Protein AF-A0A3P2AJX1-F1 (afdb_monomer)

pLDDT: mean 77.42, std 12.13, range [38.5, 96.69]

Sequence (508 aa):
MLFALFLLIQGRRTYGDGYAGLDKKEFPLKDLMSMGAYWGYNILKEKHLDLAPGQVEKTRQLYGQMTGPREVENKVRLFYIHKLTILALLIGAASLIGLLTAIQSLTTGSPDQPRQITEIARPNFLEGDKEITYQVVAENKNPQNANDTQTDMQISIVVPRREPTQEELKEALKIARENIETLALGKNRAWDQVITSLDLYKYDKRSGLSLKWETEEASLFYSDGTMRSHERPKDGKKEKIKISIYYQDQKMDELEKEVTILPMQYTDAELRSKAIEEAGADINQQEQYVGQAKVSLPGEDAEKDVQMQWFEYIENTGQDSESKALQYFALFFGLAIVAYMGYDQELKRQIKERQTRIEMEFPIFVDKFVLLLNCGNSVGAALNQSIQSALAGNPEKANHPLYQELKIMYQEIQQGISDVDAFENFGRRIRIPNIMKFSSLIGQAIRKGDREITNSLTGLVREAWEKKKQLAKEKGAKASTKMMIPLVIMLIAIIIMVMAPAIFQMGF

Mean predicted aligned error: 19.15 Å

Radius of gyration: 44.86 Å; Cα contacts (8 Å, |Δi|>4): 521; chains: 1; bounding box: 91×68×117 Å

Secondary structure (DSSP, 8-state):
-HHHHHHHHHHHHHHTTTTTTS-TTT-TTGGGHHHHHHIIIIISTTHHHHT-HHHHHHHHHHHTTTS-TTTHHHHHHHHHHHHHHHHHHHHHHHHHHHHHHHHHHHHTT---S----S--PPPPGGG--EEEEEEEEEE-SS-SSTT--EEEEEEEEEEPPPPPPHHHHHHHHHHHHHHHHHTTTTT-S-TTSB-S-----SB-TTT--EEEEEE-TT-SB-TTS-B-GGG--TT-EEEEEEEEEEETTEEEEEEEEEEEEPPP---HHHHHHHHHHHHHHHHH-GGGTTT-SSPPPP-EETTTTEE---------TT-TTHHHHHHHHHHHHHHHHHHHHHHHHHHHHHHHHHHHHHHHHHHHHHHHHHHHHHTT--HHHHHHHHHHHHHHT-GGGGGSHHHHHHHHHHHHHHTT--HHHHHHHHHHHH--HHHHHHHHHHHHHHHH--TTHHHHHHHHHHHHHHHHHHHHHHHHHHHHHHHHHHHHHHHHHHHHHHHHHHHHHS--

Foldseek 3Di:
DVLLVVLQVVLCVPCQVVQPPDDCVLQVCSNQLSSLCCCCCVVVVVCLCVVCVVVLVVQLVLVLLVDPPVCSVVVSVSLNSSLSSLLSVLVVVLVVVLVVLVVVVVVVDDDDDDDPDPDDDAAAQQVAWDWDKDKDKDADPDDPDPPRGIDIDIDIDTRGHDDHDPVLLVVLVVVVVVCCQPQQLPPAPGQQGRAFFGALDQADRRSRKGKFKDWDPPDQADRRRHGVLVPADQQWDKTKMKIFIDDVPDTDDIDIGIGIYHHDDDDLVNLQVVVVVVQVVVQPPCVVPVPPPDGDRDQADPVSGDGDDDDDDDDPPDCDSVVVSVVSSVVSVVVSVVVSVVSVVVSVVVLVVLLLLCLLCVLVLLVQLLVVVVVVDDNLRSLVCSLCVVCVVPVCCCVRNNSVLSVVLNVCVVVPNDNLVSQCVSCVSNVDPLSNQVSVLVSCCVVPVDPCSSVVSVVSSVVSVVSNVVSVVVVVVVVVVVVVVVVVVVVVVVVCVVCVVVVVVVPD

Structure (mmCIF, N/CA/C/O backbone):
data_AF-A0A3P2AJX1-F1
#
_entry.id   AF-A0A3P2AJX1-F1
#
loop_
_atom_site.group_PDB
_atom_site.id
_atom_site.type_symbol
_atom_site.label_atom_id
_atom_site.label_alt_id
_atom_site.label_comp_id
_atom_site.label_asym_id
_atom_site.label_entity_id
_atom_site.label_seq_id
_atom_site.pdbx_PDB_ins_code
_atom_site.Cartn_x
_atom_site.Cartn_y
_atom_site.Cartn_z
_atom_site.occupancy
_atom_site.B_iso_or_equiv
_atom_site.auth_seq_id
_atom_site.auth_comp_id
_atom_site.auth_asym_id
_atom_site.auth_atom_id
_atom_site.pdbx_PDB_model_num
ATOM 1 N N . MET A 1 1 ? -5.738 13.278 -17.016 1.00 71.00 1 MET A N 1
ATOM 2 C CA . MET A 1 1 ? -5.425 14.444 -16.174 1.00 71.00 1 MET A CA 1
ATOM 3 C C . MET A 1 1 ? -6.638 15.359 -16.106 1.00 71.00 1 MET A C 1
ATOM 5 O O . MET A 1 1 ? -7.086 15.675 -15.012 1.00 71.00 1 MET A O 1
ATOM 9 N N . LEU A 1 2 ? -7.232 15.689 -17.262 1.00 79.50 2 LEU A N 1
ATOM 10 C CA . LEU A 1 2 ? -8.445 16.509 -17.385 1.00 79.50 2 LEU A CA 1
ATOM 11 C C . LEU A 1 2 ? -9.609 16.047 -16.496 1.00 79.50 2 LEU A C 1
ATOM 13 O O . LEU A 1 2 ? -10.226 16.877 -15.844 1.00 79.50 2 LEU A O 1
ATOM 17 N N . PHE A 1 3 ? -9.861 14.737 -16.396 1.00 81.50 3 PHE A N 1
ATOM 18 C CA . PHE A 1 3 ? -10.909 14.202 -15.518 1.00 81.50 3 PHE A CA 1
ATOM 19 C C . PHE A 1 3 ? -10.674 14.543 -14.038 1.00 81.50 3 PHE A C 1
ATOM 21 O O . PHE A 1 3 ? -11.558 15.074 -13.375 1.00 81.50 3 PHE A O 1
ATOM 28 N N . ALA A 1 4 ? -9.463 14.307 -13.528 1.00 83.12 4 ALA A N 1
ATOM 29 C CA . ALA A 1 4 ? -9.116 14.633 -12.149 1.00 83.12 4 ALA A CA 1
ATOM 30 C C . ALA A 1 4 ? -9.163 16.153 -11.896 1.00 83.12 4 ALA A C 1
ATOM 32 O O . ALA A 1 4 ? -9.738 16.606 -10.909 1.00 83.12 4 ALA A O 1
ATOM 33 N N . LEU A 1 5 ? -8.629 16.955 -12.821 1.00 84.75 5 LEU A N 1
ATOM 34 C CA . LEU A 1 5 ? -8.665 18.414 -12.712 1.00 84.75 5 LEU A CA 1
ATOM 35 C C . LEU A 1 5 ? -10.109 18.946 -12.700 1.00 84.75 5 LEU A C 1
ATOM 37 O O . LEU A 1 5 ? -10.446 19.801 -11.885 1.00 84.75 5 LEU A O 1
ATOM 41 N N . PHE A 1 6 ? -10.975 18.395 -13.554 1.00 88.00 6 PHE A N 1
ATOM 42 C CA . PHE A 1 6 ? -12.399 18.715 -13.598 1.00 88.00 6 PHE A CA 1
ATOM 43 C C . PHE A 1 6 ? -13.092 18.395 -12.271 1.00 88.00 6 PHE A C 1
ATOM 45 O O . PHE A 1 6 ? -13.772 19.259 -11.717 1.00 88.00 6 PHE A O 1
ATOM 52 N N . LEU A 1 7 ? -12.874 17.192 -11.726 1.00 86.94 7 LEU A N 1
ATOM 53 C CA . LEU A 1 7 ? -13.411 16.809 -10.419 1.00 86.94 7 LEU A CA 1
ATOM 54 C C . LEU A 1 7 ? -12.919 17.740 -9.307 1.00 86.94 7 LEU A C 1
ATOM 56 O O . LEU A 1 7 ? -13.687 18.073 -8.411 1.00 86.94 7 LEU A O 1
ATOM 60 N N . LEU A 1 8 ? -11.655 18.170 -9.354 1.00 86.69 8 LEU A N 1
ATOM 61 C CA . LEU A 1 8 ? -11.084 19.058 -8.346 1.00 86.69 8 LEU A CA 1
ATOM 62 C C . LEU A 1 8 ? -11.726 20.443 -8.421 1.00 86.69 8 LEU A C 1
ATOM 64 O O . LEU A 1 8 ? -12.170 20.957 -7.400 1.00 86.69 8 LEU A O 1
ATOM 68 N N . ILE A 1 9 ? -11.833 21.027 -9.617 1.00 87.12 9 ILE A N 1
ATOM 69 C CA . ILE A 1 9 ? -12.426 22.357 -9.819 1.00 87.12 9 ILE A CA 1
ATOM 70 C C . ILE A 1 9 ? -13.911 22.353 -9.430 1.00 87.12 9 ILE A C 1
ATOM 72 O O . ILE A 1 9 ? -14.349 23.191 -8.639 1.00 87.12 9 ILE A O 1
ATOM 76 N N . GLN A 1 10 ? -14.687 21.396 -9.946 1.00 87.62 10 GLN A N 1
ATOM 77 C CA . GLN A 1 10 ? -16.124 21.308 -9.663 1.00 87.62 10 GLN A CA 1
ATOM 78 C C . GLN A 1 10 ? -16.409 20.902 -8.215 1.00 87.62 10 GLN A C 1
ATOM 80 O O . GLN A 1 10 ? -17.326 21.433 -7.581 1.00 87.62 10 GLN A O 1
ATOM 85 N N . GLY A 1 11 ? -15.587 20.009 -7.664 1.00 82.12 11 GLY A N 1
ATOM 86 C CA . GLY A 1 11 ? -15.649 19.601 -6.269 1.00 82.12 11 GLY A CA 1
ATOM 87 C C . GLY A 1 11 ? -15.397 20.761 -5.322 1.00 82.12 11 GLY A C 1
ATOM 88 O O . GLY A 1 11 ? -16.217 20.997 -4.437 1.00 82.12 11 GLY A O 1
ATOM 89 N N . ARG A 1 12 ? -14.341 21.555 -5.543 1.00 85.94 12 ARG A N 1
ATOM 90 C CA . ARG A 1 12 ? -14.062 22.744 -4.720 1.00 85.94 12 ARG A CA 1
ATOM 91 C C . ARG A 1 12 ? -15.199 23.760 -4.770 1.00 85.94 12 ARG A C 1
ATOM 93 O O . ARG A 1 12 ? -15.535 24.329 -3.740 1.00 85.94 12 ARG A O 1
ATOM 100 N N . ARG A 1 13 ? -15.811 23.955 -5.943 1.00 84.81 13 ARG A N 1
ATOM 101 C CA . ARG A 1 13 ? -16.937 24.884 -6.123 1.00 84.81 13 ARG A CA 1
ATOM 102 C C . ARG A 1 13 ? -18.199 24.447 -5.373 1.00 84.81 13 ARG A C 1
ATOM 104 O O . ARG A 1 13 ? -18.940 25.301 -4.906 1.00 84.81 13 ARG A O 1
ATOM 111 N N . THR A 1 14 ? -18.450 23.143 -5.283 1.00 82.75 14 THR A N 1
ATOM 112 C CA . THR A 1 14 ? -19.709 22.600 -4.738 1.00 82.75 14 THR A CA 1
ATOM 113 C C . THR A 1 14 ? -19.595 22.208 -3.262 1.00 82.75 14 THR A C 1
ATOM 115 O O . THR A 1 14 ? -20.536 22.397 -2.500 1.00 82.75 14 THR A O 1
ATOM 118 N N . TYR A 1 15 ? -18.444 21.670 -2.849 1.00 82.88 15 TYR A N 1
ATOM 119 C CA . TYR A 1 15 ? -18.232 21.045 -1.538 1.00 82.88 15 TYR A CA 1
ATOM 120 C C . TYR A 1 15 ? -16.984 21.563 -0.799 1.00 82.88 15 TYR A C 1
ATOM 122 O O . TYR A 1 15 ? -16.519 20.914 0.138 1.00 82.88 15 TYR A O 1
ATOM 130 N N . GLY A 1 16 ? -16.409 22.696 -1.220 1.00 72.38 16 GLY A N 1
ATOM 131 C CA . GLY A 1 16 ? -15.141 23.218 -0.692 1.00 72.38 16 GLY A CA 1
ATOM 132 C C . GLY A 1 16 ? -15.116 23.409 0.828 1.00 72.38 16 GLY A C 1
ATOM 133 O O . GLY A 1 16 ? -14.155 22.994 1.473 1.00 72.38 16 GLY A O 1
ATOM 134 N N . ASP A 1 17 ? -16.195 23.940 1.404 1.00 75.56 17 ASP A N 1
ATOM 135 C CA . ASP A 1 17 ? -16.258 24.261 2.839 1.00 75.56 17 ASP A CA 1
ATOM 136 C C . ASP A 1 17 ? -16.756 23.093 3.707 1.00 75.56 17 ASP A C 1
ATOM 138 O O . ASP A 1 17 ? -16.523 23.058 4.915 1.00 75.56 17 ASP A O 1
ATOM 142 N N . GLY A 1 18 ? -17.399 22.089 3.098 1.00 74.69 18 GLY A N 1
ATOM 143 C CA . GLY A 1 18 ? -18.072 20.999 3.817 1.00 74.69 18 GLY A CA 1
ATOM 144 C C . GLY A 1 18 ? -17.137 20.049 4.575 1.00 74.69 18 GLY A C 1
ATOM 145 O O . GLY A 1 18 ? -17.582 19.337 5.472 1.00 74.69 18 GLY A O 1
ATOM 146 N N . TYR A 1 19 ? -15.842 20.043 4.243 1.00 80.19 19 TYR A N 1
ATOM 147 C CA . TYR A 1 19 ? -14.852 19.109 4.799 1.00 80.19 19 TYR A CA 1
ATOM 148 C C . TYR A 1 19 ? -13.773 19.781 5.663 1.00 80.19 19 TYR A C 1
ATOM 150 O O . TYR A 1 19 ? -12.932 19.092 6.245 1.00 80.19 19 TYR A O 1
ATOM 158 N N . ALA A 1 20 ? -13.804 21.111 5.807 1.00 74.00 20 ALA A N 1
ATOM 159 C CA . ALA A 1 20 ? -12.778 21.868 6.531 1.00 74.00 20 ALA A CA 1
ATOM 160 C C . ALA A 1 20 ? -12.691 21.487 8.026 1.00 74.00 20 ALA A C 1
ATOM 162 O O . ALA A 1 20 ? -11.591 21.414 8.588 1.00 74.00 20 ALA A O 1
ATOM 163 N N . GLY A 1 21 ? -13.838 21.173 8.643 1.00 76.12 21 GLY A N 1
ATOM 164 C CA . GLY A 1 21 ? -13.966 20.793 10.055 1.00 76.12 21 GLY A CA 1
ATOM 165 C C . GLY A 1 21 ? -13.530 19.363 10.403 1.00 76.12 21 GLY A C 1
ATOM 166 O O . GLY A 1 21 ? -13.563 18.996 11.574 1.00 76.12 21 GLY A O 1
ATOM 167 N N . LEU A 1 22 ? -13.119 18.549 9.424 1.00 80.25 22 LEU A N 1
ATOM 168 C CA . LEU A 1 22 ? -12.669 17.179 9.684 1.00 80.25 22 LEU A CA 1
ATOM 169 C C . LEU A 1 22 ? -11.298 17.142 10.378 1.00 80.25 22 LEU A C 1
ATOM 171 O O . LEU A 1 22 ? -10.402 17.949 10.085 1.00 80.25 22 LEU A O 1
ATOM 175 N N . ASP A 1 23 ? -11.115 16.157 11.264 1.00 78.12 23 ASP A N 1
ATOM 176 C CA . ASP A 1 23 ? -9.822 15.881 11.891 1.00 78.12 23 ASP A CA 1
ATOM 177 C C . ASP A 1 23 ? -8.839 15.351 10.838 1.00 78.12 23 ASP A C 1
ATOM 179 O O . ASP A 1 23 ? -9.064 14.324 10.193 1.00 78.12 23 ASP A O 1
ATOM 183 N N . LYS A 1 24 ? -7.712 16.051 10.686 1.00 77.50 24 LYS A N 1
ATOM 184 C CA . LYS A 1 24 ? -6.641 15.701 9.746 1.00 77.50 24 LYS A CA 1
ATOM 185 C C . LYS A 1 24 ? -5.978 14.362 10.089 1.00 77.50 24 LYS A C 1
ATOM 187 O O . LYS A 1 24 ? -5.406 13.733 9.203 1.00 77.50 24 LYS A O 1
ATOM 192 N N . LYS A 1 25 ? -6.047 13.913 11.349 1.00 72.31 25 LYS A N 1
ATOM 193 C CA . LYS A 1 25 ? -5.551 12.589 11.758 1.00 72.31 25 LYS A CA 1
ATOM 194 C C . LYS A 1 25 ? -6.453 11.455 11.275 1.00 72.31 25 LYS A C 1
ATOM 196 O O . LYS A 1 25 ? -5.939 10.387 10.964 1.00 72.31 25 LYS A O 1
ATOM 201 N N . GLU A 1 26 ? -7.765 11.681 11.211 1.00 71.56 26 GLU A N 1
ATOM 202 C CA . GLU A 1 26 ? -8.734 10.689 10.723 1.00 71.56 26 GLU A CA 1
ATOM 203 C C . GLU A 1 26 ? -8.827 10.719 9.186 1.00 71.56 26 GLU A C 1
ATOM 205 O O . GLU A 1 26 ? -8.870 9.669 8.543 1.00 71.56 26 GLU A O 1
ATOM 210 N N . PHE A 1 27 ? -8.759 11.915 8.586 1.00 79.31 27 PHE A N 1
ATOM 211 C CA . PHE A 1 27 ? -8.830 12.130 7.138 1.00 79.31 27 PHE A CA 1
ATOM 212 C C . PHE A 1 27 ? -7.654 12.995 6.640 1.00 79.31 27 PHE A C 1
ATOM 214 O O . PHE A 1 27 ? -7.771 14.221 6.550 1.00 79.31 27 PHE A O 1
ATOM 221 N N . PRO A 1 28 ? -6.513 12.388 6.256 1.00 77.94 28 PRO A N 1
ATOM 222 C CA . PRO A 1 28 ? -5.304 13.134 5.879 1.00 77.94 28 PRO A CA 1
ATOM 223 C C . PRO A 1 28 ? -5.464 13.975 4.603 1.00 77.94 28 PRO A C 1
ATOM 225 O O . PRO A 1 28 ? -4.779 14.981 4.439 1.00 77.94 28 PRO A O 1
ATOM 228 N N . LEU A 1 29 ? -6.394 13.590 3.723 1.00 81.88 29 LEU A N 1
ATOM 229 C CA . LEU A 1 29 ? -6.699 14.254 2.448 1.00 81.88 29 LEU A CA 1
ATOM 230 C C . LEU A 1 29 ? -7.966 15.121 2.516 1.00 81.88 29 LEU A C 1
ATOM 232 O O . LEU A 1 29 ? -8.607 15.333 1.488 1.00 81.88 29 LEU A O 1
ATOM 236 N N . LYS A 1 30 ? -8.358 15.608 3.703 1.00 81.19 30 LYS A N 1
ATOM 237 C CA . LYS A 1 30 ? -9.613 16.361 3.886 1.00 81.19 30 LYS A CA 1
ATOM 238 C C . LYS A 1 30 ? -9.790 17.533 2.910 1.00 81.19 30 LYS A C 1
ATOM 240 O O . LYS A 1 30 ? -10.890 17.741 2.411 1.00 81.19 30 LYS A O 1
ATOM 245 N N . ASP A 1 31 ? -8.703 18.219 2.559 1.00 82.94 31 ASP A N 1
ATOM 246 C CA . ASP A 1 31 ? -8.727 19.386 1.666 1.00 82.94 31 ASP A CA 1
ATOM 247 C C . ASP A 1 31 ? -9.055 19.009 0.205 1.00 82.94 31 ASP A C 1
ATOM 249 O O . ASP A 1 31 ? -9.517 19.842 -0.575 1.00 82.94 31 ASP A O 1
ATOM 253 N N . LEU A 1 32 ? -8.846 17.741 -0.167 1.00 85.69 32 LEU A N 1
ATOM 254 C CA . LEU A 1 32 ? -9.111 17.196 -1.501 1.00 85.69 32 LEU A CA 1
ATOM 255 C C . LEU A 1 32 ? -10.402 16.370 -1.553 1.00 85.69 32 LEU A C 1
ATOM 257 O O . LEU A 1 32 ? -10.863 16.050 -2.645 1.00 85.69 32 LEU A O 1
ATOM 261 N N . MET A 1 33 ? -11.023 16.050 -0.409 1.00 84.75 33 MET A N 1
ATOM 262 C CA . MET A 1 33 ? -12.229 15.206 -0.355 1.00 84.75 33 MET A CA 1
ATOM 263 C C . MET A 1 33 ? -13.417 15.787 -1.126 1.00 84.75 33 MET A C 1
ATOM 265 O O . MET A 1 33 ? -14.278 15.033 -1.571 1.00 84.75 33 MET A O 1
ATOM 269 N N . SER A 1 34 ? -13.431 17.099 -1.370 1.00 85.00 34 SER A N 1
ATOM 270 C CA . SER A 1 34 ? -14.408 17.770 -2.235 1.00 85.00 34 SER A CA 1
ATOM 271 C C . SER A 1 34 ? -14.445 17.198 -3.664 1.00 85.00 34 SER A C 1
ATOM 273 O O . SER A 1 34 ? -15.515 17.093 -4.263 1.00 85.00 34 SER A O 1
ATOM 275 N N . MET A 1 35 ? -13.302 16.738 -4.181 1.00 86.81 35 MET A N 1
ATOM 276 C CA . MET A 1 35 ? -13.180 16.049 -5.470 1.00 86.81 35 MET A CA 1
ATOM 277 C C . MET A 1 35 ? -13.854 14.670 -5.444 1.00 86.81 35 MET A C 1
ATOM 279 O O . MET A 1 35 ? -14.646 14.339 -6.328 1.00 86.81 35 MET A O 1
ATOM 283 N N . GLY A 1 36 ? -13.563 13.870 -4.411 1.00 82.62 36 GLY A N 1
ATOM 284 C CA . GLY A 1 36 ? -14.180 12.558 -4.213 1.00 82.62 36 GLY A CA 1
ATOM 285 C C . GLY A 1 36 ? -15.687 12.660 -3.974 1.00 82.62 36 GLY A C 1
ATOM 286 O O . GLY A 1 36 ? -16.444 11.830 -4.468 1.00 82.62 36 GLY A O 1
ATOM 287 N N . ALA A 1 37 ? -16.129 13.712 -3.282 1.00 84.19 37 ALA A N 1
ATOM 288 C CA . ALA A 1 37 ? -17.533 13.994 -3.014 1.00 84.19 37 ALA A CA 1
ATOM 289 C C . ALA A 1 37 ? -18.300 14.293 -4.301 1.00 84.19 37 ALA A C 1
ATOM 291 O O . ALA A 1 37 ? -19.341 13.693 -4.547 1.00 84.19 37 ALA A O 1
ATOM 292 N N . TYR A 1 38 ? -17.751 15.148 -5.166 1.00 85.19 38 TYR A N 1
ATOM 293 C CA . TYR A 1 38 ? -18.354 15.429 -6.467 1.00 85.19 38 TYR A CA 1
ATOM 294 C C . TYR A 1 38 ? -18.433 14.174 -7.340 1.00 85.19 38 TYR A C 1
ATOM 296 O O . TYR A 1 38 ? -19.450 13.913 -7.985 1.00 85.19 38 TYR A O 1
ATOM 304 N N . TRP A 1 39 ? -17.388 13.344 -7.318 1.00 86.25 39 TRP A N 1
ATOM 305 C CA . TRP A 1 39 ? -17.415 12.080 -8.041 1.00 86.25 39 TRP A CA 1
ATOM 306 C C . TRP A 1 39 ? -18.477 11.119 -7.488 1.00 86.25 39 TRP A C 1
ATOM 308 O O . TRP A 1 39 ? -19.254 10.551 -8.256 1.00 86.25 39 TRP A O 1
ATOM 318 N N . GLY A 1 40 ? -18.559 10.976 -6.165 1.00 81.38 40 GLY A N 1
ATOM 319 C CA . GLY A 1 40 ? -19.490 10.078 -5.484 1.00 81.38 40 GLY A CA 1
ATOM 320 C C . GLY A 1 40 ? -20.957 10.502 -5.583 1.00 81.38 40 GLY A C 1
ATOM 321 O O . GLY A 1 40 ? -21.810 9.669 -5.896 1.00 81.38 40 GLY A O 1
ATOM 322 N N . TYR A 1 41 ? -21.253 11.779 -5.340 1.00 83.19 41 TYR A N 1
ATOM 323 C CA . TYR A 1 41 ? -22.619 12.301 -5.262 1.00 83.19 41 TYR A CA 1
ATOM 324 C C . TYR A 1 41 ? -23.179 12.730 -6.620 1.00 83.19 41 TYR A C 1
ATOM 326 O O . TYR A 1 41 ? -24.324 12.410 -6.928 1.00 83.19 41 TYR A O 1
ATOM 334 N N . ASN A 1 42 ? -22.398 13.406 -7.466 1.00 82.19 42 ASN A N 1
ATOM 335 C CA . ASN A 1 42 ? -22.934 13.989 -8.703 1.00 82.19 42 ASN A CA 1
ATOM 336 C C . ASN A 1 42 ? -22.821 13.033 -9.890 1.00 82.19 42 ASN A C 1
ATOM 338 O O . ASN A 1 42 ? -23.758 12.913 -10.677 1.00 82.19 42 ASN A O 1
ATOM 342 N N . ILE A 1 43 ? -21.681 12.353 -10.026 1.00 79.69 43 ILE A N 1
ATOM 343 C CA . ILE A 1 43 ? -21.423 11.462 -11.166 1.00 79.69 43 ILE A CA 1
ATOM 344 C C . ILE A 1 43 ? -21.936 10.055 -10.866 1.00 79.69 43 ILE A C 1
ATOM 346 O 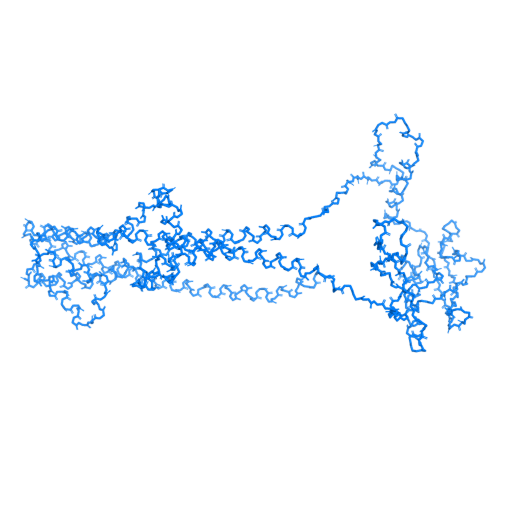O . ILE A 1 43 ? -22.724 9.504 -11.631 1.00 79.69 43 ILE A O 1
ATOM 350 N N . LEU A 1 44 ? -21.518 9.478 -9.737 1.00 76.50 44 LEU A N 1
ATOM 351 C CA . LEU A 1 44 ? -21.904 8.123 -9.343 1.00 76.50 44 LEU A CA 1
ATOM 352 C C . LEU A 1 44 ? -23.293 8.062 -8.696 1.00 76.50 44 LEU A C 1
ATOM 354 O O . LEU A 1 44 ? -23.850 6.970 -8.616 1.00 76.50 44 LEU A O 1
ATOM 358 N N . LYS A 1 45 ? -23.864 9.197 -8.264 1.00 75.94 45 LYS A N 1
ATOM 359 C CA . LYS A 1 45 ? -25.177 9.273 -7.593 1.00 75.94 45 LYS A CA 1
ATOM 360 C C . LYS A 1 45 ? -25.315 8.247 -6.463 1.00 75.94 45 LYS A C 1
ATOM 362 O O . LYS A 1 45 ? -26.275 7.491 -6.433 1.00 75.94 45 LYS A O 1
ATOM 367 N N . GLU A 1 46 ? -24.300 8.161 -5.603 1.00 73.12 46 GLU A N 1
ATOM 368 C CA . GLU A 1 46 ? -24.202 7.203 -4.486 1.00 73.12 46 GLU A CA 1
ATOM 369 C C . GLU A 1 46 ? -24.144 5.709 -4.858 1.00 73.12 46 GLU A C 1
ATOM 371 O O . GLU A 1 46 ? -23.845 4.897 -3.987 1.00 73.12 46 GLU A O 1
ATOM 376 N N . LYS A 1 47 ? -24.245 5.323 -6.140 1.00 68.56 47 LYS A N 1
ATOM 377 C CA . LYS A 1 47 ? -24.178 3.910 -6.577 1.00 68.56 47 LYS A CA 1
ATOM 378 C C . LYS A 1 47 ? -22.905 3.172 -6.149 1.00 68.56 47 LYS A C 1
ATOM 380 O O . LYS A 1 47 ? -22.874 1.947 -6.128 1.00 68.56 47 LYS A O 1
ATOM 385 N N . HIS A 1 48 ? -21.841 3.899 -5.806 1.00 63.72 48 HIS A N 1
ATOM 386 C CA . HIS A 1 48 ? -20.606 3.336 -5.257 1.00 63.72 48 HIS A CA 1
ATOM 387 C C . HIS A 1 48 ? -20.800 2.641 -3.896 1.00 63.72 48 HIS A C 1
ATOM 389 O O . HIS A 1 48 ? -20.010 1.764 -3.555 1.00 63.72 48 HIS A O 1
ATOM 395 N N . LEU A 1 49 ? -21.847 2.997 -3.147 1.00 64.38 49 LEU A N 1
ATOM 396 C CA . LEU A 1 49 ? -22.267 2.310 -1.923 1.00 64.38 49 LEU A CA 1
ATOM 397 C C . LEU A 1 49 ? -23.065 1.031 -2.251 1.00 64.38 49 LEU A C 1
ATOM 399 O O . LEU A 1 49 ? -22.907 0.017 -1.573 1.00 64.38 49 LEU A O 1
ATOM 403 N N . ASP A 1 50 ? -23.830 1.033 -3.344 1.00 63.84 50 ASP A N 1
ATOM 404 C CA . ASP A 1 50 ? -24.637 -0.117 -3.788 1.00 63.84 50 ASP A CA 1
ATOM 405 C C . ASP A 1 50 ? -23.819 -1.202 -4.510 1.00 63.84 50 ASP A C 1
ATOM 407 O O . ASP A 1 50 ? -24.218 -2.363 -4.559 1.00 63.84 50 ASP A O 1
ATOM 411 N N . LEU A 1 51 ? -22.654 -0.847 -5.060 1.00 58.31 51 LEU A N 1
ATOM 412 C CA . LEU A 1 51 ? -21.759 -1.752 -5.795 1.00 58.31 51 LEU A CA 1
ATOM 413 C C . LEU A 1 51 ? -21.102 -2.833 -4.912 1.00 58.31 51 LEU A C 1
ATOM 415 O O . LEU A 1 51 ? -20.638 -3.847 -5.432 1.00 58.31 51 LEU A O 1
ATOM 419 N N . ALA A 1 52 ? -21.046 -2.645 -3.587 1.00 65.75 52 ALA A N 1
ATOM 420 C CA . ALA A 1 52 ? -20.431 -3.600 -2.658 1.00 65.75 52 ALA A CA 1
ATOM 421 C C . ALA A 1 52 ? -21.107 -3.598 -1.267 1.00 65.75 52 ALA A C 1
ATOM 423 O O . ALA A 1 52 ? -20.459 -3.274 -0.262 1.00 65.75 52 ALA A O 1
ATOM 424 N N . PRO A 1 53 ? -22.382 -4.020 -1.156 1.00 71.50 53 PRO A N 1
ATOM 425 C CA . PRO A 1 53 ? -23.176 -3.877 0.069 1.00 71.50 53 PRO A CA 1
ATOM 426 C C . PRO A 1 53 ? -22.563 -4.624 1.262 1.00 71.50 53 PRO A C 1
ATOM 428 O O . PRO A 1 53 ? -22.537 -4.118 2.382 1.00 71.50 53 PRO A O 1
ATOM 431 N N . GLY A 1 54 ? -21.962 -5.796 1.023 1.00 72.75 54 GLY A N 1
ATOM 432 C CA . GLY A 1 54 ? -21.284 -6.566 2.070 1.00 72.75 54 GLY A CA 1
ATOM 433 C C . GLY A 1 54 ? -20.025 -5.892 2.633 1.00 72.75 54 GLY A C 1
ATOM 434 O O . GLY A 1 54 ? -19.657 -6.151 3.778 1.00 72.75 54 GLY A O 1
ATOM 435 N N . GLN A 1 55 ? -19.351 -5.028 1.864 1.00 73.44 55 GLN A N 1
ATOM 436 C CA . GLN A 1 55 ? -18.219 -4.246 2.374 1.00 73.44 55 GLN A CA 1
ATOM 437 C C . GLN A 1 55 ? -18.683 -2.998 3.120 1.00 73.44 55 GLN A C 1
ATOM 439 O O . GLN A 1 55 ? -18.133 -2.697 4.178 1.00 73.44 55 GLN A O 1
ATOM 444 N N . VAL A 1 56 ? -19.724 -2.328 2.622 1.00 77.75 56 VAL A N 1
ATOM 445 C CA . VAL A 1 56 ? -20.332 -1.177 3.302 1.00 77.75 56 VAL A CA 1
ATOM 446 C C . VAL A 1 56 ? -20.843 -1.587 4.677 1.00 77.75 56 VAL A C 1
ATOM 448 O O . VAL A 1 56 ? -20.548 -0.912 5.659 1.00 77.75 56 VAL A O 1
ATOM 451 N N . GLU A 1 57 ? -21.509 -2.739 4.782 1.00 79.69 57 GLU A N 1
ATOM 452 C CA . GLU A 1 57 ? -22.021 -3.230 6.062 1.00 79.69 57 GLU A CA 1
ATOM 453 C C . GLU A 1 57 ? -20.892 -3.588 7.040 1.00 79.69 57 GLU A C 1
ATOM 455 O O . GLU A 1 57 ? -20.963 -3.256 8.222 1.00 79.69 57 GLU A O 1
ATOM 460 N N . LYS A 1 58 ? -19.783 -4.170 6.563 1.00 79.94 58 LYS A N 1
ATOM 461 C CA . LYS A 1 58 ? -18.588 -4.384 7.403 1.00 79.94 58 LYS A CA 1
ATOM 462 C C . LYS A 1 58 ? -18.013 -3.060 7.910 1.00 79.94 58 LYS A C 1
ATOM 464 O O . LYS A 1 58 ? -17.671 -2.954 9.085 1.00 79.94 58 LYS A O 1
ATOM 469 N N . THR A 1 59 ? -17.924 -2.048 7.054 1.00 79.75 59 THR A N 1
ATOM 470 C CA . THR A 1 59 ? -17.449 -0.706 7.423 1.00 79.75 59 THR A CA 1
ATOM 471 C C . THR A 1 59 ? -18.406 -0.024 8.404 1.00 79.75 59 THR A C 1
ATOM 473 O O . THR A 1 59 ? -17.957 0.567 9.385 1.00 79.75 59 THR A O 1
ATOM 476 N N . ARG A 1 60 ? -19.721 -0.188 8.222 1.00 82.00 60 ARG A N 1
ATOM 477 C CA . ARG A 1 60 ? -20.762 0.272 9.151 1.00 82.00 60 ARG A CA 1
ATOM 478 C C . ARG A 1 60 ? -20.619 -0.392 10.518 1.00 82.00 60 ARG A C 1
ATOM 480 O O . ARG A 1 60 ? -20.630 0.294 11.536 1.00 82.00 60 ARG A O 1
ATOM 487 N N . GLN A 1 61 ? -20.392 -1.704 10.557 1.00 80.69 61 GLN A N 1
ATOM 488 C CA . GLN A 1 61 ? -20.127 -2.438 11.797 1.00 80.69 61 GLN A CA 1
ATOM 489 C C . GLN A 1 61 ? -18.836 -1.988 12.492 1.00 80.69 61 GLN A C 1
ATOM 491 O O . GLN A 1 61 ? -18.777 -1.992 13.721 1.00 80.69 61 GLN A O 1
ATOM 496 N N . LEU A 1 62 ? -17.807 -1.617 11.726 1.00 80.06 62 LEU A N 1
ATOM 497 C CA . LEU A 1 62 ? -16.538 -1.102 12.241 1.00 80.06 62 LEU A CA 1
ATOM 498 C C . LEU A 1 62 ? -16.702 0.310 12.831 1.00 80.06 62 LEU A C 1
ATOM 500 O O . LEU A 1 62 ? -16.312 0.537 13.975 1.00 80.06 62 LEU A O 1
ATOM 504 N N . TYR A 1 63 ? -17.343 1.238 12.116 1.00 80.06 63 TYR A N 1
ATOM 505 C CA . TYR A 1 63 ? -17.625 2.583 12.636 1.00 80.06 63 TYR A CA 1
ATOM 506 C C . TYR A 1 63 ? -18.637 2.585 13.785 1.00 80.06 63 TYR A C 1
ATOM 508 O O . TYR A 1 63 ? -18.489 3.371 14.720 1.00 80.06 63 TYR A O 1
ATOM 516 N N . GLY A 1 64 ? -19.593 1.653 13.795 1.00 75.00 64 GLY A N 1
ATOM 517 C CA . GLY A 1 64 ? -20.517 1.453 14.914 1.00 75.00 64 GLY A CA 1
ATOM 518 C C . GLY A 1 64 ? -19.842 1.072 16.237 1.00 75.00 64 GLY A C 1
ATOM 519 O O . GLY A 1 64 ? -20.474 1.162 17.283 1.00 75.00 64 GLY A O 1
ATOM 520 N N . GLN A 1 65 ? -18.563 0.676 16.222 1.00 72.56 65 GLN A N 1
ATOM 521 C CA . GLN A 1 65 ? -17.760 0.446 17.436 1.00 72.56 65 GLN A CA 1
ATOM 522 C C . GLN A 1 65 ? -17.045 1.706 17.941 1.00 72.56 65 GLN A C 1
ATOM 524 O O . GLN A 1 65 ? -16.461 1.701 19.026 1.00 72.56 65 GLN A O 1
ATOM 529 N N . MET A 1 66 ? -17.013 2.772 17.140 1.00 69.81 66 MET A N 1
ATOM 530 C CA . MET A 1 66 ? -16.278 4.001 17.444 1.00 69.81 66 MET A CA 1
ATOM 531 C C . MET A 1 66 ? -17.183 5.211 17.636 1.00 69.81 66 MET A C 1
ATOM 533 O O . MET A 1 66 ? -16.730 6.207 18.194 1.00 69.81 66 MET A O 1
ATOM 537 N N . THR A 1 67 ? -18.409 5.177 17.119 1.00 68.44 67 THR A N 1
ATOM 538 C CA . THR A 1 67 ? -19.251 6.369 16.991 1.00 68.44 67 THR A CA 1
ATOM 539 C C . THR A 1 67 ? -20.725 6.011 17.198 1.00 68.44 67 THR A C 1
ATOM 541 O O . THR A 1 67 ? -21.138 4.881 16.936 1.00 68.44 67 THR A O 1
ATOM 544 N N . GLY A 1 68 ? -21.521 6.953 17.715 1.00 67.94 68 GLY A N 1
ATOM 545 C CA . GLY A 1 68 ? -22.936 6.730 18.020 1.00 67.94 68 GLY A CA 1
ATOM 546 C C . GLY A 1 68 ? -23.783 6.420 16.775 1.00 67.94 68 GLY A C 1
ATOM 547 O O . GLY A 1 68 ? -23.423 6.835 15.673 1.00 67.94 68 GLY A O 1
ATOM 548 N N . PRO A 1 69 ? -24.943 5.747 16.923 1.00 65.06 69 PRO A N 1
ATOM 549 C CA . PRO A 1 69 ? -25.734 5.222 15.802 1.00 65.06 69 PRO A CA 1
ATOM 550 C C . PRO A 1 69 ? -26.187 6.288 14.793 1.00 65.06 69 PRO A C 1
ATOM 552 O O . PRO A 1 69 ? -26.337 5.981 13.615 1.00 65.06 69 PRO A O 1
ATOM 555 N N . ARG A 1 70 ? -26.354 7.547 15.225 1.00 66.94 70 ARG A N 1
ATOM 556 C CA . ARG A 1 70 ? -26.703 8.677 14.343 1.00 66.94 70 ARG A CA 1
ATOM 557 C C . ARG A 1 70 ? -25.540 9.172 13.473 1.00 66.94 70 ARG A C 1
ATOM 559 O O . ARG A 1 70 ? -25.782 9.791 12.446 1.00 66.94 70 ARG A O 1
ATOM 566 N N . GLU A 1 71 ? -24.295 8.903 13.858 1.00 75.50 71 GLU A N 1
ATOM 567 C CA . GLU A 1 71 ? -23.093 9.413 13.181 1.00 75.50 71 GLU A CA 1
ATOM 568 C C . GLU A 1 71 ? -22.391 8.359 12.312 1.00 75.50 71 GLU A C 1
ATOM 570 O O . GLU A 1 71 ? -21.590 8.714 11.445 1.00 75.50 71 GLU A O 1
ATOM 575 N N . VAL A 1 72 ? -22.705 7.071 12.504 1.00 79.75 72 VAL A N 1
ATOM 576 C CA . VAL A 1 72 ? -22.099 5.961 11.747 1.00 79.75 72 VAL A CA 1
ATOM 577 C C . VAL A 1 72 ? -22.283 6.149 10.244 1.00 79.75 72 VAL A C 1
ATOM 579 O O . VAL A 1 72 ? -21.316 6.031 9.498 1.00 79.75 72 VAL A O 1
ATOM 582 N N . GLU A 1 73 ? -23.495 6.481 9.796 1.00 80.19 73 GLU A N 1
ATOM 583 C CA . GLU A 1 73 ? -23.791 6.604 8.365 1.00 80.19 73 GLU A CA 1
ATOM 584 C C . GLU A 1 73 ? -22.994 7.745 7.716 1.00 80.19 73 GLU A C 1
ATOM 586 O O . GLU A 1 73 ? -22.431 7.587 6.633 1.00 80.19 73 GLU A O 1
ATOM 591 N N . ASN A 1 74 ? -22.846 8.866 8.427 1.00 81.81 74 ASN A N 1
ATOM 592 C CA . ASN A 1 74 ? -22.028 9.987 7.971 1.00 81.81 74 ASN A CA 1
ATOM 593 C C . ASN A 1 74 ? -20.546 9.600 7.880 1.00 81.81 74 ASN A C 1
ATOM 595 O O . ASN A 1 74 ? -19.891 9.925 6.890 1.00 81.81 74 ASN A O 1
ATOM 599 N N . LYS A 1 75 ? -20.015 8.857 8.860 1.00 82.38 75 LYS A N 1
ATOM 600 C CA . LYS A 1 75 ? -18.625 8.376 8.813 1.00 82.38 75 LYS A CA 1
ATOM 601 C C . LYS A 1 75 ? -18.384 7.363 7.696 1.00 82.38 75 LYS A C 1
ATOM 603 O O . LYS A 1 75 ? -17.358 7.443 7.026 1.00 82.38 75 LYS A O 1
ATOM 608 N N . VAL A 1 76 ? -19.334 6.462 7.446 1.00 82.69 76 VAL A N 1
ATOM 609 C CA . VAL A 1 76 ? -19.269 5.519 6.319 1.00 82.69 76 VAL A CA 1
ATOM 610 C C . VAL A 1 76 ? -19.230 6.282 4.993 1.00 82.69 76 VAL A C 1
ATOM 612 O O . VAL A 1 76 ? -18.366 6.013 4.161 1.00 82.69 76 VAL A O 1
ATOM 615 N N . ARG A 1 77 ? -20.086 7.294 4.807 1.00 83.31 77 ARG A N 1
ATOM 616 C CA . ARG A 1 77 ? -20.063 8.143 3.603 1.00 83.31 77 ARG A CA 1
ATOM 617 C C . ARG A 1 77 ? -18.724 8.860 3.432 1.00 83.31 77 ARG A C 1
ATOM 619 O O . ARG A 1 77 ? -18.131 8.799 2.358 1.00 83.31 77 ARG A O 1
ATOM 626 N N . LEU A 1 78 ? -18.205 9.479 4.494 1.00 85.00 78 LEU A N 1
ATOM 627 C CA . LEU A 1 78 ? -16.895 10.142 4.477 1.00 85.00 78 LEU A CA 1
ATOM 628 C C . LEU A 1 78 ? -15.756 9.180 4.115 1.00 85.00 78 LEU A C 1
ATOM 630 O O . LEU A 1 78 ? -14.870 9.542 3.342 1.00 85.00 78 LEU A O 1
ATOM 634 N N . PHE A 1 79 ? -15.803 7.945 4.613 1.00 84.88 79 PHE A N 1
ATOM 635 C CA . PHE A 1 79 ? -14.826 6.906 4.300 1.00 84.88 79 PHE A CA 1
ATOM 636 C C . PHE A 1 79 ? -14.801 6.559 2.803 1.00 84.88 79 PHE A C 1
ATOM 638 O O . PHE A 1 79 ? -13.734 6.525 2.187 1.00 84.88 79 PHE A O 1
ATOM 645 N N . TYR A 1 80 ? -15.969 6.353 2.188 1.00 83.94 80 TYR A N 1
ATOM 646 C CA . TYR A 1 80 ? -16.052 6.046 0.757 1.00 83.94 80 TYR A CA 1
ATOM 647 C C . TYR A 1 80 ? -15.710 7.247 -0.129 1.00 83.94 80 TYR A C 1
ATOM 649 O O . TYR A 1 80 ? -15.038 7.081 -1.147 1.00 83.94 80 TYR A O 1
ATOM 657 N N . ILE A 1 81 ? -16.061 8.464 0.289 1.00 84.69 81 ILE A N 1
ATOM 658 C CA . ILE A 1 81 ? -15.610 9.694 -0.376 1.00 84.69 81 ILE A CA 1
ATOM 659 C C . ILE A 1 81 ? -14.089 9.783 -0.359 1.00 84.69 81 ILE A C 1
ATOM 661 O O . ILE A 1 81 ? -13.479 10.063 -1.391 1.00 84.69 81 ILE A O 1
ATOM 665 N N . HIS A 1 82 ? -13.456 9.496 0.779 1.00 85.31 82 HIS A N 1
ATOM 666 C CA . HIS A 1 82 ? -12.002 9.495 0.889 1.00 85.31 82 HIS A CA 1
ATOM 667 C C . HIS A 1 82 ? -11.363 8.479 -0.070 1.00 85.31 82 HIS A C 1
ATOM 669 O O . HIS A 1 82 ? -10.436 8.821 -0.806 1.00 85.31 82 HIS A O 1
ATOM 675 N N . LYS A 1 83 ? -11.918 7.262 -0.153 1.00 84.75 83 LYS A N 1
ATOM 676 C CA . LYS A 1 83 ? -11.501 6.244 -1.132 1.00 84.75 83 LYS A CA 1
ATOM 677 C C . LYS A 1 83 ? -11.631 6.717 -2.581 1.00 84.75 83 LYS A C 1
ATOM 679 O O . LYS A 1 83 ? -10.698 6.534 -3.362 1.00 84.75 83 LYS A O 1
ATOM 684 N N . LEU A 1 84 ? -12.745 7.357 -2.936 1.00 84.56 84 LEU A N 1
ATOM 685 C CA . LEU A 1 84 ? -12.935 7.938 -4.269 1.00 84.56 84 LEU A CA 1
ATOM 686 C C . LEU A 1 84 ? -11.927 9.054 -4.548 1.00 84.56 84 LEU A C 1
ATOM 688 O O . LEU A 1 84 ? -11.433 9.173 -5.663 1.00 84.56 84 LEU A O 1
ATOM 692 N N . THR A 1 85 ? -11.574 9.835 -3.529 1.00 86.06 85 THR A N 1
ATOM 693 C CA . THR A 1 85 ? -10.565 10.895 -3.643 1.00 86.06 85 THR A CA 1
ATOM 694 C C . THR A 1 85 ? -9.191 10.312 -3.980 1.00 86.06 85 THR A C 1
ATOM 696 O O . THR A 1 85 ? -8.530 10.783 -4.904 1.00 86.06 85 THR A O 1
ATOM 699 N N . ILE A 1 86 ? -8.783 9.249 -3.276 1.00 85.31 86 ILE A N 1
ATOM 700 C CA . ILE A 1 86 ? -7.533 8.521 -3.538 1.00 85.31 86 ILE A CA 1
ATOM 701 C C . ILE A 1 86 ? -7.527 7.983 -4.973 1.00 85.31 86 ILE A C 1
ATOM 703 O O . ILE A 1 86 ? -6.585 8.234 -5.723 1.00 85.31 86 ILE A O 1
ATOM 707 N N . LEU A 1 87 ? -8.603 7.308 -5.385 1.00 84.06 87 LEU A N 1
ATOM 708 C CA . LEU A 1 87 ? -8.738 6.754 -6.732 1.00 84.06 87 LEU A CA 1
ATOM 709 C C . LEU A 1 87 ? -8.655 7.847 -7.813 1.00 84.06 87 LEU A C 1
ATOM 711 O O . LEU A 1 87 ? -7.970 7.674 -8.819 1.00 84.06 87 LEU A O 1
ATOM 715 N N . ALA A 1 88 ? -9.297 8.995 -7.593 1.00 84.44 88 ALA A N 1
ATOM 716 C CA . ALA A 1 88 ? -9.289 10.100 -8.542 1.00 84.44 88 ALA A CA 1
ATOM 717 C C . ALA A 1 88 ? -7.895 10.739 -8.676 1.00 84.44 88 ALA A C 1
ATOM 719 O O . ALA A 1 88 ? -7.478 11.075 -9.787 1.00 84.44 88 ALA A O 1
ATOM 720 N N . LEU A 1 89 ? -7.150 10.857 -7.570 1.00 85.44 89 LEU A N 1
ATOM 721 C CA . LEU A 1 89 ? -5.752 11.302 -7.576 1.00 85.44 89 LEU A CA 1
ATOM 722 C C . LEU A 1 89 ? -4.852 10.333 -8.346 1.00 85.44 89 LEU A C 1
ATOM 724 O O . LEU A 1 89 ? -4.028 10.774 -9.142 1.00 85.44 89 LEU A O 1
ATOM 728 N N . LEU A 1 90 ? -5.036 9.026 -8.159 1.00 82.62 90 LEU A N 1
ATOM 729 C CA . LEU A 1 90 ? -4.252 7.997 -8.845 1.00 82.62 90 LEU A CA 1
ATOM 730 C C . LEU A 1 90 ? -4.512 7.983 -10.352 1.00 82.62 90 LEU A C 1
ATOM 732 O O . LEU A 1 90 ? -3.565 7.960 -11.134 1.00 82.62 90 LEU A O 1
ATOM 736 N N . ILE A 1 91 ? -5.778 8.087 -10.767 1.00 82.50 91 ILE A N 1
ATOM 737 C CA . ILE A 1 91 ? -6.141 8.254 -12.183 1.00 82.50 91 ILE A CA 1
ATOM 738 C C . ILE A 1 91 ? -5.520 9.547 -12.734 1.00 82.50 91 ILE A C 1
ATOM 740 O O . ILE A 1 91 ? -4.988 9.566 -13.847 1.00 82.50 91 ILE A O 1
ATOM 744 N N . GLY A 1 92 ? -5.543 10.630 -11.952 1.00 83.00 92 GLY A N 1
ATOM 745 C CA . GLY A 1 92 ? -4.885 11.894 -12.280 1.00 83.00 92 GLY A CA 1
ATOM 746 C C . GLY A 1 92 ? -3.378 11.745 -12.512 1.00 83.00 92 GLY A C 1
ATOM 747 O O . GLY A 1 92 ? -2.882 12.212 -13.534 1.00 83.00 92 GLY A O 1
ATOM 748 N N . ALA A 1 93 ? -2.676 11.053 -11.615 1.00 80.81 93 ALA A N 1
ATOM 749 C CA . ALA A 1 93 ? -1.235 10.821 -11.689 1.00 80.81 93 ALA A CA 1
ATOM 750 C C . ALA A 1 93 ? -0.847 9.906 -12.860 1.00 80.81 93 ALA A C 1
ATOM 752 O O . ALA A 1 93 ? 0.022 10.266 -13.651 1.00 80.81 93 ALA A O 1
ATOM 753 N N . ALA A 1 94 ? -1.538 8.773 -13.030 1.00 76.50 94 ALA A N 1
ATOM 754 C CA . ALA A 1 94 ? -1.286 7.833 -14.126 1.00 76.50 94 ALA A CA 1
ATOM 755 C C . ALA A 1 94 ? -1.426 8.514 -15.494 1.00 76.50 94 ALA A C 1
ATOM 757 O O . ALA A 1 94 ? -0.597 8.354 -16.385 1.00 76.50 94 ALA A O 1
ATOM 758 N N . SER A 1 95 ? -2.459 9.342 -15.642 1.00 79.62 95 SER A N 1
ATOM 759 C CA . SER A 1 95 ? -2.697 10.077 -16.882 1.00 79.62 95 SER A CA 1
ATOM 760 C C . SER A 1 95 ? -1.759 11.271 -17.093 1.00 79.62 95 SER A C 1
ATOM 762 O O . SER A 1 95 ? -1.533 11.641 -18.240 1.00 79.62 95 SER A O 1
ATOM 764 N N . LEU A 1 96 ? -1.207 11.873 -16.033 1.00 80.88 96 LEU A N 1
ATOM 765 C CA . LEU A 1 96 ? -0.143 12.876 -16.154 1.00 80.88 96 LEU A CA 1
ATOM 766 C C . LEU A 1 96 ? 1.154 12.233 -16.648 1.00 80.88 96 LEU A C 1
ATOM 768 O O . LEU A 1 96 ? 1.821 12.793 -17.506 1.00 80.88 96 LEU A O 1
ATOM 772 N N . ILE A 1 97 ? 1.488 11.047 -16.145 1.00 77.12 97 ILE A N 1
ATOM 773 C CA . ILE A 1 97 ? 2.682 10.312 -16.572 1.00 77.12 97 ILE A CA 1
ATOM 774 C C . ILE A 1 97 ? 2.526 9.832 -18.010 1.00 77.12 97 ILE A C 1
ATOM 776 O O . ILE A 1 97 ? 3.437 10.044 -18.797 1.00 77.12 97 ILE A O 1
ATOM 780 N N . GLY A 1 98 ? 1.353 9.308 -18.384 1.00 73.19 98 GLY A N 1
ATOM 781 C CA . GLY A 1 98 ? 1.046 8.986 -19.780 1.00 73.19 98 GLY A CA 1
ATOM 782 C C . GLY A 1 98 ? 1.191 10.197 -20.712 1.00 73.19 98 GLY A C 1
ATOM 783 O O . GLY A 1 98 ? 1.775 10.088 -21.787 1.00 73.19 98 GLY A O 1
ATOM 784 N N . LEU A 1 99 ? 0.731 11.376 -20.273 1.00 77.00 99 LEU A N 1
ATOM 785 C CA . LEU A 1 99 ? 0.934 12.630 -21.003 1.00 77.00 99 LEU A CA 1
ATOM 786 C C . LEU A 1 99 ? 2.421 13.002 -21.086 1.00 77.00 99 LEU A C 1
ATOM 788 O O . LEU A 1 99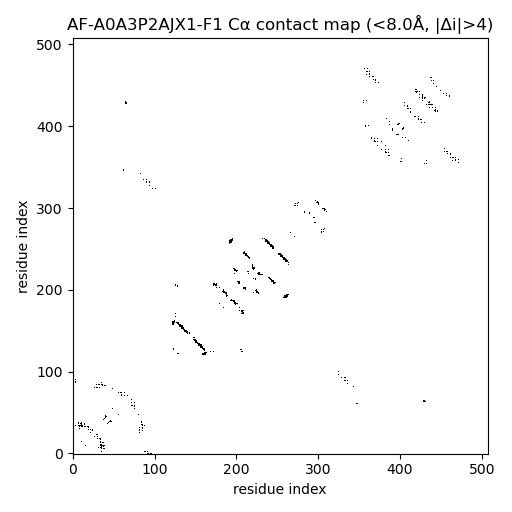 ? 2.878 13.375 -22.154 1.00 77.00 99 LEU A O 1
ATOM 792 N N . LEU A 1 100 ? 3.184 12.887 -19.997 1.00 75.00 100 LEU A N 1
ATOM 793 C CA . LEU A 1 100 ? 4.618 13.190 -19.982 1.00 75.00 100 LEU A CA 1
ATOM 794 C C . LEU A 1 100 ? 5.412 12.254 -20.894 1.00 75.00 100 LEU A C 1
ATOM 796 O O . LEU A 1 100 ? 6.281 12.729 -21.613 1.00 75.00 100 LEU A O 1
ATOM 800 N N . THR A 1 101 ? 5.090 10.959 -20.924 1.00 71.25 101 THR A N 1
ATOM 801 C CA . THR A 1 101 ? 5.712 10.007 -21.853 1.00 71.25 101 THR A CA 1
ATOM 802 C C . THR A 1 101 ? 5.324 10.294 -23.300 1.00 71.25 101 THR A C 1
ATOM 804 O O . THR A 1 101 ? 6.171 10.209 -24.183 1.00 71.25 101 THR A O 1
ATOM 807 N N . ALA A 1 102 ? 4.074 10.698 -23.553 1.00 68.25 102 ALA A N 1
ATOM 808 C CA . ALA A 1 102 ? 3.632 11.099 -24.886 1.00 68.25 102 ALA A CA 1
ATOM 809 C C . ALA A 1 102 ? 4.314 12.403 -25.332 1.00 68.25 102 ALA A C 1
ATOM 811 O O . ALA A 1 102 ? 4.814 12.486 -26.448 1.00 68.25 102 ALA A O 1
ATOM 812 N N . ILE A 1 103 ? 4.424 13.398 -24.448 1.00 71.62 103 ILE A N 1
ATOM 813 C CA . ILE A 1 103 ? 5.178 14.631 -24.701 1.00 71.62 103 ILE A CA 1
ATOM 814 C C . ILE A 1 103 ? 6.645 14.298 -24.942 1.00 71.62 103 ILE A C 1
ATOM 816 O O . ILE A 1 103 ? 7.192 14.789 -25.913 1.00 71.62 103 ILE A O 1
ATOM 820 N N . GLN A 1 104 ? 7.266 13.431 -24.140 1.00 61.78 104 GLN A N 1
ATOM 821 C CA . GLN A 1 104 ? 8.633 12.982 -24.390 1.00 61.78 104 GLN A CA 1
ATOM 822 C C . GLN A 1 104 ? 8.758 12.317 -25.759 1.00 61.78 104 GLN A C 1
ATOM 824 O O . GLN A 1 104 ? 9.672 12.660 -26.497 1.00 61.78 104 GLN A O 1
ATOM 829 N N . SER A 1 105 ? 7.824 11.456 -26.166 1.00 60.31 105 SER A N 1
ATOM 830 C CA . SER A 1 105 ? 7.838 10.887 -27.521 1.00 60.31 105 SER A CA 1
ATOM 831 C C . SER A 1 105 ? 7.682 11.949 -28.621 1.00 60.31 105 SER A C 1
ATOM 833 O O . SER A 1 105 ? 8.327 11.842 -29.657 1.00 60.31 105 SER A O 1
ATOM 835 N N . LEU A 1 106 ? 6.918 13.019 -28.369 1.00 61.00 106 LEU A N 1
ATOM 836 C CA . LEU A 1 106 ? 6.765 14.160 -29.278 1.00 61.00 106 LEU A CA 1
ATOM 837 C C . LEU A 1 106 ? 8.001 15.084 -29.282 1.00 61.00 106 LEU A C 1
ATOM 839 O O . LEU A 1 106 ? 8.341 15.649 -30.315 1.00 61.00 106 LEU A O 1
ATOM 843 N N . THR A 1 107 ? 8.705 15.233 -28.154 1.00 55.94 107 THR A N 1
ATOM 844 C CA . THR A 1 107 ? 9.906 16.081 -28.032 1.00 55.94 107 THR A CA 1
ATOM 845 C C . THR A 1 107 ? 11.188 15.357 -28.429 1.00 55.94 107 THR A C 1
ATOM 847 O O . THR A 1 107 ? 12.146 16.009 -28.821 1.00 55.94 107 THR A O 1
ATOM 850 N N . THR A 1 108 ? 11.216 14.021 -28.374 1.00 49.31 108 THR A N 1
ATOM 851 C CA . THR A 1 108 ? 12.324 13.202 -28.915 1.00 49.31 108 THR A CA 1
ATOM 852 C C . THR A 1 108 ? 12.195 13.004 -30.434 1.00 49.31 108 THR A C 1
ATOM 854 O O . THR A 1 108 ? 12.922 12.221 -31.032 1.00 49.31 108 THR A O 1
ATOM 857 N N . GLY A 1 109 ? 11.282 13.738 -31.070 1.00 50.81 109 GLY A N 1
ATOM 858 C CA . GLY A 1 109 ? 11.024 13.719 -32.502 1.00 50.81 109 GLY A CA 1
ATOM 859 C C . GLY A 1 109 ? 10.499 15.068 -32.972 1.00 50.81 109 GLY A C 1
ATOM 860 O O . GLY A 1 109 ? 9.415 15.163 -33.533 1.00 50.81 109 GLY A O 1
ATOM 861 N N . SER A 1 110 ? 11.256 16.131 -32.728 1.00 38.50 110 SER A N 1
ATOM 862 C CA . SER A 1 110 ? 11.202 17.318 -33.576 1.00 38.50 110 SER A CA 1
ATOM 863 C C . SER A 1 110 ? 12.622 17.553 -34.073 1.00 38.50 110 SER A C 1
ATOM 865 O O . SER A 1 110 ? 13.456 17.976 -33.271 1.00 38.50 110 SER A O 1
ATOM 867 N N . PRO A 1 111 ? 12.947 17.243 -35.344 1.00 44.72 111 PRO A N 1
ATOM 868 C CA . PRO A 1 111 ? 14.119 17.861 -35.933 1.00 44.72 111 PRO A CA 1
ATOM 869 C C . PRO A 1 111 ? 13.917 19.372 -35.804 1.00 44.72 111 PRO A C 1
ATOM 871 O O . PRO A 1 111 ? 12.796 19.862 -35.979 1.00 44.72 111 PRO A O 1
ATOM 874 N N . ASP A 1 112 ? 14.975 20.088 -35.421 1.00 44.16 112 ASP A N 1
ATOM 875 C CA . ASP A 1 112 ? 14.996 21.550 -35.446 1.00 44.16 112 ASP A CA 1
ATOM 876 C C . ASP A 1 112 ? 14.281 22.045 -36.712 1.00 44.16 112 ASP A C 1
ATOM 878 O O . ASP A 1 112 ? 14.470 21.460 -37.783 1.00 44.16 112 ASP A O 1
ATOM 882 N N . GLN A 1 113 ? 13.445 23.091 -36.592 1.00 42.62 113 GLN A N 1
ATOM 883 C CA . GLN A 1 113 ? 12.782 23.715 -37.747 1.00 42.62 113 GLN A CA 1
ATOM 884 C C . GLN A 1 113 ? 13.769 23.786 -38.918 1.00 42.62 113 GLN A C 1
ATOM 886 O O . GLN A 1 113 ? 14.902 24.215 -38.673 1.00 42.62 113 GLN A O 1
ATOM 891 N N . PRO A 1 114 ? 13.388 23.360 -40.140 1.00 51.53 114 PRO A N 1
ATOM 892 C CA . PRO A 1 114 ? 14.328 23.193 -41.239 1.00 51.53 114 PRO A CA 1
ATOM 893 C C . PRO A 1 114 ? 15.074 24.505 -41.460 1.00 51.53 114 PRO A C 1
ATOM 895 O O . PRO A 1 114 ? 14.531 25.483 -41.974 1.00 51.53 114 PRO A O 1
ATOM 898 N N . ARG A 1 115 ? 16.323 24.552 -40.993 1.00 52.19 115 ARG A N 1
ATOM 899 C CA . ARG A 1 115 ? 17.191 25.699 -41.211 1.00 52.19 115 ARG A CA 1
ATOM 900 C C . ARG A 1 115 ? 17.608 25.641 -42.664 1.00 52.19 115 ARG A C 1
ATOM 902 O O . ARG A 1 115 ? 18.150 24.632 -43.109 1.00 52.19 115 ARG A O 1
ATOM 909 N N . GLN A 1 116 ? 17.366 26.727 -43.391 1.00 57.88 116 GLN A N 1
ATOM 910 C CA . GLN A 1 116 ? 17.943 26.891 -44.713 1.00 57.88 116 GLN A CA 1
ATOM 911 C C . GLN A 1 116 ? 19.464 26.924 -44.549 1.00 57.88 116 GLN A C 1
ATOM 913 O O . GLN A 1 116 ? 20.027 27.887 -44.032 1.00 57.88 116 GLN A O 1
ATOM 918 N N . ILE A 1 117 ? 20.113 25.833 -44.935 1.00 62.81 117 ILE A N 1
ATOM 919 C CA . ILE A 1 117 ? 21.564 25.717 -44.961 1.00 62.81 117 ILE A CA 1
ATOM 920 C C . ILE A 1 117 ? 22.029 25.914 -46.400 1.00 62.81 117 ILE A C 1
ATOM 922 O O . ILE A 1 117 ? 21.468 25.343 -47.332 1.00 62.81 117 ILE A O 1
ATOM 926 N N . THR A 1 118 ? 23.036 26.756 -46.588 1.00 60.16 118 THR A N 1
ATOM 927 C CA . THR A 1 118 ? 23.698 26.957 -47.886 1.00 60.16 118 THR A CA 1
ATOM 928 C C . THR A 1 118 ? 25.049 26.252 -47.949 1.00 60.16 118 THR A C 1
ATOM 930 O O . THR A 1 118 ? 25.583 26.052 -49.034 1.00 60.16 118 THR A O 1
ATOM 933 N N . GLU A 1 119 ? 25.592 25.855 -46.796 1.00 65.19 119 GLU A N 1
ATOM 934 C CA . GLU A 1 119 ? 26.913 25.249 -46.654 1.00 65.19 119 GLU A CA 1
ATOM 935 C C . GLU A 1 119 ? 26.860 24.103 -45.635 1.00 65.19 119 GLU A C 1
ATOM 937 O O . GLU A 1 119 ? 26.139 24.174 -44.637 1.00 65.19 119 GLU A O 1
ATOM 942 N N . ILE A 1 120 ? 27.628 23.042 -45.891 1.00 71.06 120 ILE A N 1
ATOM 943 C CA . ILE A 1 120 ? 27.734 21.861 -45.027 1.00 71.06 120 ILE A CA 1
ATOM 944 C C . ILE A 1 120 ? 29.202 21.701 -44.630 1.00 71.06 120 ILE A C 1
ATOM 946 O O . ILE A 1 120 ? 30.092 21.726 -45.482 1.00 71.06 120 ILE A O 1
ATOM 950 N N . ALA A 1 121 ? 29.468 21.526 -43.334 1.00 67.75 121 ALA A N 1
ATOM 951 C CA . ALA A 1 121 ? 30.817 21.260 -42.849 1.00 67.75 121 ALA A CA 1
ATOM 952 C C . ALA A 1 121 ? 31.271 19.858 -43.286 1.00 67.75 121 ALA A C 1
ATOM 954 O O . ALA A 1 121 ? 30.595 18.865 -43.013 1.00 67.75 121 ALA A O 1
ATOM 955 N N . ARG A 1 122 ? 32.429 19.770 -43.950 1.00 72.50 122 ARG A N 1
ATOM 956 C CA . ARG A 1 122 ? 33.023 18.478 -44.321 1.00 72.50 122 ARG A CA 1
ATOM 957 C C . ARG A 1 122 ? 33.545 17.757 -43.071 1.00 72.50 122 ARG A C 1
ATOM 959 O O . ARG A 1 122 ? 34.164 18.417 -42.232 1.00 72.50 122 ARG A O 1
ATOM 966 N N . PRO A 1 123 ? 33.347 16.432 -42.952 1.00 70.88 123 PRO A N 1
ATOM 967 C CA . PRO A 1 123 ? 33.911 15.661 -41.851 1.00 70.88 123 PRO A CA 1
ATOM 968 C C . PRO A 1 123 ? 35.447 15.690 -41.882 1.00 70.88 123 PRO A C 1
ATOM 970 O O . PRO A 1 123 ? 36.070 15.860 -42.939 1.00 70.88 123 PRO A O 1
ATOM 973 N N . ASN A 1 124 ? 36.057 15.542 -40.704 1.00 71.88 124 ASN A N 1
ATOM 974 C CA . ASN A 1 124 ? 37.511 15.447 -40.562 1.00 71.88 124 ASN A CA 1
ATOM 975 C C . ASN A 1 124 ? 38.042 14.179 -41.253 1.00 71.88 124 ASN A C 1
ATOM 977 O O . ASN A 1 124 ? 37.299 13.221 -41.458 1.00 71.88 124 ASN A O 1
ATOM 981 N N . PHE A 1 125 ? 39.334 14.148 -41.593 1.00 70.69 125 PHE A N 1
ATOM 982 C CA . PHE A 1 125 ? 39.916 13.055 -42.385 1.00 70.69 125 PHE A CA 1
ATOM 983 C C . PHE A 1 125 ? 39.720 11.661 -41.751 1.00 70.69 125 PHE A C 1
ATOM 985 O O . PHE A 1 125 ? 39.400 10.707 -42.460 1.00 70.69 125 PHE A O 1
ATOM 992 N N . LEU A 1 126 ? 39.832 11.563 -40.420 1.00 68.38 126 LEU A N 1
ATOM 993 C CA . LEU A 1 126 ? 39.673 10.320 -39.649 1.00 68.38 126 LEU A CA 1
ATOM 994 C C . LEU A 1 126 ? 38.208 9.925 -39.378 1.00 68.38 126 LEU A C 1
ATOM 996 O O . LEU A 1 126 ? 37.947 8.805 -38.948 1.00 68.38 126 LEU A O 1
ATOM 1000 N N . GLU A 1 127 ? 37.245 10.823 -39.608 1.00 67.62 127 GLU A N 1
ATOM 1001 C CA . GLU A 1 127 ? 35.816 10.543 -39.382 1.00 67.62 127 GLU A CA 1
ATOM 1002 C C . GLU A 1 127 ? 35.157 9.808 -40.557 1.00 67.62 127 GLU A C 1
ATOM 1004 O O . GLU A 1 127 ? 34.038 9.316 -40.415 1.00 67.62 127 GLU A O 1
ATOM 1009 N N . GLY A 1 128 ? 35.848 9.717 -41.697 1.00 63.34 128 GLY A N 1
ATOM 1010 C CA . GLY A 1 128 ? 35.331 9.096 -42.912 1.00 63.34 128 GLY A CA 1
ATOM 1011 C C . GLY A 1 128 ? 34.241 9.919 -43.602 1.00 63.34 128 GLY A C 1
ATOM 1012 O O . GLY A 1 128 ? 33.842 10.995 -43.148 1.00 63.34 128 GLY A O 1
ATOM 1013 N N . ASP A 1 129 ? 33.779 9.418 -44.744 1.00 72.94 129 ASP A N 1
ATOM 1014 C CA . ASP A 1 129 ? 32.683 10.043 -45.480 1.00 72.94 129 ASP A CA 1
ATOM 1015 C C . ASP A 1 129 ? 31.371 9.802 -44.721 1.00 72.94 129 ASP A C 1
ATOM 1017 O O . ASP A 1 129 ? 31.117 8.696 -44.238 1.00 72.94 129 ASP A O 1
ATOM 1021 N N . LYS A 1 130 ? 30.538 10.839 -44.592 1.00 63.94 130 LYS A N 1
ATOM 1022 C CA . LYS A 1 130 ? 29.255 10.745 -43.881 1.00 63.94 130 LYS A CA 1
ATOM 1023 C C . LYS A 1 130 ? 28.104 10.833 -44.864 1.00 63.94 130 LYS A C 1
ATOM 1025 O O . LYS A 1 130 ? 28.027 11.773 -45.653 1.00 63.94 130 LYS A O 1
ATOM 1030 N N . GLU A 1 131 ? 27.195 9.873 -44.776 1.00 69.50 131 GLU A N 1
ATOM 1031 C CA . GLU A 1 131 ? 25.925 9.907 -45.486 1.00 69.50 131 GLU A CA 1
ATOM 1032 C C . GLU A 1 131 ? 24.898 10.650 -44.631 1.00 69.50 131 GLU A C 1
ATOM 1034 O O . GLU A 1 131 ? 24.638 10.277 -43.486 1.00 69.50 131 GLU A O 1
ATOM 1039 N N . ILE A 1 132 ? 24.361 11.747 -45.163 1.00 70.56 132 ILE A N 1
ATOM 1040 C CA . ILE A 1 132 ? 23.399 12.588 -44.452 1.00 70.56 132 ILE A CA 1
ATOM 1041 C C . ILE A 1 132 ? 22.175 12.787 -45.343 1.00 70.56 132 ILE A C 1
ATOM 1043 O O . ILE A 1 132 ? 22.289 13.209 -46.495 1.00 70.56 132 ILE A O 1
ATOM 1047 N N . THR A 1 133 ? 20.996 12.483 -44.804 1.00 68.06 133 THR A N 1
ATOM 1048 C CA . THR A 1 133 ? 19.717 12.644 -45.503 1.00 68.06 133 THR A CA 1
ATOM 1049 C C . THR A 1 133 ? 19.155 14.039 -45.268 1.00 68.06 133 THR A C 1
ATOM 1051 O O . THR A 1 133 ? 18.947 14.448 -44.125 1.00 68.06 133 THR A O 1
ATOM 1054 N N . TYR A 1 134 ? 18.873 14.756 -46.353 1.00 69.19 134 TYR A N 1
ATOM 1055 C CA . TYR A 1 134 ? 18.282 16.089 -46.332 1.00 69.19 134 TYR A CA 1
ATOM 1056 C C . TYR A 1 134 ? 16.930 16.106 -47.036 1.00 69.19 134 TYR A C 1
ATOM 1058 O O . TYR A 1 134 ? 16.709 15.399 -48.017 1.00 69.19 134 TYR A O 1
ATOM 1066 N N . GLN A 1 135 ? 16.028 16.956 -46.550 1.00 66.50 135 GLN A N 1
ATOM 1067 C CA . GLN A 1 135 ? 14.786 17.275 -47.241 1.00 66.50 135 GLN A CA 1
ATOM 1068 C C . GLN A 1 135 ? 15.029 18.471 -48.163 1.00 66.50 135 GLN A C 1
ATOM 1070 O O . GLN A 1 135 ? 15.402 19.550 -47.703 1.00 66.50 135 GLN A O 1
ATOM 1075 N N . VAL A 1 136 ? 14.830 18.268 -49.462 1.00 68.56 136 VAL A N 1
ATOM 1076 C CA . VAL A 1 136 ? 14.975 19.300 -50.487 1.00 68.56 136 VAL A CA 1
ATOM 1077 C C . VAL A 1 136 ? 13.590 19.727 -50.941 1.00 68.56 136 VAL A C 1
ATOM 1079 O O . VAL A 1 136 ? 12.769 18.896 -51.323 1.00 68.56 136 VAL A O 1
ATOM 1082 N N . VAL A 1 137 ? 13.356 21.034 -50.897 1.00 69.19 137 VAL A N 1
ATOM 1083 C CA . VAL A 1 137 ? 12.133 21.676 -51.367 1.00 69.19 137 VAL A CA 1
ATOM 1084 C C . VAL A 1 137 ? 12.477 22.467 -52.624 1.00 69.19 137 VAL A C 1
ATOM 1086 O O . VAL A 1 137 ? 13.270 23.409 -52.565 1.00 69.19 137 VAL A O 1
ATOM 1089 N N . ALA A 1 138 ? 11.912 22.075 -53.763 1.00 64.69 138 ALA A N 1
ATOM 1090 C CA . ALA A 1 138 ? 12.090 22.764 -55.035 1.00 64.69 138 ALA A CA 1
ATOM 1091 C C . ALA A 1 138 ? 10.795 23.488 -55.415 1.00 64.69 138 ALA A C 1
ATOM 1093 O O . ALA A 1 138 ? 9.776 22.851 -55.667 1.00 64.69 138 ALA A O 1
ATOM 1094 N N . GLU A 1 139 ? 10.839 24.819 -55.462 1.00 65.56 139 GLU A N 1
ATOM 1095 C CA . GLU A 1 139 ? 9.700 25.659 -55.842 1.00 65.56 139 GLU A CA 1
ATOM 1096 C C . GLU A 1 139 ? 9.831 26.117 -57.301 1.00 65.56 139 GLU A C 1
ATOM 1098 O O . GLU A 1 139 ? 10.891 26.580 -57.746 1.00 65.56 139 GLU A O 1
ATOM 1103 N N . ASN A 1 140 ? 8.753 25.977 -58.069 1.00 61.47 140 ASN A N 1
ATOM 1104 C CA . ASN A 1 140 ? 8.749 26.270 -59.493 1.00 61.47 140 ASN A CA 1
ATOM 1105 C C . ASN A 1 140 ? 8.500 27.768 -59.717 1.00 61.47 140 ASN A C 1
ATOM 1107 O O . ASN A 1 140 ? 7.394 28.264 -59.524 1.00 61.47 140 ASN A O 1
ATOM 1111 N N . LYS A 1 141 ? 9.528 28.517 -60.137 1.00 58.81 141 LYS A N 1
ATOM 1112 C CA . LYS A 1 141 ? 9.456 29.990 -60.244 1.00 58.81 141 LYS A CA 1
ATOM 1113 C C . LYS A 1 141 ? 8.498 30.512 -61.328 1.00 58.81 141 LYS A C 1
ATOM 1115 O O . LYS A 1 141 ? 8.181 31.696 -61.311 1.00 58.81 141 LYS A O 1
ATOM 1120 N N . ASN A 1 142 ? 8.070 29.671 -62.274 1.00 59.84 142 ASN A N 1
ATOM 1121 C CA . ASN A 1 142 ? 7.099 30.023 -63.319 1.00 59.84 142 ASN A CA 1
ATOM 1122 C C . ASN A 1 142 ? 6.257 28.785 -63.704 1.00 59.84 142 ASN A C 1
ATOM 1124 O O . ASN A 1 142 ? 6.542 28.124 -64.707 1.00 59.84 142 ASN A O 1
ATOM 1128 N N . PRO A 1 143 ? 5.249 28.415 -62.897 1.00 55.69 143 PRO A N 1
ATOM 1129 C CA . PRO A 1 143 ? 4.494 27.187 -63.106 1.00 55.69 143 PRO A CA 1
ATOM 1130 C C . PRO A 1 143 ? 3.513 27.341 -64.280 1.00 55.69 143 PRO A C 1
ATOM 1132 O O . PRO A 1 143 ? 2.715 28.274 -64.322 1.00 55.69 143 PRO A O 1
ATOM 1135 N N . GLN A 1 144 ? 3.543 26.410 -65.241 1.00 57.59 144 GLN A N 1
ATOM 1136 C CA . GLN A 1 144 ? 2.552 26.367 -66.333 1.00 57.59 144 GLN A CA 1
ATOM 1137 C C . GLN A 1 144 ? 1.175 25.863 -65.862 1.00 57.59 144 GLN A C 1
ATOM 1139 O O . GLN A 1 144 ? 0.171 26.106 -66.526 1.00 57.59 144 GLN A O 1
ATOM 1144 N N . ASN A 1 145 ? 1.122 25.190 -64.707 1.00 55.34 145 ASN A N 1
ATOM 1145 C CA . ASN A 1 145 ? -0.086 24.672 -64.071 1.00 55.34 145 ASN A CA 1
ATOM 1146 C C . ASN A 1 145 ? -0.175 25.194 -62.632 1.00 55.34 145 ASN A C 1
ATOM 1148 O O . ASN A 1 145 ? 0.767 25.041 -61.862 1.00 55.34 145 ASN A O 1
ATOM 1152 N N . ALA A 1 146 ? -1.320 25.761 -62.246 1.00 57.53 146 ALA A N 1
ATOM 1153 C CA . ALA A 1 146 ? -1.494 26.433 -60.951 1.00 57.53 146 ALA A CA 1
ATOM 1154 C C . ALA A 1 146 ? -1.343 25.519 -59.714 1.00 57.53 146 ALA A C 1
ATOM 1156 O O . ALA A 1 146 ? -1.188 26.027 -58.609 1.00 57.53 146 ALA A O 1
ATOM 1157 N N . ASN A 1 147 ? -1.372 24.194 -59.895 1.00 55.44 147 ASN A N 1
ATOM 1158 C CA . ASN A 1 147 ? -1.262 23.206 -58.816 1.00 55.44 147 ASN A CA 1
ATOM 1159 C C . ASN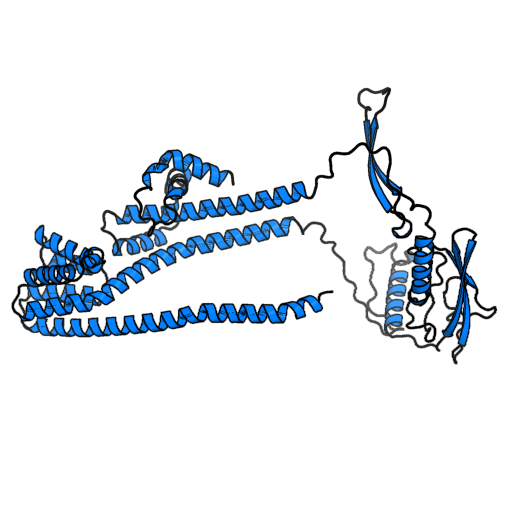 A 1 147 ? 0.133 22.565 -58.692 1.00 55.44 147 ASN A C 1
ATOM 1161 O O . ASN A 1 147 ? 0.308 21.702 -57.839 1.00 55.44 147 ASN A O 1
ATOM 1165 N N . ASP A 1 148 ? 1.105 22.948 -59.527 1.00 52.47 148 ASP A N 1
ATOM 1166 C CA . ASP A 1 148 ? 2.450 22.352 -59.548 1.00 52.47 148 ASP A CA 1
ATOM 1167 C C . ASP A 1 148 ? 3.512 23.385 -59.144 1.00 52.47 148 ASP A C 1
ATOM 1169 O O . ASP A 1 148 ? 4.357 23.823 -59.931 1.00 52.47 148 ASP A O 1
ATOM 1173 N N . THR A 1 149 ? 3.371 23.880 -57.914 1.00 55.53 149 THR A N 1
ATOM 1174 C CA . THR A 1 149 ? 4.172 24.988 -57.381 1.00 55.53 149 THR A CA 1
ATOM 1175 C C . THR A 1 149 ? 5.405 24.517 -56.617 1.00 55.53 149 THR A C 1
ATOM 1177 O O . THR A 1 149 ? 6.385 25.255 -56.567 1.00 55.53 149 THR A O 1
ATOM 1180 N N . GLN A 1 150 ? 5.398 23.304 -56.050 1.00 57.19 150 GLN A N 1
ATOM 1181 C CA . GLN A 1 150 ? 6.478 22.819 -55.187 1.00 57.19 150 GLN A CA 1
ATOM 1182 C C . GLN A 1 150 ? 6.587 21.288 -55.195 1.00 57.19 150 GLN A C 1
ATOM 1184 O O . GLN A 1 150 ? 5.579 20.585 -55.165 1.00 57.19 150 GLN A O 1
ATOM 1189 N N . THR A 1 151 ? 7.817 20.771 -55.201 1.00 57.81 151 THR A N 1
ATOM 1190 C CA . THR A 1 151 ? 8.125 19.348 -55.010 1.00 57.81 151 THR A CA 1
ATOM 1191 C C . THR A 1 151 ? 9.063 19.174 -53.821 1.00 57.81 151 THR A C 1
ATOM 1193 O O . THR A 1 151 ? 10.119 19.808 -53.765 1.00 57.81 151 THR A O 1
ATOM 1196 N N . ASP A 1 152 ? 8.702 18.267 -52.915 1.00 63.84 152 ASP A N 1
ATOM 1197 C CA . ASP A 1 152 ? 9.502 17.916 -51.744 1.00 63.84 152 ASP A CA 1
ATOM 1198 C C . ASP A 1 152 ? 10.075 16.507 -51.926 1.00 63.84 152 ASP A C 1
ATOM 1200 O O . ASP A 1 152 ? 9.334 15.559 -52.191 1.00 63.84 152 ASP A O 1
ATOM 1204 N N . MET A 1 153 ? 11.389 16.346 -51.769 1.00 60.12 153 MET A N 1
ATOM 1205 C CA . MET A 1 153 ? 12.052 15.046 -51.893 1.00 60.12 153 MET A CA 1
ATOM 1206 C C . MET A 1 153 ? 13.154 14.895 -50.845 1.00 60.12 153 MET A C 1
ATOM 1208 O O . MET A 1 153 ? 13.900 15.835 -50.574 1.00 60.12 153 MET A O 1
ATOM 1212 N N . GLN A 1 154 ? 13.268 13.709 -50.245 1.00 60.28 154 GLN A N 1
ATOM 1213 C CA . GLN A 1 154 ? 14.397 13.379 -49.376 1.00 60.28 154 GLN A CA 1
ATOM 1214 C C . GLN A 1 154 ? 15.540 12.823 -50.219 1.00 60.28 154 GLN A C 1
ATOM 1216 O O . GLN A 1 154 ? 15.343 11.902 -51.009 1.00 60.28 154 GLN A O 1
ATOM 1221 N N . ILE A 1 155 ? 16.728 13.398 -50.059 1.00 70.38 155 ILE A N 1
ATOM 1222 C CA . ILE A 1 155 ? 17.929 13.009 -50.793 1.00 70.38 155 ILE A CA 1
ATOM 1223 C C . ILE A 1 155 ? 19.037 12.732 -49.783 1.00 70.38 155 ILE A C 1
ATOM 1225 O O . ILE A 1 155 ? 19.329 13.565 -48.924 1.00 70.38 155 ILE A O 1
ATOM 1229 N N . SER A 1 156 ? 19.670 11.570 -49.905 1.00 62.31 156 SER A N 1
ATOM 1230 C CA . SER A 1 156 ? 20.882 11.225 -49.164 1.00 62.31 156 SER A CA 1
ATOM 1231 C C . SER A 1 156 ? 22.099 11.743 -49.922 1.00 62.31 156 SER A C 1
ATOM 1233 O O . SER A 1 156 ? 22.314 11.401 -51.084 1.00 62.31 156 SER A O 1
ATOM 1235 N N . ILE A 1 157 ? 22.873 12.615 -49.277 1.00 73.69 157 ILE A N 1
ATOM 1236 C CA . ILE A 1 157 ? 24.096 13.191 -49.836 1.00 73.69 157 ILE A CA 1
ATOM 1237 C C . ILE A 1 157 ? 25.279 12.616 -49.060 1.00 73.69 157 ILE A C 1
ATOM 1239 O O . ILE A 1 157 ? 25.341 12.716 -47.833 1.00 73.69 157 ILE A O 1
ATOM 1243 N N . VAL A 1 158 ? 26.237 12.035 -49.782 1.00 71.56 158 VAL A N 1
ATOM 1244 C CA . VAL A 1 158 ? 27.515 11.596 -49.213 1.00 71.56 158 VAL A CA 1
ATOM 1245 C C . VAL A 1 158 ? 28.458 12.794 -49.185 1.00 71.56 158 VAL A C 1
ATOM 1247 O O . VAL A 1 158 ? 28.866 13.296 -50.232 1.00 71.56 158 VAL A O 1
ATOM 1250 N N . VAL A 1 159 ? 28.786 13.278 -47.988 1.00 76.56 159 VAL A N 1
ATOM 1251 C CA . VAL A 1 159 ? 29.699 14.409 -47.800 1.00 76.56 159 VAL A CA 1
ATOM 1252 C C . VAL A 1 159 ? 31.127 13.868 -47.673 1.00 76.56 159 VAL A C 1
ATOM 1254 O O . VAL A 1 159 ? 31.430 13.204 -46.675 1.00 76.56 159 VAL A O 1
ATOM 1257 N N . PRO A 1 160 ? 32.022 14.144 -48.642 1.00 66.81 160 PRO A N 1
ATOM 1258 C CA . PRO A 1 160 ? 33.377 13.612 -48.616 1.00 66.81 160 PRO A CA 1
ATOM 1259 C C . PRO A 1 160 ? 34.219 14.303 -47.540 1.00 66.81 160 PRO A C 1
ATOM 1261 O O . PRO A 1 160 ? 34.180 15.534 -47.390 1.00 66.81 160 PRO A O 1
ATOM 1264 N N . ARG A 1 161 ? 35.041 13.526 -46.832 1.00 72.12 161 ARG A N 1
ATOM 1265 C CA . ARG A 1 161 ? 35.998 14.035 -45.832 1.00 72.12 161 ARG A CA 1
ATOM 1266 C C . ARG A 1 161 ? 36.957 15.076 -46.410 1.00 72.12 161 ARG A C 1
ATOM 1268 O O . ARG A 1 161 ? 37.237 15.062 -47.608 1.00 72.12 161 ARG A O 1
ATOM 1275 N N . ARG A 1 162 ? 37.464 15.991 -45.580 1.00 75.88 162 ARG A N 1
ATOM 1276 C CA . ARG A 1 162 ? 38.481 16.990 -45.977 1.00 75.88 162 ARG A CA 1
ATOM 1277 C C . ARG A 1 162 ? 39.865 16.363 -46.210 1.00 75.88 162 ARG A C 1
ATOM 1279 O O . ARG A 1 162 ? 40.122 15.255 -45.747 1.00 75.88 162 ARG A O 1
ATOM 1286 N N . GLU A 1 163 ? 40.755 17.089 -46.889 1.00 75.19 163 GLU A N 1
ATOM 1287 C CA . GLU A 1 163 ? 42.162 16.683 -47.025 1.00 75.19 163 GLU A CA 1
ATOM 1288 C C . GLU A 1 163 ? 42.857 16.630 -45.649 1.00 75.19 163 GLU A C 1
ATOM 1290 O O . GLU A 1 163 ? 42.568 17.472 -44.790 1.00 75.19 163 GLU A O 1
ATOM 1295 N N . PRO A 1 164 ? 43.744 15.646 -45.414 1.00 75.56 164 PRO A N 1
ATOM 1296 C CA . PRO A 1 164 ? 44.408 15.461 -44.134 1.00 75.56 164 PRO A CA 1
ATOM 1297 C C . PRO A 1 164 ? 45.398 16.588 -43.856 1.00 75.56 164 PRO A C 1
ATOM 1299 O O . PRO A 1 164 ? 46.161 17.015 -44.724 1.00 75.56 164 PRO A O 1
ATOM 1302 N N . THR A 1 165 ? 45.455 17.016 -42.602 1.00 79.31 165 THR A N 1
ATOM 1303 C CA . THR A 1 165 ? 46.594 17.792 -42.102 1.00 79.31 165 THR A CA 1
ATOM 1304 C C . THR A 1 165 ? 47.820 16.893 -41.888 1.00 79.31 165 THR A C 1
ATOM 1306 O O . THR A 1 165 ? 47.704 15.676 -41.759 1.00 79.31 165 THR A O 1
ATOM 1309 N N . GLN A 1 166 ? 49.020 17.484 -41.810 1.00 75.94 166 GLN A N 1
ATOM 1310 C CA . GLN A 1 166 ? 50.271 16.733 -41.592 1.00 75.94 166 GLN A CA 1
ATOM 1311 C C . GLN A 1 166 ? 50.259 15.893 -40.300 1.00 75.94 166 GLN A C 1
ATOM 1313 O O . GLN A 1 166 ? 50.872 14.830 -40.254 1.00 75.94 166 GLN A O 1
ATOM 1318 N N . GLU A 1 167 ? 49.553 16.340 -39.258 1.00 75.81 167 GLU A N 1
ATOM 1319 C CA . GLU A 1 167 ? 49.410 15.596 -37.999 1.00 75.81 167 GLU A CA 1
ATOM 1320 C C . GLU A 1 167 ? 48.367 14.469 -38.111 1.00 75.81 167 GLU A C 1
ATOM 1322 O O . GLU A 1 167 ? 48.655 13.338 -37.723 1.00 75.81 167 GLU A O 1
ATOM 1327 N N . GLU A 1 168 ? 47.212 14.723 -38.740 1.00 76.19 168 GLU A N 1
ATOM 1328 C CA . GLU A 1 168 ? 46.199 13.686 -39.016 1.00 76.19 168 GLU A CA 1
ATOM 1329 C C . GLU A 1 168 ? 46.745 12.586 -39.939 1.00 76.19 168 GLU A C 1
ATOM 1331 O O . GLU A 1 168 ? 46.373 11.425 -39.798 1.00 76.19 168 GLU A O 1
ATOM 1336 N N . LEU A 1 169 ? 47.662 12.918 -40.855 1.00 79.06 169 LEU A N 1
ATOM 1337 C CA . LEU A 1 169 ? 48.309 11.945 -41.734 1.00 79.06 169 LEU A CA 1
ATOM 1338 C C . LEU A 1 169 ? 49.285 11.033 -40.973 1.00 79.06 169 LEU A C 1
ATOM 1340 O O . LEU A 1 169 ? 49.339 9.832 -41.236 1.00 79.06 169 LEU A O 1
ATOM 1344 N N . LYS A 1 170 ? 50.025 11.569 -39.993 1.00 80.69 170 LYS A N 1
ATOM 1345 C CA . LYS A 1 170 ? 50.866 10.757 -39.093 1.00 80.69 170 LYS A CA 1
ATOM 1346 C C . LYS A 1 170 ? 50.017 9.822 -38.234 1.00 80.69 170 LYS A C 1
ATOM 1348 O O . LYS A 1 170 ? 50.398 8.673 -38.011 1.00 80.69 170 LYS A O 1
ATOM 1353 N N . GLU A 1 171 ? 48.872 10.302 -37.763 1.00 80.06 171 GLU A N 1
ATOM 1354 C CA . GLU A 1 171 ? 47.933 9.504 -36.978 1.00 80.06 171 GLU A CA 1
ATOM 1355 C C . GLU A 1 171 ? 47.255 8.423 -37.831 1.00 80.06 171 GLU A C 1
ATOM 1357 O O . GLU A 1 171 ? 47.212 7.260 -37.430 1.00 80.06 171 GLU A O 1
ATOM 1362 N N . ALA A 1 172 ? 46.850 8.757 -39.056 1.00 81.44 172 ALA A N 1
ATOM 1363 C CA . ALA A 1 172 ? 46.352 7.801 -40.037 1.00 81.44 172 ALA A CA 1
ATOM 1364 C C . ALA A 1 172 ? 47.388 6.717 -40.364 1.00 81.44 172 ALA A C 1
ATOM 1366 O O . ALA A 1 172 ? 47.036 5.544 -40.432 1.00 81.44 172 ALA A O 1
ATOM 1367 N N . LEU A 1 173 ? 48.673 7.069 -40.490 1.00 82.38 173 LEU A N 1
ATOM 1368 C CA . LEU A 1 173 ? 49.749 6.089 -40.671 1.00 82.38 173 LEU A CA 1
ATOM 1369 C C . LEU A 1 173 ? 49.902 5.156 -39.468 1.00 82.38 173 LEU A C 1
ATOM 1371 O O . LEU A 1 173 ? 50.136 3.962 -39.642 1.00 82.38 173 LEU A O 1
ATOM 1375 N N . LYS A 1 174 ? 49.749 5.675 -38.247 1.00 83.19 174 LYS A N 1
ATOM 1376 C CA . LYS A 1 174 ? 49.768 4.852 -37.033 1.00 83.19 174 LYS A CA 1
ATOM 1377 C C . LYS A 1 174 ? 48.600 3.860 -37.021 1.00 83.19 174 LYS A C 1
ATOM 1379 O O . LYS A 1 174 ? 48.828 2.681 -36.765 1.00 83.19 174 LYS A O 1
ATOM 1384 N N . ILE A 1 175 ? 47.393 4.322 -37.354 1.00 81.88 175 ILE A N 1
ATOM 1385 C CA . ILE A 1 175 ? 46.189 3.484 -37.464 1.00 81.88 175 ILE A CA 1
ATOM 1386 C C . ILE A 1 175 ? 46.361 2.436 -38.570 1.00 81.88 175 ILE A C 1
ATOM 1388 O O . ILE A 1 175 ? 46.066 1.269 -38.347 1.00 81.88 175 ILE A O 1
ATOM 1392 N N . ALA A 1 176 ? 46.893 2.820 -39.733 1.00 83.81 176 ALA A N 1
ATOM 1393 C CA . ALA A 1 176 ? 47.152 1.899 -40.836 1.00 83.81 176 ALA A CA 1
ATOM 1394 C C . ALA A 1 176 ? 48.155 0.809 -40.443 1.00 83.81 176 ALA A C 1
ATOM 1396 O O . ALA A 1 176 ? 47.926 -0.358 -40.732 1.00 83.81 176 ALA A O 1
ATOM 1397 N N . ARG A 1 177 ? 49.238 1.159 -39.735 1.00 83.06 177 ARG A N 1
ATOM 1398 C CA . ARG A 1 177 ? 50.201 0.176 -39.210 1.00 83.06 177 ARG A CA 1
ATOM 1399 C C . ARG A 1 177 ? 49.526 -0.805 -38.258 1.00 83.06 177 ARG A C 1
ATOM 1401 O O . ARG A 1 177 ? 49.691 -2.006 -38.416 1.00 83.06 177 ARG A O 1
ATOM 1408 N N . GLU A 1 178 ? 48.733 -0.311 -37.313 1.00 83.69 178 GLU A N 1
ATOM 1409 C CA . GLU A 1 178 ? 48.003 -1.156 -36.362 1.00 83.69 178 GLU A CA 1
ATOM 1410 C C . GLU A 1 178 ? 46.975 -2.064 -37.059 1.00 83.69 178 GLU A C 1
ATOM 1412 O O . GLU A 1 178 ? 46.880 -3.255 -36.757 1.00 83.69 178 GLU A O 1
ATOM 1417 N N . ASN A 1 179 ? 46.259 -1.538 -38.053 1.00 84.56 179 ASN A N 1
ATOM 1418 C CA . ASN A 1 179 ? 45.313 -2.294 -38.869 1.00 84.56 179 ASN A CA 1
ATOM 1419 C C . ASN A 1 179 ? 46.010 -3.325 -39.765 1.00 84.56 179 ASN A C 1
ATOM 1421 O O . ASN A 1 179 ? 45.466 -4.401 -39.987 1.00 84.56 179 ASN A O 1
ATOM 1425 N N . ILE A 1 180 ? 47.207 -3.041 -40.278 1.00 84.06 180 ILE A N 1
ATOM 1426 C CA . ILE A 1 180 ? 48.012 -4.035 -40.994 1.00 84.06 180 ILE A CA 1
ATOM 1427 C C . ILE A 1 180 ? 48.386 -5.165 -40.033 1.00 84.06 180 ILE A C 1
ATOM 1429 O O . ILE A 1 180 ? 48.212 -6.322 -40.387 1.00 84.06 180 ILE A O 1
ATOM 1433 N N . GLU A 1 181 ? 48.816 -4.872 -38.803 1.00 80.94 181 GLU A N 1
ATOM 1434 C CA . GLU A 1 181 ? 49.150 -5.929 -37.835 1.00 80.94 181 GLU A CA 1
ATOM 1435 C C . GLU A 1 181 ? 47.947 -6.792 -37.431 1.00 80.94 181 GLU A C 1
ATOM 1437 O O . GLU A 1 181 ? 48.133 -7.963 -37.117 1.00 80.94 181 GLU A O 1
ATOM 1442 N N . THR A 1 182 ? 46.736 -6.225 -37.414 1.00 78.38 182 THR A N 1
ATOM 1443 C CA . THR A 1 182 ? 45.550 -6.859 -36.810 1.00 78.38 182 THR A CA 1
ATOM 1444 C C . THR A 1 182 ? 44.501 -7.311 -37.825 1.00 78.38 182 THR A C 1
ATOM 1446 O O . THR A 1 182 ? 44.074 -8.461 -37.781 1.00 78.38 182 THR A O 1
ATOM 1449 N N . LEU A 1 183 ? 44.084 -6.446 -38.752 1.00 80.00 183 LEU A N 1
ATOM 1450 C CA . LEU A 1 183 ? 43.033 -6.739 -39.732 1.00 80.00 183 LEU A CA 1
ATOM 1451 C C . LEU A 1 183 ? 43.546 -7.604 -40.884 1.00 80.00 183 LEU A C 1
ATOM 1453 O O . LEU A 1 183 ? 42.827 -8.494 -41.331 1.00 80.00 183 LEU A O 1
ATOM 1457 N N . ALA A 1 184 ? 44.793 -7.405 -41.330 1.00 82.00 184 ALA A N 1
ATOM 1458 C CA . ALA A 1 184 ? 45.338 -8.184 -42.448 1.00 82.00 184 ALA A CA 1
ATOM 1459 C C . ALA A 1 184 ? 45.537 -9.675 -42.106 1.00 82.00 184 ALA A C 1
ATOM 1461 O O . ALA A 1 184 ? 45.577 -10.517 -43.004 1.00 82.00 184 ALA A O 1
ATOM 1462 N N . LEU A 1 185 ? 45.596 -10.018 -40.811 1.00 78.69 185 LEU A N 1
ATOM 1463 C CA . LEU A 1 185 ? 45.617 -11.402 -40.330 1.00 78.69 185 LEU A CA 1
ATOM 1464 C C . LEU A 1 185 ? 44.307 -12.155 -40.603 1.00 78.69 185 LEU A C 1
ATOM 1466 O O . LEU A 1 185 ? 44.312 -13.388 -40.597 1.00 78.69 185 LEU A O 1
ATOM 1470 N N . GLY A 1 186 ? 43.192 -11.462 -40.848 1.00 80.44 186 GLY A N 1
ATOM 1471 C CA . GLY A 1 186 ? 41.890 -12.090 -41.058 1.00 80.44 186 GLY A CA 1
ATOM 1472 C C . GLY A 1 186 ? 41.481 -12.963 -39.866 1.00 80.44 186 GLY A C 1
ATOM 1473 O O . GLY A 1 186 ? 41.307 -12.477 -38.753 1.00 80.44 186 GLY A O 1
ATOM 1474 N N . LYS A 1 187 ? 41.331 -14.276 -40.091 1.00 75.06 187 LYS A N 1
ATOM 1475 C CA . LYS A 1 187 ? 40.985 -15.258 -39.041 1.00 75.06 187 LYS A CA 1
ATOM 1476 C C . LYS A 1 187 ? 42.209 -15.860 -38.334 1.00 75.06 187 LYS A C 1
ATOM 1478 O O . LYS A 1 187 ? 42.056 -16.720 -37.466 1.00 75.06 187 LYS A O 1
ATOM 1483 N N . ASN A 1 188 ? 43.419 -15.455 -38.714 1.00 77.50 188 ASN A N 1
ATOM 1484 C CA . ASN A 1 188 ? 44.660 -16.014 -38.188 1.00 77.50 188 ASN A CA 1
ATOM 1485 C C . ASN A 1 188 ? 45.069 -15.322 -36.884 1.00 77.50 188 ASN A C 1
ATOM 1487 O O . ASN A 1 188 ? 44.847 -14.130 -36.697 1.00 77.50 188 ASN A O 1
ATOM 1491 N N . ARG A 1 189 ? 45.683 -16.076 -35.966 1.00 75.00 189 ARG A N 1
ATOM 1492 C CA . ARG A 1 189 ? 46.063 -15.550 -34.643 1.00 75.00 189 ARG A CA 1
ATOM 1493 C C . ARG A 1 189 ? 47.271 -14.622 -34.691 1.00 75.00 189 ARG A C 1
ATOM 1495 O O . ARG A 1 189 ? 47.354 -13.705 -33.883 1.00 75.00 189 ARG A O 1
ATOM 1502 N N . ALA A 1 190 ? 48.213 -14.901 -35.585 1.00 80.50 190 ALA A N 1
ATOM 1503 C CA . ALA A 1 190 ? 49.461 -14.166 -35.710 1.00 80.50 190 ALA A CA 1
ATOM 1504 C C . ALA A 1 190 ? 50.114 -14.439 -37.071 1.00 80.50 190 ALA A C 1
ATOM 1506 O O . ALA A 1 190 ? 49.807 -15.433 -37.733 1.00 80.50 190 ALA A O 1
ATOM 1507 N N . TRP A 1 191 ? 51.040 -13.567 -37.468 1.00 79.56 191 TRP A N 1
ATOM 1508 C CA . TRP A 1 191 ? 51.774 -13.669 -38.733 1.00 79.56 191 TRP A CA 1
ATOM 1509 C C . TRP A 1 191 ? 52.659 -14.923 -38.810 1.00 79.56 191 TRP A C 1
ATOM 1511 O O . TRP A 1 191 ? 52.915 -15.442 -39.892 1.00 79.56 191 TRP A O 1
ATOM 1521 N N . ASP A 1 192 ? 53.079 -15.468 -37.671 1.00 79.62 192 ASP A N 1
ATOM 1522 C CA . ASP A 1 192 ? 53.844 -16.713 -37.556 1.00 79.62 192 ASP A CA 1
ATOM 1523 C C . ASP A 1 192 ? 52.962 -17.977 -37.429 1.00 79.62 192 ASP A C 1
ATOM 1525 O O . ASP A 1 192 ? 53.482 -19.090 -37.342 1.00 79.62 192 ASP A O 1
ATOM 1529 N N . GLN A 1 193 ? 51.633 -17.827 -37.428 1.00 77.12 193 GLN A N 1
ATOM 1530 C CA . GLN A 1 193 ? 50.661 -18.917 -37.286 1.00 77.12 193 GLN A CA 1
ATOM 1531 C C . GLN A 1 193 ? 49.492 -18.740 -38.262 1.00 77.12 193 GLN A C 1
ATOM 1533 O O . GLN A 1 193 ? 48.326 -18.648 -37.864 1.00 77.12 193 GLN A O 1
ATOM 1538 N N . VAL A 1 194 ? 49.800 -18.681 -39.559 1.00 78.56 194 VAL A N 1
ATOM 1539 C CA . VAL A 1 194 ? 48.793 -18.493 -40.608 1.00 78.56 194 VAL A CA 1
ATOM 1540 C C . VAL A 1 194 ? 48.292 -19.846 -41.112 1.00 78.56 194 VAL A C 1
ATOM 1542 O O . VAL A 1 194 ? 49.041 -20.651 -41.660 1.00 78.56 194 VAL A O 1
ATOM 1545 N N . ILE A 1 195 ? 47.003 -20.108 -40.904 1.00 70.50 195 ILE A N 1
ATOM 1546 C CA . ILE A 1 195 ? 46.322 -21.375 -41.231 1.00 70.50 195 ILE A CA 1
ATOM 1547 C C . ILE A 1 195 ? 45.323 -21.173 -42.387 1.00 70.50 195 ILE A C 1
ATOM 1549 O O . ILE A 1 195 ? 45.055 -22.095 -43.165 1.00 70.50 195 ILE A O 1
ATOM 1553 N N . THR A 1 196 ? 44.798 -19.955 -42.525 1.00 72.25 196 THR A N 1
ATOM 1554 C CA . THR A 1 196 ? 43.732 -19.552 -43.456 1.00 72.25 196 THR A CA 1
ATOM 1555 C C . THR A 1 196 ? 44.154 -18.326 -44.278 1.00 72.25 196 THR A C 1
ATOM 1557 O O . THR A 1 196 ? 45.218 -17.759 -44.030 1.00 72.25 196 THR A O 1
ATOM 1560 N N . SER A 1 197 ? 43.355 -17.922 -45.274 1.00 81.25 197 SER A N 1
ATOM 1561 C CA . SER A 1 197 ? 43.617 -16.732 -46.104 1.00 81.25 197 SER A CA 1
ATOM 1562 C C . SER A 1 197 ? 43.865 -15.466 -45.273 1.00 81.25 197 SER A C 1
ATOM 1564 O O . SER A 1 197 ? 43.282 -15.296 -44.200 1.00 81.25 197 SER A O 1
ATOM 1566 N N . LEU A 1 198 ? 44.722 -14.586 -45.788 1.00 82.25 198 LEU A N 1
ATOM 1567 C CA . LEU A 1 198 ? 44.935 -13.234 -45.271 1.00 82.25 198 LEU A CA 1
ATOM 1568 C C . LEU A 1 198 ? 43.953 -12.268 -45.945 1.00 82.25 198 LEU A C 1
ATOM 1570 O O . LEU A 1 198 ? 43.399 -12.577 -46.999 1.00 82.25 198 LEU A O 1
ATOM 1574 N N . ASP A 1 199 ? 43.752 -11.098 -45.349 1.00 83.25 199 ASP A N 1
ATOM 1575 C CA . ASP A 1 199 ? 42.956 -10.024 -45.950 1.00 83.25 199 ASP A CA 1
ATOM 1576 C C . ASP A 1 199 ? 43.896 -8.903 -46.412 1.00 83.25 199 ASP A C 1
ATOM 1578 O O . ASP A 1 199 ? 44.214 -7.982 -45.656 1.00 83.25 199 ASP A O 1
ATOM 1582 N N . LEU A 1 200 ? 44.411 -9.005 -47.644 1.00 84.62 200 LEU A N 1
ATOM 1583 C CA . LEU A 1 200 ? 45.324 -8.005 -48.214 1.00 84.62 200 LEU A CA 1
ATOM 1584 C C . LEU A 1 200 ? 44.521 -6.904 -48.914 1.00 84.62 200 LEU A C 1
ATOM 1586 O O . LEU A 1 200 ? 44.569 -6.709 -50.132 1.00 84.62 200 LEU A O 1
ATOM 1590 N N . TYR A 1 201 ? 43.743 -6.175 -48.120 1.00 80.88 201 TYR A N 1
ATOM 1591 C CA . TYR A 1 201 ? 42.884 -5.104 -48.604 1.00 80.88 201 TYR A CA 1
ATOM 1592 C C . TYR A 1 201 ? 43.703 -3.968 -49.235 1.00 80.88 201 TYR A C 1
ATOM 1594 O O . TYR A 1 201 ? 44.734 -3.535 -48.723 1.00 80.88 201 TYR A O 1
ATOM 1602 N N . LYS A 1 202 ? 43.228 -3.447 -50.369 1.00 83.88 202 LYS A N 1
ATOM 1603 C CA . LYS A 1 202 ? 43.912 -2.373 -51.117 1.00 83.88 202 LYS A CA 1
ATOM 1604 C C . LYS A 1 202 ? 43.686 -0.982 -50.526 1.00 83.88 202 LYS A C 1
ATOM 1606 O O . LYS A 1 202 ? 44.399 -0.045 -50.870 1.00 83.88 202 LYS A O 1
ATOM 1611 N N . TYR A 1 203 ? 42.670 -0.830 -49.680 1.00 80.88 203 TYR A N 1
ATOM 1612 C CA . TYR A 1 203 ? 42.260 0.456 -49.131 1.00 80.88 203 TYR A CA 1
ATOM 1613 C C . TYR A 1 203 ? 41.793 0.316 -47.685 1.00 80.88 203 TYR A C 1
ATOM 1615 O O . TYR A 1 203 ? 40.817 -0.387 -47.416 1.00 80.88 203 TYR A O 1
ATOM 1623 N N . ASP A 1 204 ? 42.473 0.990 -46.761 1.00 79.94 204 ASP A N 1
ATOM 1624 C CA . ASP A 1 204 ? 42.061 1.034 -45.363 1.00 79.94 204 ASP A CA 1
ATOM 1625 C C . ASP A 1 204 ? 40.951 2.076 -45.190 1.00 79.94 204 ASP A C 1
ATOM 1627 O O . ASP A 1 204 ? 41.186 3.286 -45.232 1.00 79.94 204 ASP A O 1
ATOM 1631 N N . LYS A 1 205 ? 39.720 1.614 -44.957 1.00 74.88 205 LYS A N 1
ATOM 1632 C CA . LYS A 1 205 ? 38.571 2.507 -44.758 1.00 74.88 205 LYS A CA 1
ATOM 1633 C C . LYS A 1 205 ? 38.719 3.406 -43.525 1.00 74.88 205 LYS A C 1
ATOM 1635 O O . LYS A 1 205 ? 38.175 4.506 -43.539 1.00 74.88 205 LYS A O 1
ATOM 1640 N N . ARG A 1 206 ? 39.436 2.963 -42.482 1.00 71.50 206 ARG A N 1
ATOM 1641 C CA . ARG A 1 206 ? 39.616 3.713 -41.227 1.00 71.50 206 ARG A CA 1
ATOM 1642 C C . ARG A 1 206 ? 40.717 4.761 -41.327 1.00 71.50 206 ARG A C 1
ATOM 1644 O O . ARG A 1 206 ? 40.506 5.885 -40.892 1.00 71.50 206 ARG A O 1
ATOM 1651 N N . SER A 1 207 ? 41.876 4.410 -41.882 1.00 73.69 207 SER A N 1
ATOM 1652 C CA . SER A 1 207 ? 42.977 5.375 -42.041 1.00 73.69 207 SER A CA 1
ATOM 1653 C C . SER A 1 207 ? 42.877 6.205 -43.322 1.00 73.69 207 SER A C 1
ATOM 1655 O O . SER A 1 207 ? 43.498 7.257 -43.425 1.00 73.69 207 SER A O 1
ATOM 1657 N N . GLY A 1 208 ? 42.092 5.765 -44.305 1.00 76.56 208 GLY A N 1
ATOM 1658 C CA . GLY A 1 208 ? 41.936 6.442 -45.587 1.00 76.56 208 GLY A CA 1
ATOM 1659 C C . GLY A 1 208 ? 43.101 6.263 -46.561 1.00 76.56 208 GLY A C 1
ATOM 1660 O O . GLY A 1 208 ? 43.122 6.935 -47.596 1.00 76.56 208 GLY A O 1
ATOM 1661 N N . LEU A 1 209 ? 44.056 5.387 -46.239 1.00 84.25 209 LEU A N 1
ATOM 1662 C CA . LEU A 1 209 ? 45.279 5.150 -47.002 1.00 84.25 209 LEU A CA 1
ATOM 1663 C C . LEU A 1 209 ? 45.138 3.938 -47.928 1.00 84.25 209 LEU A C 1
ATOM 1665 O O . LEU A 1 209 ? 44.428 2.975 -47.633 1.00 84.25 209 LEU A O 1
ATOM 1669 N N . SER A 1 210 ? 45.835 3.989 -49.061 1.00 83.31 210 SER A N 1
ATOM 1670 C CA . SER A 1 210 ? 45.901 2.874 -50.007 1.00 83.31 210 SER A CA 1
ATOM 1671 C C . SER A 1 210 ? 47.096 1.987 -49.688 1.00 83.31 210 SER A C 1
ATOM 1673 O O . SER A 1 210 ? 48.183 2.479 -49.393 1.00 83.31 210 SER A O 1
ATOM 1675 N N . LEU A 1 211 ? 46.901 0.678 -49.765 1.00 84.88 211 LEU A N 1
ATOM 1676 C CA . LEU A 1 211 ? 47.925 -0.320 -49.495 1.00 84.88 211 LEU A CA 1
ATOM 1677 C C . LEU A 1 211 ? 48.228 -1.088 -50.772 1.00 84.88 211 LEU A C 1
ATOM 1679 O O . LEU A 1 211 ? 47.326 -1.586 -51.451 1.00 84.88 211 LEU A O 1
ATOM 1683 N N . LYS A 1 212 ? 49.514 -1.206 -51.086 1.00 86.06 212 LYS A N 1
ATOM 1684 C CA . LYS A 1 212 ? 50.000 -2.066 -52.156 1.00 86.06 212 LYS A CA 1
ATOM 1685 C C . LYS A 1 212 ? 50.804 -3.204 -51.549 1.00 86.06 212 LYS A C 1
ATOM 1687 O O . LYS A 1 212 ? 51.806 -2.965 -50.878 1.00 86.06 212 LYS A O 1
ATOM 1692 N N . TRP A 1 213 ? 50.356 -4.422 -51.819 1.00 84.94 213 TRP A N 1
ATOM 1693 C CA . TRP A 1 213 ? 50.963 -5.650 -51.328 1.00 84.94 213 TRP A CA 1
ATOM 1694 C C . TRP A 1 213 ? 51.785 -6.294 -52.442 1.00 84.94 213 TRP A C 1
ATOM 1696 O O . TRP A 1 213 ? 51.298 -6.468 -53.560 1.00 84.94 213 TRP A O 1
ATOM 1706 N N . GLU A 1 214 ? 53.032 -6.632 -52.141 1.00 83.38 214 GLU A N 1
ATOM 1707 C CA . GLU A 1 214 ? 53.943 -7.336 -53.039 1.00 83.38 214 GLU A CA 1
ATOM 1708 C C . GLU A 1 214 ? 54.365 -8.644 -52.367 1.00 83.38 214 GLU A C 1
ATOM 1710 O O . GLU A 1 214 ? 54.948 -8.650 -51.281 1.00 83.38 214 GLU A O 1
ATOM 1715 N N . THR A 1 215 ? 54.020 -9.757 -53.009 1.00 82.25 215 THR A N 1
ATOM 1716 C CA . THR A 1 215 ? 54.347 -11.116 -52.567 1.00 82.25 215 THR A CA 1
ATOM 1717 C C . THR A 1 215 ? 55.503 -11.676 -53.396 1.00 82.25 215 THR A C 1
ATOM 1719 O O . THR A 1 215 ? 55.717 -11.258 -54.533 1.00 82.25 215 THR A O 1
ATOM 1722 N N . GLU A 1 216 ? 56.238 -12.650 -52.862 1.00 80.38 216 GLU A N 1
ATOM 1723 C CA . GLU A 1 216 ? 57.314 -13.336 -53.593 1.00 80.38 216 GLU A CA 1
ATOM 1724 C C . GLU A 1 216 ? 56.792 -14.119 -54.822 1.00 80.38 216 GLU A C 1
ATOM 1726 O O . GLU A 1 216 ? 55.634 -14.538 -54.859 1.00 80.38 216 GLU A O 1
ATOM 1731 N N . GLU A 1 217 ? 57.653 -14.363 -55.823 1.00 67.69 217 GLU A N 1
ATOM 1732 C CA . GLU A 1 217 ? 57.294 -15.019 -57.102 1.00 67.69 217 GLU A CA 1
ATOM 1733 C C . GLU A 1 217 ? 56.676 -16.420 -56.940 1.00 67.69 217 GLU A C 1
ATOM 1735 O O . GLU A 1 217 ? 55.921 -16.868 -57.800 1.00 67.69 217 GLU A O 1
ATOM 1740 N N . ALA A 1 218 ? 56.948 -17.097 -55.821 1.00 68.31 218 ALA A N 1
ATOM 1741 C CA . ALA A 1 218 ? 56.388 -18.404 -55.491 1.00 68.31 218 ALA A CA 1
ATOM 1742 C C . ALA A 1 218 ? 55.339 -18.345 -54.365 1.00 68.31 218 ALA A C 1
ATOM 1744 O O . ALA A 1 218 ? 55.172 -19.343 -53.671 1.00 68.31 218 ALA A O 1
ATOM 1745 N N . SER A 1 219 ? 54.678 -17.207 -54.119 1.00 76.00 219 SER A N 1
ATOM 1746 C CA . SER A 1 219 ? 53.795 -17.051 -52.954 1.00 76.00 219 SER A CA 1
ATOM 1747 C C . SER A 1 219 ? 52.549 -17.939 -52.992 1.00 76.00 219 SER A C 1
ATOM 1749 O O . SER A 1 219 ? 51.938 -18.138 -54.043 1.00 76.00 219 SER A O 1
ATOM 1751 N N . LEU A 1 220 ? 52.146 -18.448 -51.826 1.00 74.75 220 LEU A N 1
ATOM 1752 C CA . LEU A 1 220 ? 50.894 -19.184 -51.624 1.00 74.75 220 LEU A CA 1
ATOM 1753 C C . LEU A 1 220 ? 49.662 -18.273 -51.535 1.00 74.75 220 LEU A C 1
ATOM 1755 O O . LEU A 1 220 ? 48.542 -18.784 -51.483 1.00 74.75 220 LEU A O 1
ATOM 1759 N N . PHE A 1 221 ? 49.841 -16.953 -51.531 1.00 79.31 221 PHE A N 1
ATOM 1760 C CA . PHE A 1 221 ? 48.755 -15.980 -51.528 1.00 79.31 221 PHE A CA 1
ATOM 1761 C C . PHE A 1 221 ? 48.605 -15.314 -52.899 1.00 79.31 221 PHE A C 1
ATOM 1763 O O . PHE A 1 221 ? 49.582 -15.050 -53.602 1.00 79.31 221 PHE A O 1
ATOM 1770 N N . TYR A 1 222 ? 47.367 -15.033 -53.296 1.00 80.44 222 TYR A N 1
ATOM 1771 C CA . TYR A 1 222 ? 47.092 -14.092 -54.379 1.00 80.44 222 TYR A CA 1
ATOM 1772 C C . TYR A 1 222 ? 47.276 -12.644 -53.891 1.00 80.44 222 TYR A C 1
ATOM 1774 O O . TYR A 1 222 ? 47.435 -12.381 -52.700 1.00 80.44 222 TYR A O 1
ATOM 1782 N N . SER A 1 223 ? 47.231 -11.683 -54.817 1.00 73.19 223 SER A N 1
ATOM 1783 C CA . SER A 1 223 ? 47.433 -10.252 -54.535 1.00 73.19 223 SER A CA 1
ATOM 1784 C C . SER A 1 223 ? 46.363 -9.608 -53.640 1.00 73.19 223 SER A C 1
ATOM 1786 O O . SER A 1 223 ? 46.511 -8.450 -53.260 1.00 73.19 223 SER A O 1
ATOM 1788 N N . ASP A 1 224 ? 45.297 -10.339 -53.315 1.00 71.31 224 ASP A N 1
ATOM 1789 C CA . ASP A 1 224 ? 44.224 -9.967 -52.388 1.00 71.31 224 ASP A CA 1
ATOM 1790 C C . ASP A 1 224 ? 44.291 -10.719 -51.044 1.00 71.31 224 ASP A C 1
ATOM 1792 O O . ASP A 1 224 ? 43.482 -10.463 -50.156 1.00 71.31 224 ASP A O 1
ATOM 1796 N N . GLY A 1 225 ? 45.265 -11.619 -50.864 1.00 72.00 225 GLY A N 1
ATOM 1797 C CA . GLY A 1 225 ? 45.435 -12.406 -49.641 1.00 72.00 225 GLY A CA 1
ATOM 1798 C C . GLY A 1 225 ? 44.736 -13.754 -49.627 1.00 72.00 225 GLY A C 1
ATOM 1799 O O . GLY A 1 225 ? 44.914 -14.524 -48.678 1.00 72.00 225 GLY A O 1
ATOM 1800 N N . THR A 1 226 ? 43.989 -14.101 -50.676 1.00 78.12 226 THR A N 1
ATOM 1801 C CA . THR A 1 226 ? 43.387 -15.432 -50.768 1.00 78.12 226 THR A CA 1
ATOM 1802 C C . THR A 1 226 ? 44.471 -16.503 -50.879 1.00 78.12 226 THR A C 1
ATOM 1804 O O . THR A 1 226 ? 45.409 -16.396 -51.671 1.00 78.12 226 THR A O 1
ATOM 1807 N N . MET A 1 227 ? 44.383 -17.544 -50.048 1.00 75.94 227 MET A N 1
ATOM 1808 C CA . MET A 1 227 ? 45.381 -18.610 -50.031 1.00 75.94 227 MET A CA 1
ATOM 1809 C C . MET A 1 227 ? 45.073 -19.679 -51.085 1.00 75.94 227 MET A C 1
ATOM 1811 O O . MET A 1 227 ? 43.970 -20.234 -51.125 1.00 75.94 227 MET A O 1
ATOM 1815 N N . ARG A 1 228 ? 46.087 -20.061 -51.869 1.00 74.00 228 ARG A N 1
ATOM 1816 C CA . ARG A 1 228 ? 46.089 -21.215 -52.783 1.00 74.00 228 ARG A CA 1
ATOM 1817 C C . ARG A 1 228 ? 46.116 -22.520 -51.997 1.00 74.00 228 ARG A C 1
ATOM 1819 O O . ARG A 1 228 ? 47.128 -23.208 -51.901 1.00 74.00 228 ARG A O 1
ATOM 1826 N N . SER A 1 229 ? 44.976 -22.862 -51.410 1.00 61.03 229 SER A N 1
ATOM 1827 C CA . SER A 1 229 ? 44.850 -23.983 -50.472 1.00 61.03 229 SER A CA 1
ATOM 1828 C C . SER A 1 229 ? 45.239 -25.343 -51.078 1.00 61.03 229 SER A C 1
ATOM 1830 O O . SER A 1 229 ? 45.684 -26.216 -50.342 1.00 61.03 229 SER A O 1
ATOM 1832 N N . HIS A 1 230 ? 45.135 -25.512 -52.403 1.00 60.62 230 HIS A N 1
ATOM 1833 C CA . HIS A 1 230 ? 45.528 -26.738 -53.115 1.00 60.62 230 HIS A CA 1
ATOM 1834 C C . HIS A 1 230 ? 47.051 -26.895 -53.294 1.00 60.62 230 HIS A C 1
ATOM 1836 O O . HIS A 1 230 ? 47.542 -28.006 -53.463 1.00 60.62 230 HIS A O 1
ATOM 1842 N N . GLU A 1 231 ? 47.807 -25.799 -53.223 1.00 63.25 231 GLU A N 1
ATOM 1843 C CA . GLU A 1 231 ? 49.261 -25.774 -53.440 1.00 63.25 231 GLU A CA 1
ATOM 1844 C C . GLU A 1 231 ? 50.047 -25.764 -52.113 1.00 63.25 231 GLU A C 1
ATOM 1846 O O . GLU A 1 231 ? 51.269 -25.613 -52.103 1.00 63.25 231 GLU A O 1
ATOM 1851 N N . ARG A 1 232 ? 49.354 -25.927 -50.973 1.00 65.06 232 ARG A N 1
ATOM 1852 C CA . ARG A 1 232 ? 49.936 -25.804 -49.631 1.00 65.06 232 ARG A CA 1
ATOM 1853 C C . ARG A 1 232 ? 50.921 -26.955 -49.322 1.00 65.06 232 ARG A C 1
ATOM 1855 O O . ARG A 1 232 ? 50.512 -28.117 -49.309 1.00 65.06 232 ARG A O 1
ATOM 1862 N N . PRO A 1 233 ? 52.195 -26.662 -48.996 1.00 62.62 233 PRO A N 1
ATOM 1863 C CA . PRO A 1 233 ? 53.188 -27.669 -48.621 1.00 62.62 233 PRO A CA 1
ATOM 1864 C C . PRO A 1 233 ? 52.852 -28.370 -47.300 1.00 62.62 233 PRO A C 1
ATOM 1866 O O . PRO A 1 233 ? 52.349 -27.750 -46.362 1.00 62.62 233 PRO A O 1
ATOM 1869 N N . LYS A 1 234 ? 53.192 -29.661 -47.199 1.00 58.75 234 LYS A N 1
ATOM 1870 C CA . LYS A 1 234 ? 52.933 -30.492 -46.007 1.00 58.75 234 LYS A CA 1
ATOM 1871 C C . LYS A 1 234 ? 53.784 -30.127 -44.784 1.00 58.75 234 LYS A C 1
ATOM 1873 O O . LYS A 1 234 ? 53.363 -30.420 -43.673 1.00 58.75 234 LYS A O 1
ATOM 1878 N N . ASP A 1 235 ? 54.917 -29.455 -44.982 1.00 58.62 235 ASP A N 1
ATOM 1879 C CA . ASP A 1 235 ? 55.868 -29.096 -43.917 1.00 58.62 235 ASP A CA 1
ATOM 1880 C C . ASP A 1 235 ? 55.772 -27.618 -43.488 1.00 58.62 235 ASP A C 1
ATOM 1882 O O . ASP A 1 235 ? 56.612 -27.117 -42.741 1.00 58.62 235 ASP A O 1
ATOM 1886 N N . GLY A 1 236 ? 54.732 -26.913 -43.951 1.00 67.38 236 GLY A N 1
ATOM 1887 C CA . GLY A 1 236 ? 54.603 -25.467 -43.784 1.00 67.38 236 GLY A CA 1
ATOM 1888 C C . GLY A 1 236 ? 55.585 -24.683 -44.661 1.00 67.38 236 GLY A C 1
ATOM 1889 O O . GLY A 1 236 ? 56.508 -25.233 -45.263 1.00 67.38 236 GLY A O 1
ATOM 1890 N N . LYS A 1 237 ? 55.360 -23.375 -44.793 1.00 80.06 237 LYS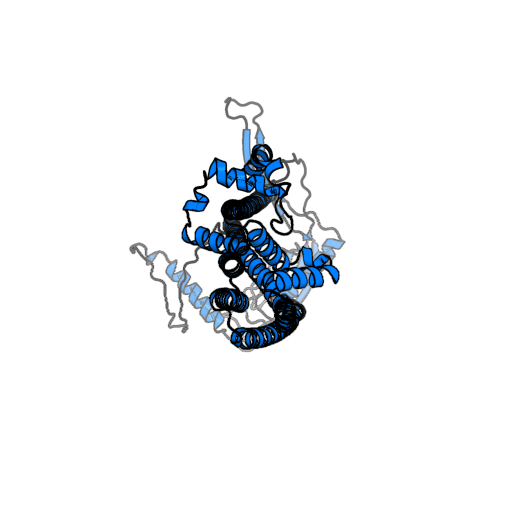 A N 1
ATOM 1891 C CA . LYS A 1 237 ? 56.194 -22.502 -45.630 1.00 80.06 237 LYS A CA 1
ATOM 1892 C C . LYS A 1 237 ? 56.316 -21.120 -45.014 1.00 80.06 237 LYS A C 1
ATOM 1894 O O . LYS A 1 237 ? 55.334 -20.586 -44.511 1.00 80.06 237 LYS A O 1
ATOM 1899 N N . LYS A 1 238 ? 57.516 -20.545 -45.074 1.00 80.69 238 LYS A N 1
ATOM 1900 C CA . LYS A 1 238 ? 57.753 -19.147 -44.715 1.00 80.69 238 LYS A CA 1
ATOM 1901 C C . LYS A 1 238 ? 57.857 -18.298 -45.970 1.00 80.69 238 LYS A C 1
ATOM 1903 O O . LYS A 1 238 ? 58.542 -18.699 -46.907 1.00 80.69 238 LYS A O 1
ATOM 1908 N N . GLU A 1 239 ? 57.192 -17.155 -45.972 1.00 83.62 239 GLU A N 1
ATOM 1909 C CA . GLU A 1 239 ? 57.188 -16.201 -47.083 1.00 83.62 239 GLU A CA 1
ATOM 1910 C C . GLU A 1 239 ? 57.253 -14.779 -46.544 1.00 83.62 239 GLU A C 1
ATOM 1912 O O . GLU A 1 239 ? 56.783 -14.517 -45.435 1.00 83.62 239 GLU A O 1
ATOM 1917 N N . LYS A 1 240 ? 57.804 -13.847 -47.321 1.00 83.44 240 LYS A N 1
ATOM 1918 C CA . LYS A 1 240 ? 57.769 -12.430 -46.971 1.00 83.44 240 LYS A CA 1
ATOM 1919 C C . LYS A 1 240 ? 56.805 -11.656 -47.853 1.00 83.44 240 LYS A C 1
ATOM 1921 O O . LYS A 1 240 ? 56.718 -11.872 -49.059 1.00 83.44 240 LYS A O 1
ATOM 1926 N N . ILE A 1 241 ? 56.101 -10.719 -47.235 1.00 85.81 241 ILE A N 1
ATOM 1927 C CA . ILE A 1 241 ? 55.173 -9.813 -47.902 1.00 85.81 241 ILE A CA 1
ATOM 1928 C C . ILE A 1 241 ? 55.648 -8.388 -47.647 1.00 85.81 241 ILE A C 1
ATOM 1930 O O . ILE A 1 241 ? 55.858 -7.988 -46.499 1.00 85.81 241 ILE A O 1
ATOM 1934 N N . LYS A 1 242 ? 55.823 -7.620 -48.723 1.00 86.25 242 LYS A N 1
ATOM 1935 C CA . LYS A 1 242 ? 56.120 -6.188 -48.652 1.00 86.25 242 LYS A CA 1
ATOM 1936 C C . LYS A 1 242 ? 54.836 -5.386 -48.793 1.00 86.25 242 LYS A C 1
ATOM 1938 O O . LYS A 1 242 ? 54.018 -5.658 -49.669 1.00 86.25 242 LYS A O 1
ATOM 1943 N N . ILE A 1 243 ? 54.675 -4.387 -47.935 1.00 88.00 243 ILE A N 1
ATOM 1944 C CA . ILE A 1 243 ? 53.517 -3.501 -47.890 1.00 88.00 243 ILE A CA 1
ATOM 1945 C C . ILE A 1 243 ? 53.999 -2.077 -48.113 1.00 88.00 243 ILE A C 1
ATOM 1947 O O . ILE A 1 243 ? 54.750 -1.545 -47.303 1.00 88.00 243 ILE A O 1
ATOM 1951 N N . SER A 1 244 ? 53.548 -1.439 -49.186 1.00 86.81 244 SER A N 1
ATOM 1952 C CA . SER A 1 244 ? 53.762 -0.010 -49.413 1.00 86.81 244 SER A CA 1
ATOM 1953 C C . SER A 1 244 ? 52.470 0.760 -49.144 1.00 86.81 244 SER A C 1
ATOM 1955 O O . SER A 1 244 ? 51.434 0.462 -49.742 1.00 86.81 244 SER A O 1
ATOM 1957 N N . ILE A 1 245 ? 52.532 1.748 -48.249 1.00 86.00 245 ILE A N 1
ATOM 1958 C CA . ILE A 1 245 ? 51.399 2.599 -47.863 1.00 86.00 245 ILE A CA 1
ATOM 1959 C C . ILE A 1 245 ? 51.448 3.881 -48.697 1.00 86.00 245 ILE A C 1
ATOM 1961 O O . ILE A 1 245 ? 52.475 4.561 -48.732 1.00 86.00 245 ILE A O 1
ATOM 1965 N N . TYR A 1 246 ? 50.339 4.231 -49.344 1.00 81.38 246 TYR A N 1
ATOM 1966 C CA . TYR A 1 246 ? 50.201 5.397 -50.211 1.00 81.38 246 TYR A CA 1
ATOM 1967 C C . TYR A 1 246 ? 49.067 6.312 -49.753 1.00 81.38 246 TYR A C 1
ATOM 1969 O O . TYR A 1 246 ? 47.992 5.859 -49.350 1.00 81.38 246 TYR A O 1
ATOM 1977 N N . TYR A 1 247 ? 49.291 7.614 -49.897 1.00 82.38 247 TYR A N 1
ATOM 1978 C CA . TYR A 1 247 ? 48.231 8.612 -49.925 1.00 82.38 247 TYR A CA 1
ATOM 1979 C C . TYR A 1 247 ? 48.248 9.266 -51.308 1.00 82.38 247 TYR A C 1
ATOM 1981 O O . TYR A 1 247 ? 49.238 9.897 -51.677 1.00 82.38 247 TYR A O 1
ATOM 1989 N N . GLN A 1 248 ? 47.176 9.071 -52.085 1.00 78.62 248 GLN A N 1
ATOM 1990 C CA . GLN A 1 248 ? 47.148 9.400 -53.517 1.00 78.62 248 GLN A CA 1
ATOM 1991 C C . GLN A 1 248 ? 48.340 8.743 -54.246 1.00 78.62 248 GLN A C 1
ATOM 1993 O O . GLN A 1 248 ? 48.500 7.527 -54.151 1.00 78.62 248 GLN A O 1
ATOM 1998 N N . ASP A 1 249 ? 49.195 9.524 -54.910 1.00 76.00 249 ASP A N 1
ATOM 1999 C CA . ASP A 1 249 ? 50.370 9.031 -55.644 1.00 76.00 249 ASP A CA 1
ATOM 2000 C C . ASP A 1 249 ? 51.674 9.082 -54.821 1.00 76.00 249 ASP A C 1
ATOM 2002 O O . ASP A 1 249 ? 52.740 8.683 -55.299 1.00 76.00 249 ASP A O 1
ATOM 2006 N N . GLN A 1 250 ? 51.624 9.561 -53.572 1.00 79.94 250 GLN A N 1
ATOM 2007 C CA . GLN A 1 250 ? 52.801 9.674 -52.714 1.00 79.94 250 GLN A CA 1
ATOM 2008 C C . GLN A 1 250 ? 52.969 8.429 -51.835 1.00 79.94 250 GLN A C 1
ATOM 2010 O O . GLN A 1 250 ? 52.091 8.081 -51.041 1.00 79.94 250 GLN A O 1
ATOM 2015 N N . LYS A 1 251 ? 54.136 7.777 -51.940 1.00 84.81 251 LYS A N 1
ATOM 2016 C CA . LYS A 1 251 ? 54.535 6.698 -51.026 1.00 84.81 251 LYS A CA 1
ATOM 2017 C C . LYS A 1 251 ? 54.817 7.292 -49.647 1.00 84.81 251 LYS A C 1
ATOM 2019 O O . LYS A 1 251 ? 55.697 8.140 -49.505 1.00 84.81 251 LYS A O 1
ATOM 2024 N N . MET A 1 252 ? 54.065 6.843 -48.653 1.00 82.12 252 MET A N 1
ATOM 2025 C CA . MET A 1 252 ? 54.129 7.334 -47.281 1.00 82.12 252 MET A CA 1
ATOM 2026 C C . MET A 1 252 ? 55.057 6.491 -46.410 1.00 82.12 252 MET A C 1
ATOM 2028 O O . MET A 1 252 ? 55.764 7.038 -45.568 1.00 82.12 252 MET A O 1
ATOM 2032 N N . ASP A 1 253 ? 55.036 5.170 -46.596 1.00 82.81 253 ASP A N 1
ATOM 2033 C CA . ASP A 1 253 ? 55.773 4.225 -45.756 1.00 82.81 253 ASP A CA 1
ATOM 2034 C C . ASP A 1 253 ? 55.914 2.854 -46.440 1.00 82.81 253 ASP A C 1
ATOM 2036 O O . ASP A 1 253 ? 55.191 2.547 -47.394 1.00 82.81 253 ASP A O 1
ATOM 2040 N N . GLU A 1 254 ? 56.840 2.030 -45.953 1.00 86.00 254 GLU A N 1
ATOM 2041 C CA . GLU A 1 254 ? 57.040 0.652 -46.410 1.00 86.00 254 GLU A CA 1
ATOM 2042 C C . GLU A 1 254 ? 57.332 -0.286 -45.238 1.00 86.00 254 GLU A C 1
ATOM 2044 O O . GLU A 1 254 ? 58.144 0.018 -44.366 1.00 86.00 254 GLU A O 1
ATOM 2049 N N . LEU A 1 255 ? 56.681 -1.446 -45.240 1.00 84.38 255 LEU A N 1
ATOM 2050 C CA . LEU A 1 255 ? 56.809 -2.482 -44.223 1.00 84.38 255 LEU A CA 1
ATOM 2051 C C . LEU A 1 255 ? 57.132 -3.820 -44.891 1.00 84.38 255 LEU A C 1
ATOM 2053 O O . LEU A 1 255 ? 56.676 -4.100 -45.998 1.00 84.38 255 LEU A O 1
ATOM 2057 N N . GLU A 1 256 ? 57.884 -4.670 -44.200 1.00 83.88 256 GLU A N 1
ATOM 2058 C CA . GLU A 1 256 ? 58.143 -6.053 -44.607 1.00 83.88 256 GLU A CA 1
ATOM 2059 C C . GLU A 1 256 ? 57.680 -6.979 -43.481 1.00 83.88 256 GLU A C 1
ATOM 2061 O O . GLU A 1 256 ? 58.013 -6.763 -42.311 1.00 83.88 256 GLU A O 1
ATOM 2066 N N . LYS A 1 257 ? 56.880 -7.991 -43.824 1.00 82.94 257 LYS A N 1
ATOM 2067 C CA . LYS A 1 257 ? 56.341 -8.968 -42.877 1.00 82.94 257 LYS A CA 1
ATOM 2068 C C . LYS A 1 257 ? 56.715 -10.377 -43.283 1.00 82.94 257 LYS A C 1
ATOM 2070 O O . LYS A 1 257 ? 56.516 -10.768 -44.426 1.00 82.94 257 LYS A O 1
ATOM 2075 N N . GLU A 1 258 ? 57.243 -11.133 -42.328 1.00 83.50 258 GLU A N 1
ATOM 2076 C CA . GLU A 1 258 ? 57.506 -12.560 -42.482 1.00 83.50 258 GLU A CA 1
ATOM 2077 C C . GLU A 1 258 ? 56.281 -13.347 -42.008 1.00 83.50 258 GLU A C 1
ATOM 2079 O O . GLU A 1 258 ? 55.810 -13.162 -40.885 1.00 83.50 258 GLU A O 1
ATOM 2084 N N . VAL A 1 259 ? 55.764 -14.211 -42.878 1.00 82.81 259 VAL A N 1
ATOM 2085 C CA . VAL A 1 259 ? 54.555 -15.004 -42.668 1.00 82.81 259 VAL A CA 1
ATOM 2086 C C . VAL A 1 259 ? 54.922 -16.481 -42.617 1.00 82.81 259 VAL A C 1
ATOM 2088 O O . VAL A 1 259 ? 55.568 -16.984 -43.533 1.00 82.81 259 VAL A O 1
ATOM 2091 N N . THR A 1 260 ? 54.509 -17.195 -41.567 1.00 82.19 260 THR A N 1
ATOM 2092 C CA . THR A 1 260 ? 54.687 -18.655 -41.464 1.00 82.19 260 THR A CA 1
ATOM 2093 C C . THR A 1 260 ? 53.344 -19.357 -41.643 1.00 82.19 260 THR A C 1
ATOM 2095 O O . THR A 1 260 ? 52.434 -19.215 -40.826 1.00 82.19 260 THR A O 1
ATOM 2098 N N . ILE A 1 261 ? 53.229 -20.121 -42.728 1.00 79.88 261 ILE A N 1
ATOM 2099 C CA . ILE A 1 261 ? 52.032 -20.864 -43.121 1.00 79.88 261 ILE A CA 1
ATOM 2100 C C . ILE A 1 261 ? 52.125 -22.281 -42.555 1.00 79.88 261 ILE A C 1
ATOM 2102 O O . ILE A 1 261 ? 53.075 -23.009 -42.854 1.00 79.88 261 ILE A O 1
ATOM 2106 N N . LEU A 1 262 ? 51.142 -22.672 -41.745 1.00 69.69 262 LEU A N 1
ATOM 2107 C CA . LEU A 1 262 ? 51.086 -23.966 -41.061 1.00 69.69 262 LEU A CA 1
ATOM 2108 C C . LEU A 1 262 ? 50.414 -25.059 -41.926 1.00 69.69 262 LEU A C 1
ATOM 2110 O O . LEU A 1 262 ? 49.579 -24.751 -42.787 1.00 69.69 262 LEU A O 1
ATOM 2114 N N . PRO A 1 263 ? 50.751 -26.348 -41.713 1.00 61.16 263 PRO A N 1
ATOM 2115 C CA . PRO A 1 263 ? 50.170 -27.462 -42.463 1.00 61.16 263 PRO A CA 1
ATOM 2116 C C . PRO A 1 263 ? 48.671 -27.672 -42.178 1.00 61.16 263 PRO A C 1
ATOM 2118 O O . PRO A 1 263 ? 48.127 -27.218 -41.176 1.00 61.16 263 PRO A O 1
ATOM 2121 N N . MET A 1 264 ? 47.990 -28.349 -43.103 1.00 56.12 264 MET A N 1
ATOM 2122 C CA . MET A 1 264 ? 46.527 -28.462 -43.190 1.00 56.12 264 MET A CA 1
ATOM 2123 C C . MET A 1 264 ? 45.892 -29.246 -42.023 1.00 56.12 264 MET A C 1
ATOM 2125 O O . MET A 1 264 ? 46.162 -30.434 -41.859 1.00 56.12 264 MET A O 1
ATOM 2129 N N . GLN A 1 265 ? 44.995 -28.602 -41.268 1.00 55.84 265 GLN A N 1
ATOM 2130 C CA . GLN A 1 265 ? 44.006 -29.243 -40.390 1.00 55.84 265 GLN A CA 1
ATOM 2131 C C . GLN A 1 265 ? 42.676 -28.494 -40.550 1.00 55.84 265 GLN A C 1
ATOM 2133 O O . GLN A 1 265 ? 42.623 -27.302 -40.257 1.00 55.84 265 GLN A O 1
ATOM 2138 N N . TYR A 1 266 ? 41.625 -29.157 -41.043 1.00 56.47 266 TYR A N 1
ATOM 2139 C CA . TYR A 1 266 ? 40.279 -28.577 -40.999 1.00 56.47 266 TYR A CA 1
ATOM 2140 C C . TYR A 1 266 ? 39.769 -28.624 -39.565 1.00 56.47 266 TYR A C 1
ATOM 2142 O O . TYR A 1 266 ? 39.895 -29.646 -38.892 1.00 56.47 266 TYR A O 1
ATOM 2150 N N . THR A 1 267 ? 39.181 -27.526 -39.107 1.00 59.91 267 THR A N 1
ATOM 2151 C CA . THR A 1 267 ? 38.470 -27.509 -37.827 1.00 59.91 267 THR A CA 1
ATOM 2152 C C . THR A 1 267 ? 37.029 -27.991 -38.016 1.00 59.91 267 THR A C 1
ATOM 2154 O O . THR A 1 267 ? 36.415 -27.729 -39.052 1.00 59.91 267 THR A O 1
ATOM 2157 N N . ASP A 1 268 ? 36.431 -28.632 -37.006 1.00 59.88 268 ASP A N 1
ATOM 2158 C CA . ASP A 1 268 ? 35.032 -29.105 -37.068 1.00 59.88 268 ASP A CA 1
ATOM 2159 C C . ASP A 1 268 ? 34.033 -27.978 -37.406 1.00 59.88 268 ASP A C 1
ATOM 2161 O O . ASP A 1 268 ? 32.954 -28.213 -37.946 1.00 59.88 268 ASP A O 1
ATOM 2165 N N . ALA A 1 269 ? 34.379 -26.726 -37.087 1.00 53.56 269 ALA A N 1
ATOM 2166 C CA . ALA A 1 269 ? 33.580 -25.549 -37.415 1.00 53.56 269 ALA A CA 1
ATOM 2167 C C . ALA A 1 269 ? 33.583 -25.212 -38.915 1.00 53.56 269 ALA A C 1
ATOM 2169 O O . ALA A 1 269 ? 32.558 -24.783 -39.443 1.00 53.56 269 ALA A O 1
ATOM 2170 N N . GLU A 1 270 ? 34.704 -25.427 -39.604 1.00 63.12 270 GLU A N 1
ATOM 2171 C CA . GLU A 1 270 ? 34.821 -25.196 -41.048 1.00 63.12 270 GLU A CA 1
ATOM 2172 C C . GLU A 1 270 ? 34.059 -26.258 -41.844 1.00 63.12 270 GLU A C 1
ATOM 2174 O O . GLU A 1 270 ? 33.413 -25.918 -42.833 1.00 63.12 270 GLU A O 1
ATOM 2179 N N . LEU A 1 271 ? 34.036 -27.510 -41.367 1.00 63.41 271 LEU A N 1
ATOM 2180 C CA . LEU A 1 271 ? 33.208 -28.575 -41.948 1.00 63.41 271 LEU A CA 1
ATOM 2181 C C . LEU A 1 271 ? 31.710 -28.243 -41.859 1.00 63.41 271 LEU A C 1
ATOM 2183 O O . LEU A 1 271 ? 31.001 -28.351 -42.859 1.00 63.41 271 LEU A O 1
ATOM 2187 N N . ARG A 1 272 ? 31.238 -27.748 -40.703 1.00 66.12 272 ARG A N 1
ATOM 2188 C CA . ARG A 1 272 ? 29.841 -27.304 -40.527 1.00 66.12 272 ARG A CA 1
ATOM 2189 C C . ARG A 1 272 ? 29.481 -26.109 -41.407 1.00 66.12 272 ARG A C 1
ATOM 2191 O O . ARG A 1 272 ? 28.422 -26.112 -42.023 1.00 66.12 272 ARG A O 1
ATOM 2198 N N . SER A 1 273 ? 30.349 -25.097 -41.482 1.00 65.69 273 SER A N 1
ATOM 2199 C CA . SER A 1 273 ? 30.114 -23.914 -42.326 1.00 65.69 273 SER A CA 1
ATOM 2200 C C . SER A 1 273 ? 29.997 -24.289 -43.801 1.00 65.69 273 SER A C 1
ATOM 2202 O O . SER A 1 273 ? 29.123 -23.777 -44.492 1.00 65.69 273 SER A O 1
ATOM 2204 N N . LYS A 1 274 ? 30.857 -25.201 -44.267 1.00 68.00 274 LYS A N 1
ATOM 2205 C CA . LYS A 1 274 ? 30.846 -25.671 -45.651 1.00 68.00 274 LYS A CA 1
ATOM 2206 C C . LYS A 1 274 ? 29.591 -26.490 -45.971 1.00 68.00 274 LYS A C 1
ATOM 2208 O O . LYS A 1 274 ? 29.006 -26.297 -47.028 1.00 68.00 274 LYS A O 1
ATOM 2213 N N . ALA A 1 275 ? 29.140 -27.334 -45.039 1.00 70.19 275 ALA A N 1
ATOM 2214 C CA . ALA A 1 275 ? 27.884 -28.076 -45.174 1.00 70.19 275 ALA A CA 1
ATOM 2215 C C . ALA A 1 275 ? 26.663 -27.141 -45.302 1.00 70.19 275 ALA A C 1
ATOM 2217 O O . ALA A 1 275 ? 25.792 -27.376 -46.133 1.00 70.19 275 ALA A O 1
ATOM 2218 N N . ILE A 1 276 ? 26.614 -26.053 -44.519 1.00 71.25 276 ILE A N 1
ATOM 2219 C CA . ILE A 1 276 ? 25.525 -25.059 -44.574 1.00 71.25 276 ILE A CA 1
ATOM 2220 C C . ILE A 1 276 ? 25.535 -24.287 -45.903 1.00 71.25 276 ILE A C 1
ATOM 2222 O O . ILE A 1 276 ? 24.478 -24.039 -46.481 1.00 71.25 276 ILE A O 1
ATOM 2226 N N . GLU A 1 277 ? 26.717 -23.898 -46.387 1.00 71.06 277 GLU A N 1
ATOM 2227 C CA . GLU A 1 277 ? 26.875 -23.148 -47.639 1.00 71.06 277 GLU A CA 1
ATOM 2228 C C . GLU A 1 277 ? 26.484 -23.986 -48.864 1.00 71.06 277 GLU A C 1
ATOM 2230 O O . GLU A 1 277 ? 25.716 -23.516 -49.703 1.00 71.06 277 GLU A O 1
ATOM 2235 N N . GLU A 1 278 ? 26.938 -25.242 -48.931 1.00 70.38 278 GLU A N 1
ATOM 2236 C CA . GLU A 1 278 ? 26.562 -26.186 -49.991 1.00 70.38 278 GLU A CA 1
ATOM 2237 C C . GLU A 1 278 ? 25.058 -26.500 -49.946 1.00 70.38 278 GLU A C 1
ATOM 2239 O O . GLU A 1 278 ? 24.386 -26.404 -50.971 1.00 70.38 278 GLU A O 1
ATOM 2244 N N . ALA A 1 279 ? 24.490 -26.730 -48.755 1.00 69.50 279 ALA A N 1
ATOM 2245 C CA . ALA A 1 279 ? 23.049 -26.921 -48.591 1.00 69.50 279 ALA A CA 1
ATOM 2246 C C . ALA A 1 279 ? 22.230 -25.717 -49.093 1.00 69.50 279 ALA A C 1
ATOM 2248 O O . ALA A 1 279 ? 21.202 -25.891 -49.748 1.00 69.50 279 ALA A O 1
ATOM 2249 N N . GLY A 1 280 ? 22.677 -24.487 -48.815 1.00 70.00 280 GLY A N 1
ATOM 2250 C CA . GLY A 1 280 ? 22.041 -23.270 -49.326 1.00 70.00 280 GLY A CA 1
ATOM 2251 C C . GLY A 1 280 ? 22.187 -23.102 -50.842 1.00 70.00 280 GLY A C 1
ATOM 2252 O O . GLY A 1 280 ? 21.247 -22.660 -51.506 1.00 70.00 280 GLY A O 1
ATOM 2253 N N . ALA A 1 281 ? 23.343 -23.465 -51.404 1.00 70.69 281 ALA A N 1
ATOM 2254 C CA . ALA A 1 281 ? 23.598 -23.409 -52.840 1.00 70.69 281 ALA A CA 1
ATOM 2255 C C . ALA A 1 281 ? 22.738 -24.419 -53.618 1.00 70.69 281 ALA A C 1
ATOM 2257 O O . ALA A 1 281 ? 22.158 -24.046 -54.639 1.00 70.69 281 ALA A O 1
ATOM 2258 N N . ASP A 1 282 ? 22.590 -25.643 -53.110 1.00 68.56 282 ASP A N 1
ATOM 2259 C CA . ASP A 1 282 ? 21.746 -26.687 -53.702 1.00 68.56 282 ASP A CA 1
ATOM 2260 C C . ASP A 1 282 ? 20.261 -26.292 -53.698 1.00 68.56 282 ASP A C 1
ATOM 2262 O O . ASP A 1 282 ? 19.566 -26.468 -54.697 1.00 68.56 282 ASP A O 1
ATOM 2266 N N . ILE A 1 283 ? 19.772 -25.673 -52.615 1.00 66.75 283 ILE A N 1
ATOM 2267 C CA . ILE A 1 283 ? 18.400 -25.135 -52.550 1.00 66.75 283 ILE A CA 1
ATOM 2268 C C . ILE A 1 283 ? 18.189 -24.010 -53.579 1.00 66.75 283 ILE A C 1
ATOM 2270 O O . ILE A 1 283 ? 17.116 -23.903 -54.176 1.00 66.75 283 ILE A O 1
ATOM 2274 N N . ASN A 1 284 ? 19.203 -23.167 -53.789 1.00 64.38 284 ASN A N 1
ATOM 2275 C CA . ASN A 1 284 ? 19.131 -22.022 -54.699 1.00 64.38 284 ASN A CA 1
ATOM 2276 C C . ASN A 1 284 ? 19.296 -22.396 -56.183 1.00 64.38 284 ASN A C 1
ATOM 2278 O O . ASN A 1 284 ? 18.999 -21.565 -57.046 1.00 64.38 284 ASN A O 1
ATOM 2282 N N . GLN A 1 285 ? 19.729 -23.620 -56.512 1.00 66.69 285 GLN A N 1
ATOM 2283 C CA . GLN A 1 285 ? 19.706 -24.122 -57.888 1.00 66.69 285 GLN A CA 1
ATOM 2284 C C . GLN A 1 285 ? 18.251 -24.359 -58.319 1.00 66.69 285 GLN A C 1
ATOM 2286 O O . GLN A 1 285 ? 17.629 -25.382 -58.039 1.00 66.69 285 GLN A O 1
ATOM 2291 N N . GLN A 1 286 ? 17.693 -23.362 -59.010 1.00 54.12 286 GLN A N 1
ATOM 2292 C CA . GLN A 1 286 ? 16.265 -23.247 -59.325 1.00 54.12 286 GLN A CA 1
ATOM 2293 C C . GLN A 1 286 ? 15.674 -24.442 -60.095 1.00 54.12 286 GLN A C 1
ATOM 2295 O O . GLN A 1 286 ? 14.463 -24.636 -60.042 1.00 54.12 286 GLN A O 1
ATOM 2300 N N . GLU A 1 287 ? 16.485 -25.259 -60.775 1.00 55.94 287 GLU A N 1
ATOM 2301 C CA . GLU A 1 287 ? 16.024 -26.337 -61.664 1.00 55.94 287 GLU A CA 1
ATOM 2302 C C . GLU A 1 287 ? 15.283 -27.483 -60.947 1.00 55.94 287 GLU A C 1
ATOM 2304 O O . GLU A 1 287 ? 14.410 -28.109 -61.550 1.00 55.94 287 GLU A O 1
ATOM 2309 N N . GLN A 1 288 ? 15.551 -27.738 -59.660 1.00 57.09 288 GLN A N 1
ATOM 2310 C CA . GLN A 1 288 ? 14.920 -28.848 -58.924 1.00 57.09 288 GLN A CA 1
ATOM 2311 C C . GLN A 1 288 ? 13.492 -28.560 -58.424 1.00 57.09 288 GLN A C 1
ATOM 2313 O O . GLN A 1 288 ? 12.736 -29.501 -58.171 1.00 57.09 288 GLN A O 1
ATOM 2318 N N . TYR A 1 289 ? 13.084 -27.289 -58.319 1.00 58.31 289 TYR A N 1
ATOM 2319 C CA . TYR A 1 289 ? 11.828 -26.902 -57.652 1.00 58.31 289 TYR A CA 1
ATOM 2320 C C . TYR A 1 289 ? 10.813 -26.188 -58.559 1.00 58.31 289 TYR A C 1
ATOM 2322 O O . TYR A 1 289 ? 9.728 -25.837 -58.097 1.00 58.31 289 TYR A O 1
ATOM 2330 N N . VAL A 1 290 ? 11.096 -26.046 -59.863 1.00 56.19 290 VAL A N 1
ATOM 2331 C CA . VAL A 1 290 ? 10.248 -25.321 -60.844 1.00 56.19 290 VAL A CA 1
ATOM 2332 C C . VAL A 1 290 ? 8.809 -25.872 -60.949 1.00 56.19 290 VAL A C 1
ATOM 2334 O O . VAL A 1 290 ? 7.913 -25.174 -61.415 1.00 56.19 290 VAL A O 1
ATOM 2337 N N . GLY A 1 291 ? 8.547 -27.101 -60.484 1.00 56.91 291 GLY A N 1
ATOM 2338 C CA . GLY A 1 291 ? 7.223 -27.742 -60.517 1.00 56.91 291 GLY A CA 1
ATOM 2339 C C . GLY A 1 291 ? 6.602 -28.098 -59.160 1.00 56.91 291 GLY A C 1
ATOM 2340 O O . GLY A 1 291 ? 5.563 -28.757 -59.143 1.00 56.91 291 GLY A O 1
ATOM 2341 N N . GLN A 1 292 ? 7.213 -27.726 -58.028 1.00 55.66 292 GLN A N 1
ATOM 2342 C CA . GLN A 1 292 ? 6.768 -28.156 -56.693 1.00 55.66 292 GLN A CA 1
ATOM 2343 C C . GLN A 1 292 ? 6.290 -26.972 -55.841 1.00 55.66 292 GLN A C 1
ATOM 2345 O O . GLN A 1 292 ? 6.935 -25.936 -55.768 1.00 55.66 292 GLN A O 1
ATOM 2350 N N . ALA A 1 293 ? 5.156 -27.132 -55.149 1.00 52.75 293 ALA A N 1
ATOM 2351 C CA . ALA A 1 293 ? 4.563 -26.078 -54.314 1.00 52.75 293 ALA A CA 1
ATOM 2352 C C . ALA A 1 293 ? 5.300 -25.841 -52.978 1.00 52.75 293 ALA A C 1
ATOM 2354 O O . ALA A 1 293 ? 4.926 -24.944 -52.223 1.00 52.75 293 ALA A O 1
ATOM 2355 N N . LYS A 1 294 ? 6.294 -26.675 -52.645 1.00 55.53 294 LYS A N 1
ATOM 2356 C CA . LYS A 1 294 ? 7.086 -26.603 -51.411 1.00 55.53 294 LYS A CA 1
ATOM 2357 C C . LYS A 1 294 ? 8.530 -27.012 -51.702 1.00 55.53 294 LYS A C 1
ATOM 2359 O O . LYS A 1 294 ? 8.747 -27.957 -52.452 1.00 55.53 294 LYS A O 1
ATOM 2364 N N . VAL A 1 295 ? 9.478 -26.322 -51.072 1.00 66.06 295 VAL A N 1
ATOM 2365 C CA . VAL A 1 295 ? 10.910 -26.655 -51.078 1.00 66.06 295 VAL A CA 1
ATOM 2366 C C . VAL A 1 295 ? 11.219 -27.477 -49.825 1.00 66.06 295 VAL A C 1
ATOM 2368 O O . VAL A 1 295 ? 10.742 -27.146 -48.737 1.00 66.06 295 VAL A O 1
ATOM 2371 N N . SER A 1 296 ? 11.980 -28.560 -49.967 1.00 63.81 296 SER A N 1
ATOM 2372 C CA . SER A 1 296 ? 12.433 -29.389 -48.845 1.00 63.81 296 SER A CA 1
ATOM 2373 C C . SER A 1 296 ? 13.831 -28.957 -48.409 1.00 63.81 296 SER A C 1
ATOM 2375 O O . SER A 1 296 ? 14.730 -28.862 -49.236 1.00 63.81 296 SER A O 1
ATOM 2377 N N . LEU A 1 297 ? 14.013 -28.698 -47.112 1.00 73.50 297 LEU A N 1
ATOM 2378 C CA . LEU A 1 297 ? 15.300 -28.297 -46.539 1.00 73.50 297 LEU A CA 1
ATOM 2379 C C . LEU A 1 297 ? 16.072 -29.540 -46.050 1.00 73.50 297 LEU A C 1
ATOM 2381 O O . LEU A 1 297 ? 15.456 -30.411 -45.427 1.00 73.50 297 LEU A O 1
ATOM 2385 N N . PRO A 1 298 ? 17.389 -29.650 -46.305 1.00 69.94 298 PRO A N 1
ATOM 2386 C CA . PRO A 1 298 ? 18.195 -30.796 -45.897 1.00 69.94 298 PRO A CA 1
ATOM 2387 C C . PRO A 1 298 ? 18.458 -30.783 -44.385 1.00 69.94 298 PRO A C 1
ATOM 2389 O O . PRO A 1 298 ? 18.663 -29.724 -43.786 1.00 69.94 298 PRO A O 1
ATOM 2392 N N . GLY A 1 299 ? 18.439 -31.974 -43.774 1.00 59.34 299 GLY A N 1
ATOM 2393 C CA . GLY A 1 299 ? 18.614 -32.168 -42.328 1.00 59.34 299 GLY A CA 1
ATOM 2394 C C . GLY A 1 299 ? 19.916 -32.861 -41.911 1.00 59.34 299 GLY A C 1
ATOM 2395 O O . GLY A 1 299 ? 20.291 -32.765 -40.745 1.00 59.34 299 GLY A O 1
ATOM 2396 N N . GLU A 1 300 ? 20.619 -33.535 -42.826 1.00 70.25 300 GLU A N 1
ATOM 2397 C CA . GLU A 1 300 ? 21.868 -34.256 -42.542 1.00 70.25 300 GLU A CA 1
ATOM 2398 C C . GLU A 1 300 ? 22.763 -34.314 -43.792 1.00 70.25 300 GLU A C 1
ATOM 2400 O O . GLU A 1 300 ? 22.279 -34.621 -44.882 1.00 70.25 300 GLU A O 1
ATOM 2405 N N . ASP A 1 301 ? 24.055 -34.019 -43.628 1.00 68.25 301 ASP A N 1
ATOM 2406 C CA . ASP A 1 301 ? 25.105 -34.226 -44.633 1.00 68.25 301 ASP A CA 1
ATOM 2407 C C . ASP A 1 301 ? 25.973 -35.417 -44.194 1.00 68.25 301 ASP A C 1
ATOM 2409 O O . ASP A 1 301 ? 26.816 -35.297 -43.300 1.00 68.25 301 ASP A O 1
ATOM 2413 N N . ALA A 1 302 ? 25.739 -36.579 -44.812 1.00 59.47 302 ALA A N 1
ATOM 2414 C CA . ALA A 1 302 ? 26.399 -37.842 -44.476 1.00 59.47 302 ALA A CA 1
ATOM 2415 C C . ALA A 1 302 ? 27.888 -37.890 -44.869 1.00 59.47 302 ALA A C 1
ATOM 2417 O O . ALA A 1 302 ? 28.621 -38.750 -44.384 1.00 59.47 302 ALA A O 1
ATOM 2418 N N . GLU A 1 303 ? 28.350 -36.993 -45.746 1.00 58.81 303 GLU A N 1
ATOM 2419 C CA . GLU A 1 303 ? 29.748 -36.939 -46.185 1.00 58.81 303 GLU A CA 1
ATOM 2420 C C . GLU A 1 303 ? 30.612 -36.129 -45.204 1.00 58.81 303 GLU A C 1
ATOM 2422 O O . GLU A 1 303 ? 31.819 -36.357 -45.092 1.00 58.81 303 GLU A O 1
ATOM 2427 N N . LYS A 1 304 ? 29.984 -35.208 -44.457 1.00 63.88 304 LYS A N 1
ATOM 2428 C CA . LYS A 1 304 ? 30.639 -34.326 -43.475 1.00 63.88 304 LYS A CA 1
ATOM 2429 C C . LYS A 1 304 ? 30.233 -34.596 -42.018 1.00 63.88 304 LYS A C 1
ATOM 2431 O O . LYS A 1 304 ? 30.767 -33.931 -41.135 1.00 63.88 304 LYS A O 1
ATOM 2436 N N . ASP A 1 305 ? 29.332 -35.553 -41.775 1.00 65.25 305 ASP A N 1
ATOM 2437 C CA . ASP A 1 305 ? 28.785 -35.929 -40.456 1.00 65.25 305 ASP A CA 1
ATOM 2438 C C . ASP A 1 305 ? 28.150 -34.736 -39.703 1.00 65.25 305 ASP A C 1
ATOM 2440 O O . ASP A 1 305 ? 28.425 -34.476 -38.531 1.00 65.25 305 ASP A O 1
ATOM 2444 N N . VAL A 1 306 ? 27.321 -33.943 -40.402 1.00 65.44 306 VAL A N 1
ATOM 2445 C CA . VAL A 1 306 ? 26.689 -32.722 -39.854 1.00 65.44 306 VAL A CA 1
ATOM 2446 C C . VAL A 1 306 ? 25.164 -32.798 -39.922 1.00 65.44 306 VAL A C 1
ATOM 2448 O O . VAL A 1 306 ? 24.595 -32.975 -40.996 1.00 65.44 306 VAL A O 1
ATOM 2451 N N . GLN A 1 307 ? 24.492 -32.557 -38.791 1.00 67.75 307 GLN A N 1
ATOM 2452 C CA . GLN A 1 307 ? 23.033 -32.388 -38.712 1.00 67.75 307 GLN A CA 1
ATOM 2453 C C . GLN A 1 307 ? 22.627 -30.906 -38.723 1.00 67.75 307 GLN A C 1
ATOM 2455 O O . GLN A 1 307 ? 23.239 -30.080 -38.042 1.00 67.75 307 GLN A O 1
ATOM 2460 N N . MET A 1 308 ? 21.574 -30.570 -39.474 1.00 66.94 308 MET A N 1
ATOM 2461 C CA . MET A 1 308 ? 21.100 -29.201 -39.715 1.00 66.94 308 MET A CA 1
ATOM 2462 C C . MET A 1 308 ? 19.619 -29.039 -39.338 1.00 66.94 308 MET A C 1
ATOM 2464 O O . MET A 1 308 ? 18.784 -29.890 -39.636 1.00 66.94 308 MET A O 1
ATOM 2468 N N . GLN A 1 309 ? 19.284 -27.922 -38.684 1.00 70.44 309 GLN A N 1
ATOM 2469 C CA . GLN A 1 309 ? 17.914 -27.534 -38.328 1.00 70.44 309 GLN A CA 1
ATOM 2470 C C . GLN A 1 309 ? 17.665 -26.084 -38.755 1.00 70.44 309 GLN A C 1
ATOM 2472 O O . GLN A 1 309 ? 18.496 -25.213 -38.502 1.00 70.44 309 GLN A O 1
ATOM 2477 N N . TRP A 1 310 ? 16.519 -25.827 -39.385 1.00 72.06 310 TRP A N 1
ATOM 2478 C CA . TRP A 1 310 ? 16.177 -24.531 -39.976 1.00 72.06 310 TRP A CA 1
ATOM 2479 C C . TRP A 1 310 ? 15.085 -23.834 -39.156 1.00 72.06 310 TRP A C 1
ATOM 2481 O O . TRP A 1 310 ? 14.074 -24.452 -38.823 1.00 72.06 310 TRP A O 1
ATOM 2491 N N . PHE A 1 311 ? 15.278 -22.549 -38.846 1.00 62.12 311 PHE A N 1
ATOM 2492 C CA . PHE A 1 311 ? 14.337 -21.726 -38.077 1.00 62.12 311 PHE A CA 1
ATOM 2493 C C . PHE A 1 311 ? 13.944 -20.481 -38.877 1.00 62.12 311 PHE A C 1
ATOM 2495 O O . PHE A 1 311 ? 14.791 -19.859 -39.515 1.00 62.12 311 PHE A O 1
ATOM 2502 N N . GLU A 1 312 ? 12.668 -20.104 -38.827 1.00 60.31 312 GLU A N 1
ATOM 2503 C CA . GLU A 1 312 ? 12.169 -18.865 -39.428 1.00 60.31 312 GLU A CA 1
ATOM 2504 C C . GLU A 1 312 ? 12.439 -17.677 -38.491 1.00 60.31 312 GLU A C 1
ATOM 2506 O O . GLU A 1 312 ? 12.139 -17.738 -37.295 1.00 60.31 312 GLU A O 1
ATOM 2511 N N . TYR A 1 313 ? 13.015 -16.596 -39.024 1.00 48.50 313 TYR A N 1
ATOM 2512 C CA . TYR A 1 313 ? 13.238 -15.360 -38.275 1.00 48.50 313 TYR A CA 1
ATOM 2513 C C . TYR A 1 313 ? 12.053 -14.411 -38.471 1.00 48.50 313 TYR A C 1
ATOM 2515 O O . TYR A 1 313 ? 11.821 -13.922 -39.574 1.00 48.50 313 TYR A O 1
ATOM 2523 N N . ILE A 1 314 ? 11.307 -14.142 -37.398 1.00 52.69 314 ILE A N 1
ATOM 2524 C CA . ILE A 1 314 ? 10.200 -13.179 -37.401 1.00 52.69 314 ILE A CA 1
ATOM 2525 C C . ILE A 1 314 ? 10.736 -11.842 -36.869 1.00 52.69 314 ILE A C 1
ATOM 2527 O O . ILE A 1 314 ? 11.057 -11.731 -35.684 1.00 52.69 314 ILE A O 1
ATOM 2531 N N . GLU A 1 315 ? 10.838 -10.823 -37.729 1.00 47.00 315 GLU A N 1
ATOM 2532 C CA . GLU A 1 315 ? 11.136 -9.447 -37.306 1.00 47.00 315 GLU A CA 1
ATOM 2533 C C . GLU A 1 315 ? 9.972 -8.890 -36.468 1.00 47.00 315 GLU A C 1
ATOM 2535 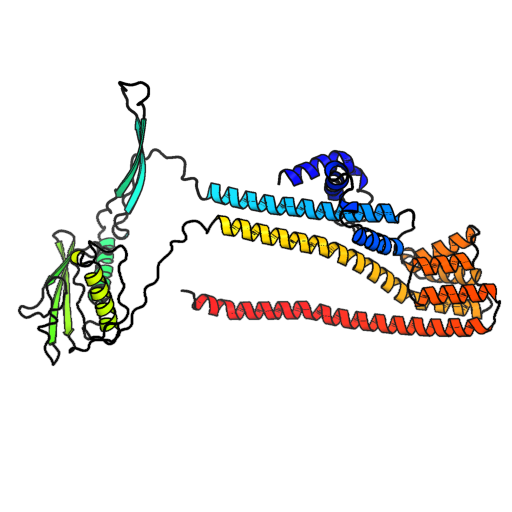O O . GLU A 1 315 ? 8.875 -8.648 -36.969 1.00 47.00 315 GLU A O 1
ATOM 2540 N N . ASN A 1 316 ? 10.208 -8.658 -35.174 1.00 46.91 316 ASN A N 1
ATOM 2541 C CA . ASN A 1 316 ? 9.269 -7.947 -34.303 1.00 46.91 316 ASN A CA 1
ATOM 2542 C C . ASN A 1 316 ? 9.410 -6.430 -34.501 1.00 46.91 316 ASN A C 1
ATOM 2544 O O . ASN A 1 316 ? 9.950 -5.717 -33.654 1.00 46.91 316 ASN A O 1
ATOM 2548 N N . THR A 1 317 ? 8.933 -5.914 -35.630 1.00 43.41 317 THR A N 1
ATOM 2549 C CA . THR A 1 317 ? 8.939 -4.475 -35.914 1.00 43.41 317 THR A CA 1
ATOM 2550 C C . THR A 1 317 ? 7.739 -3.812 -35.224 1.00 43.41 317 THR A C 1
ATOM 2552 O O . THR A 1 317 ? 6.604 -3.947 -35.674 1.00 43.41 317 THR A O 1
ATOM 2555 N N . GLY A 1 318 ? 7.975 -3.086 -34.118 1.00 49.28 318 GLY A N 1
ATOM 2556 C CA . GLY A 1 318 ? 7.015 -2.101 -33.581 1.00 49.28 318 GLY A CA 1
ATOM 2557 C C . GLY A 1 318 ? 6.617 -2.180 -32.098 1.00 49.28 318 GLY A C 1
ATOM 2558 O O . GLY A 1 318 ? 5.677 -1.492 -31.710 1.00 49.28 318 GLY A O 1
ATOM 2559 N N . GLN A 1 319 ? 7.288 -2.961 -31.243 1.00 47.09 319 GLN A N 1
ATOM 2560 C CA . GLN A 1 319 ? 6.799 -3.222 -29.873 1.00 47.09 319 GLN A CA 1
ATOM 2561 C C . GLN A 1 319 ? 7.531 -2.486 -28.728 1.00 47.09 319 GLN A C 1
ATOM 2563 O O . GLN A 1 319 ? 7.240 -2.732 -27.556 1.00 47.09 319 GLN A O 1
ATOM 2568 N N . ASP A 1 320 ? 8.440 -1.549 -29.008 1.00 51.00 320 ASP A N 1
ATOM 2569 C CA . ASP A 1 320 ? 9.274 -0.948 -27.947 1.00 51.00 320 ASP A CA 1
ATOM 2570 C C . ASP A 1 320 ? 8.685 0.307 -27.288 1.00 51.00 320 ASP A C 1
ATOM 2572 O O . ASP A 1 320 ? 9.009 0.613 -26.135 1.00 51.00 320 ASP A O 1
ATOM 2576 N N . SER A 1 321 ? 7.793 1.027 -27.976 1.00 52.47 321 SER A N 1
ATOM 2577 C CA . SER A 1 321 ? 7.225 2.277 -27.449 1.00 52.47 321 SER A CA 1
ATOM 2578 C C . SER A 1 321 ? 5.838 2.089 -26.817 1.00 52.47 321 SER A C 1
ATOM 2580 O O . SER A 1 321 ? 5.546 2.702 -25.789 1.00 52.47 321 SER A O 1
ATOM 2582 N N . GLU A 1 322 ? 5.000 1.190 -27.350 1.00 53.78 322 GLU A N 1
ATOM 2583 C CA . GLU A 1 322 ? 3.685 0.876 -26.760 1.00 53.78 322 GLU A CA 1
ATOM 2584 C C . GLU A 1 322 ? 3.790 0.004 -25.495 1.00 53.78 322 GLU A C 1
ATOM 2586 O O . GLU A 1 322 ? 3.017 0.177 -24.546 1.00 53.78 322 GLU A O 1
ATOM 2591 N N . SER A 1 323 ? 4.790 -0.883 -25.421 1.00 60.44 323 SER A N 1
ATOM 2592 C CA . SER A 1 323 ? 4.982 -1.791 -24.280 1.00 60.44 323 SER A CA 1
ATOM 2593 C C . SER A 1 323 ? 5.291 -1.053 -22.973 1.00 60.44 323 SER A C 1
ATOM 2595 O O . SER A 1 323 ? 4.777 -1.428 -21.917 1.00 60.44 323 SER A O 1
ATOM 2597 N N . LYS A 1 324 ? 6.055 0.046 -23.023 1.00 67.06 324 LYS A N 1
ATOM 2598 C CA . LYS A 1 324 ? 6.408 0.837 -21.831 1.00 67.06 324 LYS A CA 1
ATOM 2599 C C . LYS A 1 324 ? 5.212 1.597 -21.262 1.00 67.06 324 LYS A C 1
ATOM 2601 O O . LYS A 1 324 ? 5.013 1.603 -20.048 1.00 67.06 324 LYS A O 1
ATOM 2606 N N . ALA A 1 325 ? 4.371 2.186 -22.114 1.00 65.88 325 ALA A N 1
ATOM 2607 C CA . ALA A 1 325 ? 3.160 2.878 -21.671 1.00 65.88 325 ALA A CA 1
ATOM 2608 C C . ALA A 1 325 ? 2.183 1.917 -20.969 1.00 65.88 325 ALA A C 1
ATOM 2610 O O . ALA A 1 325 ? 1.638 2.248 -19.911 1.00 65.88 325 ALA A O 1
ATOM 2611 N N . LEU A 1 326 ? 2.026 0.701 -21.504 1.00 67.25 326 LEU A N 1
ATOM 2612 C CA . LEU A 1 326 ? 1.198 -0.344 -20.902 1.00 67.25 326 LEU A CA 1
ATOM 2613 C C . LEU A 1 326 ? 1.763 -0.828 -19.555 1.00 67.25 326 LEU A C 1
ATOM 2615 O O . LEU A 1 326 ? 1.008 -0.996 -18.597 1.00 67.25 326 LEU A O 1
ATOM 2619 N N . GLN A 1 327 ? 3.086 -0.991 -19.448 1.00 70.12 327 GLN A N 1
ATOM 2620 C CA . GLN A 1 327 ? 3.758 -1.363 -18.196 1.00 70.12 327 GLN A CA 1
ATOM 2621 C C . GLN A 1 327 ? 3.587 -0.297 -17.107 1.00 70.12 327 GLN A C 1
ATOM 2623 O O . GLN A 1 327 ? 3.236 -0.629 -15.972 1.00 70.12 327 GLN A O 1
ATOM 2628 N N . TYR A 1 328 ? 3.771 0.988 -17.435 1.00 71.38 328 TYR A N 1
ATOM 2629 C CA . TYR A 1 328 ? 3.540 2.069 -16.475 1.00 71.38 328 TYR A CA 1
ATOM 2630 C C . TYR A 1 328 ? 2.071 2.145 -16.063 1.00 71.38 328 TYR A C 1
ATOM 2632 O O . TYR A 1 328 ? 1.775 2.248 -14.873 1.00 71.38 328 TYR A O 1
ATOM 2640 N N . PHE A 1 329 ? 1.138 2.023 -17.010 1.00 71.00 329 PHE A N 1
ATOM 2641 C CA . PHE A 1 329 ? -0.287 1.984 -16.695 1.00 71.00 329 PHE A CA 1
ATOM 2642 C C . PHE A 1 329 ? -0.631 0.829 -15.741 1.00 71.00 329 PHE A C 1
ATOM 2644 O O . PHE A 1 329 ? -1.299 1.052 -14.730 1.00 71.00 329 PHE A O 1
ATOM 2651 N N . ALA A 1 330 ? -0.119 -0.378 -16.001 1.00 74.06 330 ALA A N 1
ATOM 2652 C CA . ALA A 1 330 ? -0.311 -1.540 -15.136 1.00 74.06 330 ALA A CA 1
ATOM 2653 C C . ALA A 1 330 ? 0.273 -1.327 -13.726 1.00 74.06 330 ALA A C 1
ATOM 2655 O O . ALA A 1 330 ? -0.379 -1.656 -12.734 1.00 74.06 330 ALA A O 1
ATOM 2656 N N . LEU A 1 331 ? 1.459 -0.717 -13.616 1.00 78.94 331 LEU A N 1
ATOM 2657 C CA . LEU A 1 331 ? 2.091 -0.403 -12.332 1.00 78.94 331 LEU A CA 1
ATOM 2658 C C . LEU A 1 331 ? 1.271 0.610 -11.520 1.00 78.94 331 LEU A C 1
ATOM 2660 O O . LEU A 1 331 ? 1.026 0.397 -10.331 1.00 78.94 331 LEU A O 1
ATOM 2664 N N . PHE A 1 332 ? 0.794 1.685 -12.152 1.00 73.31 332 PHE A N 1
ATOM 2665 C CA . PHE A 1 332 ? -0.046 2.684 -11.484 1.00 73.31 332 PHE A CA 1
ATOM 2666 C C . PHE A 1 332 ? -1.418 2.134 -11.099 1.00 73.31 332 PHE A C 1
ATOM 2668 O O . PHE A 1 332 ? -1.932 2.463 -10.028 1.00 73.31 332 PHE A O 1
ATOM 2675 N N . PHE A 1 333 ? -1.994 1.263 -11.926 1.00 76.06 333 PHE A N 1
ATOM 2676 C CA . PHE A 1 333 ? -3.231 0.563 -11.600 1.00 76.06 333 PHE A CA 1
ATOM 2677 C C . PHE A 1 333 ? -3.044 -0.386 -10.405 1.00 76.06 333 PHE A C 1
ATOM 2679 O O . PHE A 1 333 ? -3.855 -0.385 -9.478 1.00 76.06 333 PHE A O 1
ATOM 2686 N N . GLY A 1 334 ? -1.928 -1.121 -10.359 1.00 74.88 334 GLY A N 1
ATOM 2687 C CA . GLY A 1 334 ? -1.549 -1.943 -9.209 1.00 74.88 334 GLY A CA 1
ATOM 2688 C C . GLY A 1 334 ? -1.383 -1.118 -7.929 1.00 74.88 334 GLY A C 1
ATOM 2689 O O . GLY A 1 334 ? -1.971 -1.448 -6.897 1.00 74.88 334 GLY A O 1
ATOM 2690 N N . LEU A 1 335 ? -0.659 0.005 -7.998 1.00 79.81 335 LEU A N 1
ATOM 2691 C CA . LEU A 1 335 ? -0.489 0.924 -6.868 1.00 79.81 335 LEU A CA 1
ATOM 2692 C C . LEU A 1 335 ? -1.835 1.487 -6.387 1.00 79.81 335 LEU A C 1
ATOM 2694 O O . LEU A 1 335 ? -2.051 1.639 -5.184 1.00 79.81 335 LEU A O 1
ATOM 2698 N N . ALA A 1 336 ? -2.758 1.748 -7.314 1.00 73.06 336 ALA A N 1
ATOM 2699 C CA . ALA A 1 336 ? -4.084 2.244 -6.991 1.00 73.06 336 ALA A CA 1
ATOM 2700 C C . ALA A 1 336 ? -4.921 1.238 -6.196 1.00 73.06 336 ALA A C 1
ATOM 2702 O O . ALA A 1 336 ? -5.553 1.606 -5.201 1.00 73.06 336 ALA A O 1
ATOM 2703 N N . ILE A 1 337 ? -4.876 -0.037 -6.587 1.00 76.56 337 ILE A N 1
ATOM 2704 C CA . ILE A 1 337 ? -5.532 -1.125 -5.855 1.00 76.56 337 ILE A CA 1
ATOM 2705 C C . ILE A 1 337 ? -4.930 -1.257 -4.452 1.00 76.56 337 ILE A C 1
ATOM 2707 O O . ILE A 1 337 ? -5.671 -1.326 -3.469 1.00 76.56 337 ILE A O 1
ATOM 2711 N N . VAL A 1 338 ? -3.599 -1.230 -4.338 1.00 79.75 338 VAL A N 1
ATOM 2712 C CA . VAL A 1 338 ? -2.907 -1.323 -3.043 1.00 79.75 338 VAL A CA 1
ATOM 2713 C C . VAL A 1 338 ? -3.284 -0.157 -2.129 1.00 79.75 338 VAL A C 1
ATOM 2715 O O . VAL A 1 338 ? -3.600 -0.383 -0.962 1.00 79.75 338 VAL A O 1
ATOM 2718 N N . ALA A 1 339 ? -3.324 1.076 -2.640 1.00 77.44 339 ALA A N 1
ATOM 2719 C CA . ALA A 1 339 ? -3.734 2.246 -1.864 1.00 77.44 339 ALA A CA 1
ATOM 2720 C C . ALA A 1 339 ? -5.202 2.155 -1.408 1.00 77.44 339 ALA A C 1
ATOM 2722 O O . ALA A 1 339 ? -5.513 2.444 -0.249 1.00 77.44 339 ALA A O 1
ATOM 2723 N N . TYR A 1 340 ? -6.099 1.696 -2.287 1.00 76.88 340 TYR A N 1
ATOM 2724 C CA . TYR A 1 340 ? -7.512 1.492 -1.965 1.00 76.88 340 TYR A CA 1
ATOM 2725 C C . TYR A 1 340 ? -7.707 0.440 -0.860 1.00 76.88 340 TYR A C 1
ATOM 2727 O O . TYR A 1 340 ? -8.463 0.670 0.088 1.00 76.88 340 TYR A O 1
ATOM 2735 N N . MET A 1 341 ? -6.994 -0.690 -0.943 1.00 76.62 341 MET A N 1
ATOM 2736 C CA . MET A 1 341 ? -7.025 -1.752 0.072 1.00 76.62 341 MET A CA 1
ATOM 2737 C C . MET A 1 341 ? -6.326 -1.344 1.377 1.00 76.62 341 MET A C 1
ATOM 2739 O O . MET A 1 341 ? -6.763 -1.730 2.464 1.00 76.62 341 MET A O 1
ATOM 2743 N N . GLY A 1 342 ? -5.258 -0.548 1.295 1.00 79.62 342 GLY A N 1
ATOM 2744 C CA . GLY A 1 342 ? -4.520 -0.045 2.454 1.00 79.62 342 GLY A CA 1
ATOM 2745 C C . GLY A 1 342 ? -5.389 0.805 3.382 1.00 79.62 342 GLY A C 1
ATOM 2746 O O . GLY A 1 342 ? -5.274 0.702 4.603 1.00 79.62 342 GLY A O 1
ATOM 2747 N N . TYR A 1 343 ? -6.335 1.571 2.833 1.00 78.75 343 TYR A N 1
ATOM 2748 C CA . TYR A 1 343 ? -7.241 2.388 3.643 1.00 78.75 343 TYR A CA 1
ATOM 2749 C C . TYR A 1 343 ? -8.220 1.548 4.493 1.00 78.75 343 TYR A C 1
ATOM 2751 O O . TYR A 1 343 ? -8.524 1.908 5.631 1.00 78.75 343 TYR A O 1
ATOM 2759 N N . ASP A 1 344 ? -8.640 0.368 4.014 1.00 79.62 344 ASP A N 1
ATOM 2760 C CA . ASP A 1 344 ? -9.427 -0.576 4.828 1.00 79.62 344 ASP A CA 1
ATOM 2761 C C . ASP A 1 344 ? -8.616 -1.136 6.004 1.00 79.62 344 ASP A C 1
ATOM 2763 O O . ASP A 1 344 ? -9.148 -1.371 7.096 1.00 79.62 344 ASP A O 1
ATOM 2767 N N . GLN A 1 345 ? -7.319 -1.376 5.791 1.00 80.38 345 GLN A N 1
ATOM 2768 C CA . GLN A 1 345 ? -6.421 -1.818 6.857 1.00 80.38 345 GLN A CA 1
ATOM 2769 C C . GLN A 1 345 ? -6.186 -0.714 7.886 1.00 80.38 345 GLN A C 1
ATOM 2771 O O . GLN A 1 345 ? -6.129 -1.010 9.080 1.00 80.38 345 GLN A O 1
ATOM 2776 N N . GLU A 1 346 ? -6.108 0.540 7.449 1.00 81.06 346 GLU A N 1
ATOM 2777 C CA . GLU A 1 346 ? -5.944 1.693 8.329 1.00 81.06 346 GLU A CA 1
ATOM 2778 C C . GLU A 1 346 ? -7.136 1.856 9.282 1.00 81.06 346 GLU A C 1
ATOM 2780 O O . GLU A 1 346 ? -6.937 1.969 10.491 1.00 81.06 346 GLU A O 1
ATOM 2785 N N . LEU A 1 347 ? -8.377 1.738 8.793 1.00 81.00 347 LEU A N 1
ATOM 2786 C CA . LEU A 1 347 ? -9.566 1.770 9.656 1.00 81.00 347 LEU A CA 1
ATOM 2787 C C . LEU A 1 347 ? -9.543 0.649 10.710 1.00 81.00 347 LEU A C 1
ATOM 2789 O O . LEU A 1 347 ? -9.785 0.877 11.899 1.00 81.00 347 LEU A O 1
ATOM 2793 N N . LYS A 1 348 ? -9.191 -0.576 10.295 1.00 83.69 348 LYS A N 1
ATOM 2794 C CA . LYS A 1 348 ? -9.032 -1.712 11.219 1.00 83.69 348 LYS A CA 1
ATOM 2795 C C . LYS A 1 348 ? -7.926 -1.458 12.241 1.00 83.69 348 LYS A C 1
ATOM 2797 O O . LYS A 1 348 ? -8.077 -1.825 13.409 1.00 83.69 348 LYS A O 1
ATOM 2802 N N . ARG A 1 349 ? -6.821 -0.832 11.823 1.00 85.00 349 ARG A N 1
ATOM 2803 C CA . ARG A 1 349 ? -5.715 -0.447 12.703 1.00 85.00 349 ARG A CA 1
ATOM 2804 C C . ARG A 1 349 ? -6.186 0.561 13.746 1.00 85.00 349 ARG A C 1
ATOM 2806 O O . ARG A 1 349 ? -5.945 0.326 14.926 1.00 85.00 349 ARG A O 1
ATOM 2813 N N . GLN A 1 350 ? -6.909 1.606 13.349 1.00 83.81 350 GLN A N 1
ATOM 2814 C CA . GLN A 1 350 ? -7.438 2.623 14.266 1.00 83.81 350 GLN A CA 1
ATOM 2815 C C . GLN A 1 350 ? -8.378 2.024 15.321 1.00 83.81 350 GLN A C 1
ATOM 2817 O O . GLN A 1 350 ? -8.233 2.315 16.511 1.00 83.81 350 GLN A O 1
ATOM 2822 N N . ILE A 1 351 ? -9.280 1.121 14.920 1.00 85.19 351 ILE A N 1
ATOM 2823 C CA . ILE A 1 351 ? -10.170 0.407 15.852 1.00 85.19 351 ILE A CA 1
ATOM 2824 C C . ILE A 1 351 ? -9.363 -0.447 16.822 1.00 85.19 351 ILE A C 1
ATOM 2826 O O . ILE A 1 351 ? -9.568 -0.375 18.034 1.00 85.19 351 ILE A O 1
ATOM 2830 N N . LYS A 1 352 ? -8.408 -1.224 16.306 1.00 87.00 352 LYS A N 1
ATOM 2831 C CA . LYS A 1 352 ? -7.551 -2.079 17.129 1.00 87.00 352 LYS A CA 1
ATOM 2832 C C . LYS A 1 352 ? -6.715 -1.262 18.111 1.00 87.00 352 LYS A C 1
ATOM 2834 O O . LYS A 1 352 ? -6.555 -1.661 19.262 1.00 87.00 352 LYS A O 1
ATOM 2839 N N . GLU A 1 353 ? -6.202 -0.111 17.692 1.00 88.38 353 GLU A N 1
ATOM 2840 C CA . GLU A 1 353 ? -5.472 0.814 18.557 1.00 88.38 353 GLU A CA 1
ATOM 2841 C C . GLU A 1 353 ? -6.375 1.412 19.635 1.00 88.38 353 GLU A C 1
ATOM 2843 O O . GLU A 1 353 ? -5.980 1.427 20.801 1.00 88.38 353 GLU A O 1
ATOM 2848 N N . ARG A 1 354 ? -7.596 1.839 19.284 1.00 89.12 354 ARG A N 1
ATOM 2849 C CA . ARG A 1 354 ? -8.602 2.303 20.250 1.00 89.12 354 ARG A CA 1
ATOM 2850 C C . ARG A 1 354 ? -8.914 1.218 21.278 1.00 89.12 354 ARG A C 1
ATOM 2852 O O . ARG A 1 354 ? -8.829 1.489 22.473 1.00 89.12 354 ARG A O 1
ATOM 2859 N N . GLN A 1 355 ? -9.218 0.001 20.828 1.00 90.25 355 GLN A N 1
ATOM 2860 C CA . GLN A 1 355 ? -9.502 -1.136 21.705 1.00 90.25 355 GLN A CA 1
ATOM 2861 C C . GLN A 1 355 ? -8.313 -1.443 22.615 1.00 90.25 355 GLN A C 1
ATOM 2863 O O . GLN A 1 355 ? -8.480 -1.534 23.824 1.00 90.25 355 GLN A O 1
ATOM 2868 N N . THR A 1 356 ? -7.096 -1.479 22.067 1.00 91.50 356 THR A N 1
ATOM 2869 C CA . THR A 1 356 ? -5.874 -1.707 22.852 1.00 91.50 356 THR A CA 1
ATOM 2870 C C . THR A 1 356 ? -5.663 -0.612 23.904 1.00 91.50 356 THR A C 1
ATOM 2872 O O . THR A 1 356 ? -5.236 -0.907 25.017 1.00 91.50 356 THR A O 1
ATOM 2875 N N . ARG A 1 357 ? -5.943 0.664 23.583 1.00 92.25 357 ARG A N 1
ATOM 2876 C CA . ARG A 1 357 ? -5.890 1.766 24.565 1.00 92.25 357 ARG A CA 1
ATOM 2877 C C . ARG A 1 357 ? -6.883 1.536 25.702 1.00 92.25 357 ARG A C 1
ATOM 2879 O O . ARG A 1 357 ? -6.506 1.637 26.864 1.00 92.25 357 ARG A O 1
ATOM 2886 N N . ILE A 1 358 ? -8.115 1.156 25.367 1.00 93.50 358 ILE A N 1
ATOM 2887 C CA . ILE A 1 358 ? -9.143 0.817 26.353 1.00 93.50 358 ILE A CA 1
ATOM 2888 C C . ILE A 1 358 ? -8.702 -0.375 27.219 1.00 93.50 358 ILE A C 1
ATOM 2890 O O . ILE A 1 358 ? -8.727 -0.259 28.438 1.00 93.50 358 ILE A O 1
ATOM 2894 N N . GLU A 1 359 ? -8.232 -1.477 26.627 1.00 93.19 359 GLU A N 1
ATOM 2895 C CA . GLU A 1 359 ? -7.791 -2.680 27.354 1.00 93.19 359 GLU A CA 1
ATOM 2896 C C . GLU A 1 359 ? -6.599 -2.430 28.292 1.00 93.19 359 GLU A C 1
ATOM 2898 O O . GLU A 1 359 ? -6.487 -3.081 29.327 1.00 93.19 359 GLU A O 1
ATOM 2903 N N . MET A 1 360 ? -5.700 -1.496 27.965 1.00 93.38 360 MET A N 1
ATOM 2904 C CA . MET A 1 360 ? -4.572 -1.144 28.840 1.00 93.38 360 MET A CA 1
ATOM 2905 C C . MET A 1 360 ? -4.981 -0.290 30.047 1.00 93.38 360 MET A C 1
ATOM 2907 O O . MET A 1 360 ? -4.331 -0.366 31.097 1.00 93.38 360 MET A O 1
ATOM 2911 N N . GLU A 1 361 ? -6.018 0.535 29.900 1.00 94.31 361 GLU A N 1
ATOM 2912 C CA . GLU A 1 361 ? -6.499 1.435 30.955 1.00 94.31 361 GLU A CA 1
ATOM 2913 C C . GLU A 1 361 ? -7.575 0.774 31.827 1.00 94.31 361 GLU A C 1
ATOM 2915 O O . GLU A 1 361 ? -7.632 1.015 33.032 1.00 94.31 361 GLU A O 1
ATOM 2920 N N . PHE A 1 362 ? -8.383 -0.112 31.243 1.00 95.56 362 PHE A N 1
ATOM 2921 C CA . PHE A 1 362 ? -9.501 -0.778 31.907 1.00 95.56 362 PHE A CA 1
ATOM 2922 C C . PHE A 1 362 ? -9.150 -1.443 33.253 1.00 95.56 362 PHE A C 1
ATOM 2924 O O . PHE A 1 362 ? -9.907 -1.223 34.196 1.00 95.56 362 PHE A O 1
ATOM 2931 N N . PRO A 1 363 ? -8.017 -2.163 33.420 1.00 95.69 363 PRO A N 1
ATOM 2932 C CA . PRO A 1 363 ? -7.653 -2.774 34.700 1.00 95.69 363 PRO A CA 1
ATOM 2933 C C . PRO A 1 363 ? -7.478 -1.750 35.822 1.00 95.69 363 PRO A C 1
ATOM 2935 O O . PRO A 1 363 ? -7.849 -2.025 36.951 1.00 95.69 363 PRO A O 1
ATOM 2938 N N . ILE A 1 364 ? -6.953 -0.558 35.509 1.00 93.62 364 ILE A N 1
ATOM 2939 C CA . ILE A 1 364 ? -6.750 0.514 36.495 1.00 93.62 364 ILE A CA 1
ATOM 2940 C C . ILE A 1 364 ? -8.107 1.050 36.960 1.00 93.62 364 ILE A C 1
ATOM 2942 O O . ILE A 1 364 ? -8.334 1.246 38.151 1.00 93.62 364 ILE A O 1
ATOM 2946 N N . PHE A 1 365 ? -9.013 1.279 36.008 1.00 95.00 365 PHE A N 1
ATOM 2947 C CA . PHE A 1 365 ? -10.358 1.758 36.301 1.00 95.00 365 PHE A CA 1
ATOM 2948 C C . PHE A 1 365 ? -11.164 0.732 37.110 1.00 95.00 365 PHE A C 1
ATOM 2950 O O . PHE A 1 365 ? -11.722 1.080 38.148 1.00 95.00 365 PHE A O 1
ATOM 2957 N N . VAL A 1 366 ? -11.224 -0.522 36.647 1.00 94.81 366 VAL A N 1
ATOM 2958 C CA . VAL A 1 366 ? -12.072 -1.554 37.262 1.00 94.81 366 VAL A CA 1
ATOM 2959 C C . VAL A 1 366 ? -11.562 -1.954 38.645 1.00 94.81 366 VAL A C 1
ATOM 2961 O O . VAL A 1 366 ? -12.371 -2.127 39.545 1.00 94.81 366 VAL A O 1
ATOM 2964 N N . ASP A 1 367 ? -10.244 -2.005 38.858 1.00 94.75 367 ASP A N 1
ATOM 2965 C CA . ASP A 1 367 ? -9.644 -2.248 40.176 1.00 94.75 367 ASP A CA 1
ATOM 2966 C C . ASP A 1 367 ? -10.045 -1.162 41.185 1.00 94.75 367 ASP A C 1
ATOM 2968 O O . ASP A 1 367 ? -10.561 -1.457 42.265 1.00 94.75 367 ASP A O 1
ATOM 2972 N N . LYS A 1 368 ? -9.935 0.116 40.792 1.00 93.50 368 LYS A N 1
ATOM 2973 C CA . LYS A 1 368 ? -10.377 1.236 41.633 1.00 93.50 368 LYS A CA 1
ATOM 2974 C C . LYS A 1 368 ? -11.880 1.192 41.901 1.00 93.50 368 LYS A C 1
ATOM 2976 O O . LYS A 1 368 ? -12.305 1.441 43.026 1.00 93.50 368 LYS A O 1
ATOM 2981 N N . PHE A 1 369 ? -12.676 0.870 40.887 1.00 93.75 369 PHE A N 1
ATOM 2982 C CA . PHE A 1 369 ? -14.124 0.760 41.012 1.00 93.75 369 PHE A CA 1
ATOM 2983 C C . PHE A 1 369 ? -14.530 -0.345 41.995 1.00 93.75 369 PHE A C 1
ATOM 2985 O O . PHE A 1 369 ? -15.321 -0.091 42.899 1.00 93.75 369 PHE A O 1
ATOM 2992 N N . VAL A 1 370 ? -13.939 -1.537 41.880 1.00 92.06 370 VAL A N 1
ATOM 2993 C CA . VAL A 1 370 ? -14.196 -2.663 42.791 1.00 92.06 370 VAL A CA 1
ATOM 2994 C C . VAL A 1 370 ? -13.722 -2.349 44.208 1.00 92.06 370 VAL A C 1
ATOM 2996 O O . VAL A 1 370 ? -14.436 -2.645 45.162 1.00 92.06 370 VAL A O 1
ATOM 2999 N N . LEU A 1 371 ? -12.577 -1.678 44.366 1.00 92.50 371 LEU A N 1
ATOM 3000 C CA . LEU A 1 371 ? -12.112 -1.207 45.671 1.00 92.50 371 LEU A CA 1
ATOM 3001 C C . LEU A 1 371 ? -13.146 -0.292 46.345 1.00 92.50 371 LEU A C 1
ATOM 3003 O O . LEU A 1 371 ? -13.447 -0.474 47.519 1.00 92.50 371 LEU A O 1
ATOM 3007 N N . LEU A 1 372 ? -13.715 0.666 45.608 1.00 91.56 372 LEU A N 1
ATOM 3008 C CA . LEU A 1 372 ? -14.732 1.574 46.144 1.00 91.56 372 LEU A CA 1
ATOM 3009 C C . LEU A 1 372 ? -16.032 0.844 46.509 1.00 91.56 372 LEU A C 1
ATOM 3011 O O . LEU A 1 372 ? -16.630 1.163 47.535 1.00 91.56 372 LEU A O 1
ATOM 3015 N N . LEU A 1 373 ? -16.442 -0.155 45.723 1.00 89.31 373 LEU A N 1
ATOM 3016 C CA . LEU A 1 373 ? -17.568 -1.023 46.082 1.00 89.31 373 LEU A CA 1
ATOM 3017 C C . LEU A 1 373 ? -17.295 -1.798 47.378 1.00 89.31 373 LEU A C 1
ATOM 3019 O O . LEU A 1 373 ? -18.162 -1.866 48.245 1.00 89.31 373 LEU A O 1
ATOM 3023 N N . ASN A 1 374 ? -16.077 -2.320 47.554 1.00 87.19 374 ASN A N 1
ATOM 3024 C CA . ASN A 1 374 ? -15.667 -3.019 48.778 1.00 87.19 374 ASN A CA 1
ATOM 3025 C C . ASN A 1 374 ? -15.637 -2.100 50.004 1.00 87.19 374 ASN A C 1
ATOM 3027 O O . ASN A 1 374 ? -15.843 -2.564 51.122 1.00 87.19 374 ASN A O 1
ATOM 3031 N N . CYS A 1 375 ? -15.430 -0.796 49.802 1.00 89.00 375 CYS A N 1
ATOM 3032 C CA . CYS A 1 375 ? -15.566 0.219 50.845 1.00 89.00 375 CYS A CA 1
ATOM 3033 C C . CYS A 1 375 ? -17.030 0.564 51.186 1.00 89.00 375 CYS A C 1
ATOM 3035 O O . CYS A 1 375 ? -17.258 1.388 52.068 1.00 89.00 375 CYS A O 1
ATOM 3037 N N . GLY A 1 376 ? -18.013 -0.043 50.513 1.00 86.25 376 GLY A N 1
ATOM 3038 C CA . GLY A 1 376 ? -19.439 0.176 50.759 1.00 86.25 376 GLY A CA 1
ATOM 3039 C C . GLY A 1 376 ? -20.078 1.279 49.911 1.00 86.25 376 GLY A C 1
ATOM 3040 O O . GLY A 1 376 ? -21.234 1.623 50.153 1.00 86.25 376 GLY A O 1
ATOM 3041 N N . ASN A 1 377 ? -19.376 1.831 48.912 1.00 87.12 377 ASN A N 1
ATOM 3042 C CA . ASN A 1 377 ? -19.992 2.792 47.994 1.00 87.12 377 ASN A CA 1
ATOM 3043 C C . ASN A 1 377 ? -21.045 2.110 47.109 1.00 87.12 377 ASN A C 1
ATOM 3045 O O . ASN A 1 377 ? -20.869 0.975 46.668 1.00 87.12 377 ASN A O 1
ATOM 3049 N N . SER A 1 378 ? -22.114 2.838 46.774 1.00 87.62 378 SER A N 1
ATOM 3050 C CA . SER A 1 378 ? -23.071 2.393 45.756 1.00 87.62 378 SER A CA 1
ATOM 3051 C C . SER A 1 378 ? -22.421 2.346 44.367 1.00 87.62 378 SER A C 1
ATOM 3053 O O . SER A 1 378 ? -21.433 3.035 44.108 1.00 87.62 378 SER A O 1
ATOM 3055 N N . VAL A 1 379 ? -23.003 1.576 43.441 1.00 87.50 379 VAL A N 1
ATOM 3056 C CA . VAL A 1 379 ? -22.519 1.442 42.052 1.00 87.50 379 VAL A CA 1
ATOM 3057 C C . VAL A 1 379 ? -22.358 2.802 41.367 1.00 87.50 379 VAL A C 1
ATOM 3059 O O . VAL A 1 379 ? -21.299 3.083 40.804 1.00 87.50 379 VAL A O 1
ATOM 3062 N N . GLY A 1 380 ? -23.359 3.680 41.471 1.00 87.62 380 GLY A N 1
ATOM 3063 C CA . GLY A 1 380 ? -23.299 5.028 40.899 1.00 87.62 380 GLY A CA 1
ATOM 3064 C C . GLY A 1 380 ? -22.225 5.915 41.542 1.00 87.62 380 GLY A C 1
ATOM 3065 O O . GLY A 1 380 ? -21.488 6.605 40.833 1.00 87.62 380 GLY A O 1
ATOM 3066 N N . ALA A 1 381 ? -22.077 5.862 42.872 1.00 89.31 381 ALA A N 1
ATOM 3067 C CA . ALA A 1 381 ? -21.057 6.631 43.588 1.00 89.31 381 ALA A CA 1
ATOM 3068 C C . ALA A 1 381 ? -19.638 6.140 43.260 1.00 89.31 381 ALA A C 1
ATOM 3070 O O . ALA A 1 381 ? -18.762 6.949 42.948 1.00 89.31 381 ALA A O 1
ATOM 3071 N N . ALA A 1 382 ? -19.423 4.821 43.254 1.00 91.62 382 ALA A N 1
ATOM 3072 C CA . ALA A 1 382 ? -18.162 4.198 42.867 1.00 91.62 382 ALA A CA 1
ATOM 3073 C C . ALA A 1 382 ? -17.797 4.514 41.408 1.00 91.62 382 ALA A C 1
ATOM 3075 O O . ALA A 1 382 ? -16.632 4.780 41.112 1.00 91.62 382 ALA A O 1
ATOM 3076 N N . LEU A 1 383 ? -18.779 4.545 40.500 1.00 92.38 383 LEU A N 1
ATOM 3077 C CA . LEU A 1 383 ? -18.575 4.913 39.099 1.00 92.38 383 LEU A CA 1
ATOM 3078 C C . LEU A 1 383 ? -18.097 6.361 38.973 1.00 92.38 383 LEU A C 1
ATOM 3080 O O . LEU A 1 383 ? -17.038 6.609 38.393 1.00 92.38 383 LEU A O 1
ATOM 3084 N N . ASN A 1 384 ? -18.852 7.308 39.539 1.00 93.00 384 ASN A N 1
ATOM 3085 C CA . ASN A 1 384 ? -18.515 8.727 39.461 1.00 93.00 384 ASN A CA 1
ATOM 3086 C C . ASN A 1 384 ? -17.151 8.998 40.109 1.00 93.00 384 ASN A C 1
ATOM 3088 O O . ASN A 1 384 ? -16.280 9.611 39.495 1.00 93.00 384 ASN A O 1
ATOM 3092 N N . GLN A 1 385 ? -16.913 8.469 41.311 1.00 92.88 385 GLN A N 1
ATOM 3093 C CA . GLN A 1 385 ? -15.652 8.679 42.016 1.00 92.88 385 GLN A CA 1
ATOM 3094 C C . GLN A 1 385 ? -14.460 8.057 41.273 1.00 92.88 385 GLN A C 1
ATOM 3096 O O . GLN A 1 385 ? -13.402 8.686 41.219 1.00 92.88 385 GLN A O 1
ATOM 3101 N N . SER A 1 386 ? -14.607 6.880 40.653 1.00 92.38 386 SER A N 1
ATOM 3102 C CA . SER A 1 386 ? -13.556 6.279 39.816 1.00 92.38 386 SER A CA 1
ATOM 3103 C C . SER A 1 386 ? -13.233 7.121 38.580 1.00 92.38 386 SER A C 1
ATOM 3105 O O . SER A 1 386 ? -12.057 7.302 38.262 1.00 92.38 386 SER A O 1
ATOM 3107 N N . ILE A 1 387 ? -14.248 7.678 37.906 1.00 92.19 387 ILE A N 1
ATOM 3108 C CA . ILE A 1 387 ? -14.051 8.584 36.762 1.00 92.19 387 ILE A CA 1
ATOM 3109 C C . ILE A 1 387 ? -13.335 9.863 37.216 1.00 92.19 387 ILE A C 1
ATOM 3111 O O . ILE A 1 387 ? -12.315 10.231 36.636 1.00 92.19 387 ILE A O 1
ATOM 3115 N N . GLN A 1 388 ? -13.827 10.521 38.269 1.00 91.06 388 GLN A N 1
ATOM 3116 C CA . GLN A 1 388 ? -13.250 11.774 38.768 1.00 91.06 388 GLN A CA 1
ATOM 3117 C C . GLN A 1 388 ? -11.814 11.586 39.262 1.00 91.06 388 GLN A C 1
ATOM 3119 O O . GLN A 1 388 ? -10.935 12.366 38.903 1.00 91.06 388 GLN A O 1
ATOM 3124 N N . SER A 1 389 ? -11.544 10.514 40.013 1.00 88.44 389 SER A N 1
ATOM 3125 C CA . SER A 1 389 ? -10.196 10.206 40.512 1.00 88.44 389 SER A CA 1
ATOM 3126 C C . SER A 1 389 ? -9.200 10.001 39.369 1.00 88.44 389 SER A C 1
ATOM 3128 O O . SER A 1 389 ? -8.056 10.443 39.453 1.00 88.44 389 SER A O 1
ATOM 3130 N N . ALA A 1 390 ? -9.627 9.352 38.282 1.00 87.50 390 ALA A N 1
ATOM 3131 C CA . ALA A 1 390 ? -8.774 9.150 37.121 1.00 87.50 390 ALA A CA 1
ATOM 3132 C C . ALA A 1 390 ? -8.468 10.458 36.376 1.00 87.50 390 ALA A C 1
ATOM 3134 O O . ALA A 1 390 ? -7.339 10.643 35.924 1.00 87.50 390 ALA A O 1
ATOM 3135 N N . LEU A 1 391 ? -9.449 11.358 36.255 1.00 87.38 391 LEU A N 1
ATOM 3136 C CA . LEU A 1 391 ? -9.296 12.643 35.565 1.00 87.38 391 LEU A CA 1
ATOM 3137 C C . LEU A 1 391 ? -8.498 13.660 36.388 1.00 87.38 391 LEU A C 1
ATOM 3139 O O . LEU A 1 391 ? -7.701 14.401 35.818 1.00 87.38 391 LEU A O 1
ATOM 3143 N N . ALA A 1 392 ? -8.663 13.662 37.713 1.00 85.19 392 ALA A N 1
ATOM 3144 C CA . ALA A 1 392 ? -7.937 14.552 38.617 1.00 85.19 392 ALA A CA 1
ATOM 3145 C C . ALA A 1 392 ? -6.415 14.332 38.554 1.00 85.19 392 ALA A C 1
ATOM 3147 O O . ALA A 1 392 ? -5.650 15.286 38.647 1.00 85.19 392 ALA A O 1
ATOM 3148 N N . GLY A 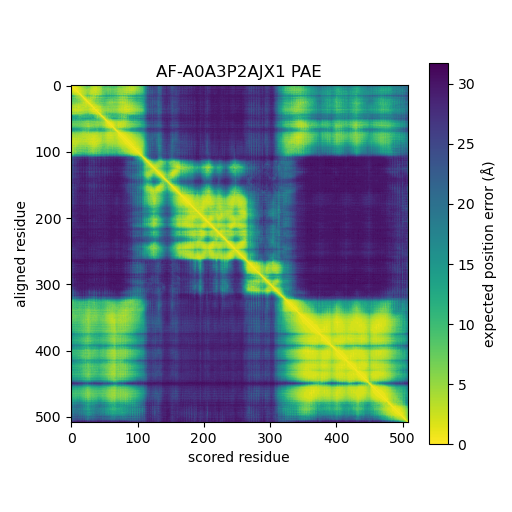1 393 ? -5.974 13.084 38.359 1.00 72.75 393 GLY A N 1
ATOM 3149 C CA . GLY A 1 393 ? -4.553 12.746 38.257 1.00 72.75 393 GLY A CA 1
ATOM 3150 C C . GLY A 1 393 ? -3.921 13.014 36.887 1.00 72.75 393 GLY A C 1
ATOM 3151 O O . GLY A 1 393 ? -2.697 13.048 36.793 1.00 72.75 393 GLY A O 1
ATOM 3152 N N . ASN A 1 394 ? -4.716 13.166 35.820 1.00 83.62 394 ASN A N 1
ATOM 3153 C CA . ASN A 1 394 ? -4.221 13.489 34.480 1.00 83.62 394 ASN A CA 1
ATOM 3154 C C . ASN A 1 394 ? -5.364 14.024 33.582 1.00 83.62 394 ASN A C 1
ATOM 3156 O O . ASN A 1 394 ? -6.153 13.221 33.069 1.00 83.62 394 ASN A O 1
ATOM 3160 N N . PRO A 1 395 ? -5.424 15.343 33.314 1.00 80.62 395 PRO A N 1
ATOM 3161 C CA . PRO A 1 395 ? -6.454 15.946 32.467 1.00 80.62 395 PRO A CA 1
ATOM 3162 C C . PRO A 1 395 ? -6.505 15.381 31.040 1.00 80.62 395 PRO A C 1
ATOM 3164 O O . PRO A 1 395 ? -7.580 15.325 30.444 1.00 80.62 395 PRO A O 1
ATOM 3167 N N . GLU A 1 396 ? -5.388 14.887 30.493 1.00 83.19 396 GLU A N 1
ATOM 3168 C CA . GLU A 1 396 ? -5.354 14.294 29.148 1.00 83.19 396 GLU A CA 1
ATOM 3169 C C . GLU A 1 396 ? -6.190 13.011 29.050 1.00 83.19 396 GLU A C 1
ATOM 3171 O O . GLU A 1 396 ? -6.682 12.664 27.971 1.00 83.19 396 GLU A O 1
ATOM 3176 N N . LYS A 1 397 ? -6.445 12.331 30.181 1.00 85.38 397 LYS A N 1
ATOM 3177 C CA . LYS A 1 397 ? -7.351 11.175 30.229 1.00 85.38 397 LYS A CA 1
ATOM 3178 C C . LYS A 1 397 ? -8.785 11.539 29.855 1.00 85.38 397 LYS A C 1
ATOM 3180 O O . LYS A 1 397 ? -9.532 10.647 29.458 1.00 85.38 397 LYS A O 1
ATOM 3185 N N . ALA A 1 398 ? -9.166 12.819 29.885 1.00 81.94 398 ALA A N 1
ATOM 3186 C CA . ALA A 1 398 ? -10.462 13.266 29.378 1.00 81.94 398 ALA A CA 1
ATOM 3187 C C . ALA A 1 398 ? -10.667 12.919 27.891 1.00 81.94 398 ALA A C 1
ATOM 3189 O O . ALA A 1 398 ? -11.798 12.647 27.490 1.00 81.94 398 ALA A O 1
ATOM 3190 N N . ASN A 1 399 ? -9.582 12.868 27.109 1.00 84.25 399 ASN A N 1
ATOM 3191 C CA . ASN A 1 399 ? -9.591 12.504 25.689 1.00 84.25 399 ASN A CA 1
ATOM 3192 C C . ASN A 1 399 ? -9.359 11.003 25.448 1.00 84.25 399 ASN A C 1
ATOM 3194 O O . ASN A 1 399 ? -9.332 10.546 24.305 1.00 84.25 399 ASN A O 1
ATOM 3198 N N . HIS A 1 400 ? -9.164 10.212 26.505 1.00 90.75 400 HIS A N 1
ATOM 3199 C CA . HIS A 1 400 ? -8.932 8.782 26.366 1.00 90.75 400 HIS A CA 1
ATOM 3200 C C . HIS A 1 400 ? -10.256 8.042 26.079 1.00 90.75 400 HIS A C 1
ATOM 3202 O O . HIS A 1 400 ? -11.245 8.278 26.780 1.00 90.75 400 HIS A O 1
ATOM 3208 N N . PRO A 1 401 ? -10.288 7.085 25.126 1.00 90.25 401 PRO A N 1
ATOM 3209 C CA . PRO A 1 401 ? -11.538 6.471 24.667 1.00 90.25 401 PRO A CA 1
ATOM 3210 C C . PRO A 1 401 ? -12.372 5.804 25.770 1.00 90.25 401 PRO A C 1
ATOM 3212 O O . PRO A 1 401 ? -13.594 5.873 25.735 1.00 90.25 401 PRO A O 1
ATOM 3215 N N . LEU A 1 402 ? -11.723 5.188 26.769 1.00 92.81 402 LEU A N 1
ATOM 3216 C CA . LEU A 1 402 ? -12.42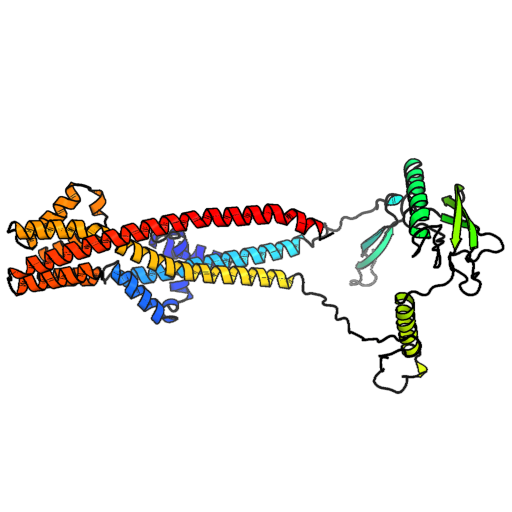7 4.564 27.898 1.00 92.81 402 LEU A CA 1
ATOM 3217 C C . LEU A 1 402 ? -13.216 5.596 28.718 1.00 92.81 402 LEU A C 1
ATOM 3219 O O . LEU A 1 402 ? -14.380 5.369 29.025 1.00 92.81 402 LEU A O 1
ATOM 3223 N N . TYR A 1 403 ? -12.605 6.732 29.066 1.00 92.31 403 TYR A N 1
ATOM 3224 C CA . TYR A 1 403 ? -13.256 7.732 29.917 1.00 92.31 403 TYR A CA 1
ATOM 3225 C C . TYR A 1 403 ? -14.321 8.530 29.163 1.00 92.31 403 TYR A C 1
ATOM 3227 O O . TYR A 1 403 ? -15.286 8.967 29.780 1.00 92.31 403 TYR A O 1
ATOM 3235 N N . GLN A 1 404 ? -14.193 8.676 27.841 1.00 90.00 404 GLN A N 1
ATOM 3236 C CA . GLN A 1 404 ? -15.269 9.210 27.002 1.00 90.00 404 GLN A CA 1
ATOM 3237 C C . GLN A 1 404 ? -16.514 8.314 27.070 1.00 90.00 404 GLN A C 1
ATOM 3239 O O . GLN A 1 404 ? -17.601 8.802 27.361 1.00 90.00 404 GLN A O 1
ATOM 3244 N N . GLU A 1 405 ? -16.353 6.999 26.905 1.00 91.06 405 GLU A N 1
ATOM 3245 C CA . GLU A 1 405 ? -17.466 6.043 26.997 1.00 91.06 405 GLU A CA 1
ATOM 3246 C C . GLU A 1 405 ? -18.060 5.948 28.408 1.00 91.06 405 GLU A C 1
ATOM 3248 O O . GLU A 1 405 ? -19.278 5.865 28.557 1.00 91.06 405 GLU A O 1
ATOM 3253 N N . LEU A 1 406 ? -17.221 6.001 29.450 1.00 92.75 406 LEU A N 1
ATOM 3254 C CA . LEU A 1 406 ? -17.677 6.019 30.843 1.00 92.75 406 LEU A CA 1
ATOM 3255 C C . LEU A 1 406 ? -18.466 7.294 31.176 1.00 92.75 406 LEU A C 1
ATOM 3257 O O . LEU A 1 406 ? -19.446 7.223 31.913 1.00 92.75 406 LEU A O 1
ATOM 3261 N N . LYS A 1 407 ? -18.079 8.452 30.621 1.00 89.81 407 LYS A N 1
ATOM 3262 C CA . LYS A 1 407 ? -18.848 9.700 30.752 1.00 89.81 407 LYS A CA 1
ATOM 3263 C C . LYS A 1 407 ? -20.198 9.606 30.050 1.00 89.81 407 LYS A C 1
ATOM 3265 O O . LYS A 1 407 ? -21.184 10.034 30.636 1.00 89.81 407 LYS A O 1
ATOM 3270 N N . ILE A 1 408 ? -20.247 9.029 28.846 1.00 89.88 408 ILE A N 1
ATOM 3271 C CA . ILE A 1 408 ? -21.509 8.791 28.128 1.00 89.88 408 ILE A CA 1
ATOM 3272 C C . ILE A 1 408 ? -22.414 7.883 28.965 1.00 89.88 408 ILE A C 1
ATOM 3274 O O . ILE A 1 408 ? -23.557 8.237 29.211 1.00 89.88 408 ILE A O 1
ATOM 3278 N N . MET A 1 409 ? -21.888 6.767 29.480 1.00 91.62 409 MET A N 1
ATOM 3279 C CA . MET A 1 409 ? -22.639 5.863 30.359 1.00 91.62 409 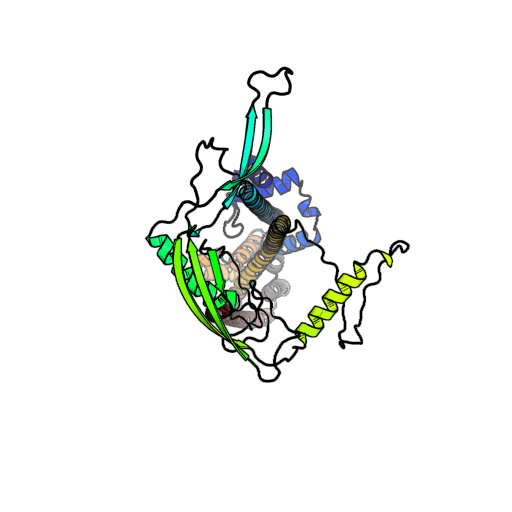MET A CA 1
ATOM 3280 C C . MET A 1 409 ? -23.157 6.576 31.617 1.00 91.62 409 MET A C 1
ATOM 3282 O O . MET A 1 409 ? -24.311 6.411 31.994 1.00 91.62 409 MET A O 1
ATOM 3286 N N . TYR A 1 410 ? -22.329 7.406 32.256 1.00 91.25 410 TYR A N 1
ATOM 3287 C CA . TYR A 1 410 ? -22.761 8.192 33.410 1.00 91.25 410 TYR A CA 1
ATOM 3288 C C . TYR A 1 410 ? -23.864 9.195 33.042 1.00 91.25 410 TYR A C 1
ATOM 3290 O O . TYR A 1 410 ? -24.832 9.338 33.780 1.00 91.25 410 TYR A O 1
ATOM 3298 N N . GLN A 1 411 ? -23.759 9.861 31.889 1.00 90.19 411 GLN A N 1
ATOM 3299 C CA . GLN A 1 411 ? -24.791 10.772 31.387 1.00 90.19 411 GLN A CA 1
ATOM 3300 C C . GLN A 1 411 ? -26.101 10.047 31.062 1.00 90.19 411 GLN A C 1
ATOM 3302 O O . GLN A 1 411 ? -27.157 10.581 31.376 1.00 90.19 411 GLN A O 1
ATOM 3307 N N . GLU A 1 412 ? -26.044 8.840 30.490 1.00 89.94 412 GLU A N 1
ATOM 3308 C CA . GLU A 1 412 ? -27.217 7.985 30.250 1.00 89.94 412 GLU A CA 1
ATOM 3309 C C . GLU A 1 412 ? -27.975 7.724 31.564 1.00 89.94 412 GLU A C 1
ATOM 3311 O O . GLU A 1 412 ? -29.186 7.935 31.627 1.00 89.94 412 GLU A O 1
ATOM 3316 N N . ILE A 1 413 ? -27.249 7.378 32.633 1.00 90.88 413 ILE A N 1
ATOM 3317 C CA . ILE A 1 413 ? -27.816 7.182 33.978 1.00 90.88 413 ILE A CA 1
ATOM 3318 C C . ILE A 1 413 ? -28.451 8.481 34.504 1.00 90.88 413 ILE A C 1
ATOM 3320 O O . ILE A 1 413 ? -29.580 8.473 34.989 1.00 90.88 413 ILE A O 1
ATOM 3324 N N . GLN A 1 414 ? -27.771 9.627 34.364 1.00 89.62 414 GLN A N 1
ATOM 3325 C CA . GLN A 1 414 ? -28.314 10.930 34.790 1.00 89.62 414 GLN A CA 1
ATOM 3326 C C . GLN A 1 414 ? -29.557 11.359 33.992 1.00 89.62 414 GLN A C 1
ATOM 3328 O O . GLN A 1 414 ? -30.380 12.118 34.496 1.00 89.62 414 GLN A O 1
ATOM 3333 N N . GLN A 1 415 ? -29.702 10.880 32.756 1.00 92.12 415 GLN A N 1
ATOM 3334 C CA . GLN A 1 415 ? -30.857 11.136 31.891 1.00 92.12 415 GLN A CA 1
ATOM 3335 C C . GLN A 1 415 ? -32.035 10.183 32.161 1.00 92.12 415 GLN A C 1
ATOM 3337 O O . GLN A 1 415 ? -33.044 10.255 31.463 1.00 92.12 415 GLN A O 1
ATOM 3342 N N . GLY A 1 416 ? -31.934 9.313 33.171 1.00 89.88 416 GLY A N 1
ATOM 3343 C CA . GLY A 1 416 ? -33.016 8.422 33.591 1.00 89.88 416 GLY A CA 1
ATOM 3344 C C . GLY A 1 416 ? -33.050 7.070 32.877 1.00 89.88 416 GLY A C 1
ATOM 3345 O O . GLY A 1 416 ? -34.028 6.338 33.023 1.00 89.88 416 GLY A O 1
ATOM 3346 N N . ILE A 1 417 ? -32.006 6.709 32.121 1.00 90.56 417 ILE A N 1
ATOM 3347 C CA . ILE A 1 417 ? -31.829 5.332 31.636 1.00 90.56 417 ILE A CA 1
ATOM 3348 C C . ILE A 1 417 ? -31.483 4.449 32.839 1.00 90.56 417 ILE A C 1
ATOM 3350 O O . ILE A 1 417 ? -30.695 4.852 33.694 1.00 90.56 417 ILE A O 1
ATOM 3354 N N . SER A 1 418 ? -32.070 3.249 32.920 1.00 92.06 418 SER A N 1
ATOM 3355 C CA . SER A 1 418 ? -31.809 2.341 34.041 1.00 92.06 418 SER A CA 1
ATOM 3356 C C . SER A 1 418 ? -30.321 1.980 34.118 1.00 92.06 418 SER A C 1
ATOM 3358 O O . SER A 1 418 ? -29.677 1.793 33.083 1.00 92.06 418 SER A O 1
ATOM 3360 N N . ASP A 1 419 ? -29.771 1.841 35.329 1.00 88.81 419 ASP A N 1
ATOM 3361 C CA . ASP A 1 419 ? -28.357 1.485 35.513 1.00 88.81 419 ASP A CA 1
ATOM 3362 C C . ASP A 1 419 ? -27.994 0.226 34.711 1.00 88.81 419 ASP A C 1
ATOM 3364 O O . ASP A 1 419 ? -26.981 0.194 34.016 1.00 88.81 419 ASP A O 1
ATOM 3368 N N . VAL A 1 420 ? -28.855 -0.797 34.745 1.00 90.50 420 VAL A N 1
ATOM 3369 C CA . VAL A 1 420 ? -28.639 -2.051 34.012 1.00 90.50 420 VAL A CA 1
ATOM 3370 C C . VAL A 1 420 ? -28.526 -1.803 32.506 1.00 90.50 420 VAL A C 1
ATOM 3372 O O . VAL A 1 420 ? -27.568 -2.272 31.890 1.00 90.50 420 VAL A O 1
ATOM 3375 N N . ASP A 1 421 ? -29.449 -1.033 31.926 1.00 91.19 421 ASP A N 1
ATOM 3376 C CA . ASP A 1 421 ? -29.434 -0.729 30.492 1.00 91.19 421 ASP A CA 1
ATOM 3377 C C . ASP A 1 421 ? -28.227 0.139 30.117 1.00 91.19 421 ASP A C 1
ATOM 3379 O O . ASP A 1 421 ? -27.612 -0.078 29.073 1.00 91.19 421 ASP A O 1
ATOM 3383 N N . ALA A 1 422 ? -27.836 1.090 30.969 1.00 91.81 422 ALA A N 1
ATOM 3384 C CA . ALA A 1 422 ? -26.663 1.929 30.742 1.00 91.81 422 ALA A CA 1
ATOM 3385 C C . ALA A 1 422 ? -25.363 1.102 30.733 1.00 91.81 422 ALA A C 1
ATOM 3387 O O . ALA A 1 422 ? -24.541 1.247 29.821 1.00 91.81 422 ALA A O 1
ATOM 3388 N N . PHE A 1 423 ? -25.190 0.178 31.689 1.00 92.25 423 PHE A N 1
ATOM 3389 C CA . PHE A 1 423 ? -24.044 -0.737 31.710 1.00 92.25 423 PHE A CA 1
ATOM 3390 C C . PHE A 1 423 ? -24.051 -1.692 30.506 1.00 92.25 423 PHE A C 1
ATOM 3392 O O . PHE A 1 423 ? -22.997 -1.913 29.900 1.00 92.25 423 PHE A O 1
ATOM 3399 N N . GLU A 1 424 ? -25.204 -2.239 30.110 1.00 90.25 424 GLU A N 1
ATOM 3400 C CA . GLU A 1 424 ? -25.318 -3.082 28.912 1.00 90.25 424 GLU A CA 1
ATOM 3401 C C . GLU A 1 424 ? -25.001 -2.311 27.623 1.00 90.25 424 GLU A C 1
ATOM 3403 O O . GLU A 1 424 ? -24.243 -2.803 26.779 1.00 90.25 424 GLU A O 1
ATOM 3408 N N . ASN A 1 425 ? -25.514 -1.085 27.485 1.00 89.62 425 ASN A N 1
ATOM 3409 C CA . ASN A 1 425 ? -25.227 -0.202 26.357 1.00 89.62 425 ASN A CA 1
ATOM 3410 C C . ASN A 1 425 ? -23.729 0.117 26.275 1.00 89.62 425 ASN A C 1
ATOM 3412 O O . ASN A 1 425 ? -23.137 -0.010 25.201 1.00 89.62 425 ASN A O 1
ATOM 3416 N N . PHE A 1 426 ? -23.087 0.427 27.404 1.00 90.81 426 PHE A N 1
ATOM 3417 C CA . PHE A 1 426 ? -21.637 0.618 27.494 1.00 90.81 426 PHE A CA 1
ATOM 3418 C C . PHE A 1 426 ? -20.849 -0.611 27.012 1.00 90.81 426 PHE A C 1
ATOM 3420 O O . PHE A 1 426 ? -19.955 -0.493 26.166 1.00 90.81 426 PHE A O 1
ATOM 3427 N N . GLY A 1 427 ? -21.225 -1.809 27.470 1.00 90.62 427 GLY A N 1
ATOM 3428 C CA . GLY A 1 427 ? -20.601 -3.062 27.036 1.00 90.62 427 GLY A CA 1
ATOM 3429 C C . GLY A 1 427 ? -20.770 -3.312 25.533 1.00 90.62 427 GLY A C 1
ATOM 3430 O O . GLY A 1 427 ? -19.811 -3.671 24.841 1.00 90.62 427 GLY A O 1
ATOM 3431 N N . ARG A 1 428 ? -21.973 -3.053 25.004 1.00 87.56 428 ARG A N 1
ATOM 3432 C CA . ARG A 1 428 ? -22.325 -3.225 23.586 1.00 87.56 428 ARG A CA 1
ATOM 3433 C C . ARG A 1 428 ? -21.613 -2.232 22.661 1.00 87.56 428 ARG A C 1
ATOM 3435 O O . ARG A 1 428 ? -21.303 -2.605 21.526 1.00 87.56 428 ARG A O 1
ATOM 3442 N N . ARG A 1 429 ? -21.348 -1.001 23.118 1.00 86.25 429 ARG A N 1
ATOM 3443 C CA . ARG A 1 429 ? -20.591 0.016 22.361 1.00 86.25 429 ARG A CA 1
ATOM 3444 C C . ARG A 1 429 ? -19.113 -0.348 22.241 1.00 86.25 429 ARG A C 1
ATOM 3446 O O . ARG A 1 429 ? -18.553 -0.285 21.151 1.00 86.25 429 ARG A O 1
ATOM 3453 N N . ILE A 1 430 ? -18.486 -0.772 23.340 1.00 87.88 430 ILE A N 1
ATOM 3454 C CA . ILE A 1 430 ? -17.038 -1.026 23.372 1.00 87.88 430 ILE A CA 1
ATOM 3455 C C . ILE A 1 430 ? -16.658 -2.388 22.769 1.00 87.88 430 ILE A C 1
ATOM 3457 O O . ILE A 1 430 ? -15.616 -2.494 22.121 1.00 87.88 430 ILE A O 1
ATOM 3461 N N . ARG A 1 431 ? -17.487 -3.425 22.967 1.00 85.81 431 ARG A N 1
ATOM 3462 C CA . ARG A 1 431 ? -17.295 -4.793 22.431 1.00 85.81 431 ARG A CA 1
ATOM 3463 C C . ARG A 1 431 ? -15.949 -5.450 22.769 1.00 85.81 431 ARG A C 1
ATOM 3465 O O . ARG A 1 431 ? -15.439 -6.268 22.008 1.00 85.81 431 ARG A O 1
ATOM 3472 N N . ILE A 1 432 ? -15.376 -5.110 23.920 1.00 90.75 432 ILE A N 1
ATOM 3473 C CA . ILE A 1 432 ? -14.191 -5.785 24.464 1.00 90.75 432 ILE A CA 1
ATOM 3474 C C . ILE A 1 432 ? -14.668 -6.861 25.449 1.00 90.75 432 ILE A C 1
ATOM 3476 O O . ILE A 1 432 ? -15.445 -6.520 26.343 1.00 90.75 432 ILE A O 1
ATOM 3480 N N . PRO A 1 433 ? -14.195 -8.121 25.360 1.00 91.38 433 PRO A N 1
ATOM 3481 C CA . PRO A 1 433 ? -14.691 -9.224 26.190 1.00 91.38 433 PRO A CA 1
ATOM 3482 C C . PRO A 1 433 ? -14.708 -8.928 27.697 1.00 91.38 433 PRO A C 1
ATOM 3484 O O . PRO A 1 433 ? -15.737 -9.107 28.344 1.00 91.38 433 PRO A O 1
ATOM 3487 N N . ASN A 1 434 ? -13.613 -8.387 28.246 1.00 91.88 434 ASN A N 1
ATOM 3488 C CA . ASN A 1 434 ? -13.517 -8.054 29.675 1.00 91.88 434 ASN A CA 1
ATOM 3489 C C . ASN A 1 434 ? -14.510 -6.957 30.096 1.00 91.88 434 ASN A C 1
ATOM 3491 O O . ASN A 1 434 ? -15.011 -6.971 31.217 1.00 91.88 434 ASN A O 1
ATOM 3495 N N . ILE A 1 435 ? -14.828 -6.027 29.193 1.00 93.62 435 ILE A N 1
ATOM 3496 C CA . ILE A 1 435 ? -15.779 -4.938 29.449 1.00 93.62 435 ILE A CA 1
ATOM 3497 C C . ILE A 1 435 ? -17.220 -5.429 29.321 1.00 93.62 435 ILE A C 1
ATOM 3499 O O . ILE A 1 435 ? -18.061 -5.070 30.134 1.00 93.62 435 ILE A O 1
ATOM 3503 N N . MET A 1 436 ? -17.512 -6.300 28.356 1.00 93.12 436 MET A N 1
ATOM 3504 C CA . MET A 1 436 ? -18.825 -6.941 28.269 1.00 93.12 436 MET A CA 1
ATOM 3505 C C . MET A 1 436 ? -19.099 -7.795 29.512 1.00 93.12 436 MET A C 1
ATOM 3507 O O . MET A 1 436 ? -20.175 -7.696 30.094 1.00 93.12 436 MET A O 1
ATOM 3511 N N . LYS A 1 437 ? -18.099 -8.563 29.971 1.00 93.12 437 LYS A N 1
ATOM 3512 C CA . LYS A 1 437 ? -18.179 -9.339 31.216 1.00 93.12 437 LYS A CA 1
ATOM 3513 C C . LYS A 1 437 ? -18.405 -8.431 32.428 1.00 93.12 437 LYS A C 1
ATOM 3515 O O . LYS A 1 437 ? -19.267 -8.738 33.243 1.00 93.12 437 LYS A O 1
ATOM 3520 N N . PHE A 1 438 ? -17.708 -7.294 32.515 1.00 93.56 438 PHE A N 1
ATOM 3521 C CA . PHE A 1 438 ? -17.961 -6.270 33.537 1.00 93.56 438 PHE A CA 1
ATOM 3522 C C . PHE A 1 438 ? -19.413 -5.787 33.535 1.00 93.56 438 PHE A C 1
ATOM 3524 O O . PHE A 1 438 ? -20.086 -5.884 34.557 1.00 93.56 438 PHE A O 1
ATOM 3531 N N . SER A 1 439 ? -19.910 -5.325 32.385 1.00 92.75 439 SER A N 1
ATOM 3532 C CA . SER A 1 439 ? -21.285 -4.845 32.232 1.00 92.75 439 SER A CA 1
ATOM 3533 C C . SER A 1 439 ? -22.314 -5.890 32.658 1.00 92.75 439 SER A C 1
ATOM 3535 O O . SER A 1 439 ? -23.239 -5.576 33.404 1.00 92.75 439 SER A O 1
ATOM 3537 N N . SER A 1 440 ? -22.132 -7.147 32.243 1.00 90.19 440 SER A N 1
ATOM 3538 C CA . SER A 1 440 ? -23.026 -8.243 32.621 1.00 90.19 440 SER A CA 1
ATOM 3539 C C . SER A 1 440 ? -22.968 -8.567 34.115 1.00 90.19 440 SER A C 1
ATOM 3541 O O . SER A 1 440 ? -24.012 -8.830 34.709 1.00 90.19 440 SER A O 1
ATOM 3543 N N . LEU A 1 441 ? -21.783 -8.538 34.737 1.00 90.44 441 LEU A N 1
ATOM 3544 C CA . LEU A 1 441 ? -21.636 -8.763 36.180 1.00 90.44 441 LEU A CA 1
ATOM 3545 C C . LEU A 1 441 ? -22.310 -7.653 36.993 1.00 90.44 441 LEU A C 1
ATOM 3547 O O . LEU A 1 441 ? -23.005 -7.948 37.961 1.00 90.44 441 LEU A O 1
ATOM 3551 N N . ILE A 1 442 ? -22.172 -6.392 36.577 1.00 89.88 442 ILE A N 1
ATOM 3552 C CA . ILE A 1 442 ? -22.829 -5.261 37.246 1.00 89.88 442 ILE A CA 1
ATOM 3553 C C . ILE A 1 442 ? -24.344 -5.290 37.048 1.00 89.88 442 ILE A C 1
ATOM 3555 O O . ILE A 1 442 ? -25.083 -5.109 38.014 1.00 89.88 442 ILE A O 1
ATOM 3559 N N . GLY A 1 443 ? -24.825 -5.603 35.842 1.00 87.62 443 GLY A N 1
ATOM 3560 C CA . GLY A 1 443 ? -26.256 -5.790 35.595 1.00 87.62 443 GLY A CA 1
ATOM 3561 C C . GLY A 1 443 ? -26.863 -6.882 36.484 1.00 87.62 443 GLY A C 1
ATOM 3562 O O . GLY A 1 443 ? -27.961 -6.715 37.014 1.00 87.62 443 GLY A O 1
ATOM 3563 N N . GLN A 1 444 ? -26.129 -7.975 36.722 1.00 83.94 444 GLN A N 1
ATOM 3564 C CA . GLN A 1 444 ? -26.533 -9.010 37.680 1.00 83.94 444 GLN A CA 1
ATOM 3565 C C . GLN A 1 444 ? -26.494 -8.509 39.131 1.00 83.94 444 GLN A C 1
ATOM 3567 O O . GLN A 1 444 ? -27.397 -8.840 39.898 1.00 83.94 444 GLN A O 1
ATOM 3572 N N . ALA A 1 445 ? -25.516 -7.670 39.485 1.00 83.56 445 ALA A N 1
ATOM 3573 C CA . ALA A 1 445 ? -25.380 -7.073 40.818 1.00 83.56 445 ALA A CA 1
ATOM 3574 C C . ALA A 1 445 ? -26.557 -6.207 41.203 1.00 83.56 445 ALA A C 1
ATOM 3576 O O . ALA A 1 445 ? -27.124 -6.367 42.281 1.00 83.56 445 ALA A O 1
ATOM 3577 N N . ILE A 1 446 ? -26.959 -5.344 40.281 1.00 82.62 446 ILE A N 1
ATOM 3578 C CA . ILE A 1 446 ? -28.076 -4.435 40.484 1.00 82.62 446 ILE A CA 1
ATOM 3579 C C . ILE A 1 446 ? -29.389 -5.222 40.606 1.00 82.62 446 ILE A C 1
ATOM 3581 O O . ILE A 1 446 ? -30.223 -4.891 41.441 1.00 82.62 446 ILE A O 1
ATOM 3585 N N . ARG A 1 447 ? -29.570 -6.295 39.817 1.00 79.12 447 ARG A N 1
ATOM 3586 C CA . ARG A 1 447 ? -30.804 -7.104 39.830 1.00 79.12 447 ARG A CA 1
ATOM 3587 C C . ARG A 1 447 ? -30.934 -8.023 41.046 1.00 79.12 447 ARG A C 1
ATOM 3589 O O . ARG A 1 447 ? -32.048 -8.233 41.512 1.00 79.12 447 ARG A O 1
ATOM 3596 N N . LYS A 1 448 ? -29.835 -8.633 41.503 1.00 72.00 448 LYS A N 1
ATOM 3597 C CA . LYS A 1 448 ? -29.856 -9.695 42.529 1.00 72.00 448 LYS A CA 1
ATOM 3598 C C . LYS A 1 448 ? -29.385 -9.237 43.913 1.00 72.00 448 LYS A C 1
ATOM 3600 O O . LYS A 1 448 ? -29.599 -9.970 44.870 1.00 72.00 448 LYS A O 1
ATOM 3605 N N . GLY A 1 449 ? -28.765 -8.056 44.031 1.00 64.94 449 GLY A N 1
ATOM 3606 C CA . GLY A 1 449 ? -28.305 -7.496 45.311 1.00 64.94 449 GLY A CA 1
ATOM 3607 C C . GLY A 1 449 ? -27.237 -8.336 46.024 1.00 64.94 449 GLY A C 1
ATOM 3608 O O . GLY A 1 449 ? -27.098 -8.255 47.242 1.00 64.94 449 GLY A O 1
ATOM 3609 N N . ASP A 1 450 ? -26.527 -9.184 45.281 1.00 63.81 450 ASP A N 1
ATOM 3610 C CA . ASP A 1 450 ? -25.769 -10.302 45.837 1.00 63.81 450 ASP A CA 1
ATOM 3611 C C . ASP A 1 450 ? -24.359 -9.901 46.315 1.00 63.81 450 ASP A C 1
ATOM 3613 O O . ASP A 1 450 ? -23.602 -9.235 45.602 1.00 63.81 450 ASP A O 1
ATOM 3617 N N . ARG A 1 451 ? -23.987 -10.367 47.515 1.00 60.38 451 ARG A N 1
ATOM 3618 C CA . ARG A 1 451 ? -22.648 -10.221 48.113 1.00 60.38 451 ARG A CA 1
ATOM 3619 C C . ARG A 1 451 ? -21.583 -11.050 47.386 1.00 60.38 451 ARG A C 1
ATOM 3621 O O . ARG A 1 451 ? -20.406 -10.700 47.461 1.00 60.38 451 ARG A O 1
ATOM 3628 N N . GLU A 1 452 ? -21.953 -12.103 46.655 1.00 66.75 452 GLU A N 1
ATOM 3629 C CA . GLU A 1 452 ? -20.988 -12.942 45.921 1.00 66.75 452 GLU A CA 1
ATOM 3630 C C . GLU A 1 452 ? -20.389 -12.263 44.676 1.00 66.75 452 GLU A C 1
ATOM 3632 O O . GLU A 1 452 ? -19.373 -12.707 44.127 1.00 66.75 452 GLU A O 1
ATOM 3637 N N . ILE A 1 453 ? -20.954 -11.138 44.235 1.00 79.25 453 ILE A N 1
ATOM 3638 C CA . ILE A 1 453 ? -20.514 -10.467 43.006 1.00 79.25 453 ILE A CA 1
ATOM 3639 C C . ILE A 1 453 ? -19.168 -9.774 43.173 1.00 79.25 453 ILE A C 1
ATOM 3641 O O . ILE A 1 453 ? -18.395 -9.698 42.216 1.00 79.25 453 ILE A O 1
ATOM 3645 N N . THR A 1 454 ? -18.821 -9.375 44.393 1.00 77.94 454 THR A N 1
ATOM 3646 C CA . THR A 1 454 ? -17.486 -8.872 44.718 1.00 77.94 454 THR A CA 1
ATOM 3647 C C . THR A 1 454 ? -16.388 -9.875 44.348 1.00 77.94 454 THR A C 1
ATOM 3649 O O . THR A 1 454 ? -15.358 -9.480 43.797 1.00 77.94 454 THR A O 1
ATOM 3652 N N . ASN A 1 455 ? -16.611 -11.178 44.563 1.00 83.12 455 ASN A N 1
ATOM 3653 C CA . ASN A 1 455 ? -15.639 -12.219 44.206 1.00 83.12 455 ASN A CA 1
ATOM 3654 C C . ASN A 1 455 ? -15.496 -12.348 42.684 1.00 83.12 455 ASN A C 1
ATOM 3656 O O . ASN A 1 455 ? -14.381 -12.411 42.163 1.00 83.12 455 ASN A O 1
ATOM 3660 N N . SER A 1 456 ? -16.618 -12.305 41.959 1.00 88.94 456 SER A N 1
ATOM 3661 C CA . SER A 1 456 ? -16.630 -12.337 40.490 1.00 88.94 456 SER A CA 1
ATOM 3662 C C . SER A 1 456 ? -15.945 -11.111 39.877 1.00 88.94 456 SER A C 1
ATOM 3664 O O . SER A 1 456 ? -15.168 -11.234 38.92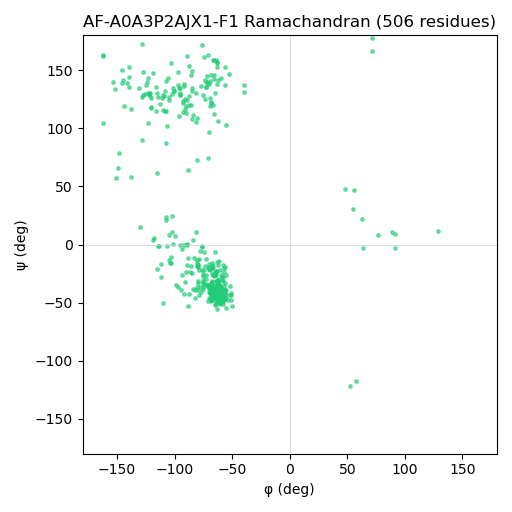9 1.00 88.94 456 SER A O 1
ATOM 3666 N N . LEU A 1 457 ? -16.181 -9.927 40.445 1.00 88.88 457 LEU A N 1
ATOM 3667 C CA . LEU A 1 457 ? -15.534 -8.681 40.040 1.00 88.88 457 LEU A CA 1
ATOM 3668 C C . LEU A 1 457 ? -14.031 -8.687 40.347 1.00 88.88 457 LEU A C 1
ATOM 3670 O O . LEU A 1 457 ? -13.241 -8.268 39.508 1.00 88.88 457 LEU A O 1
ATOM 3674 N N . THR A 1 458 ? -13.619 -9.221 41.497 1.00 89.94 458 THR A N 1
ATOM 3675 C CA . THR A 1 458 ? -12.195 -9.382 41.844 1.00 89.94 458 THR A CA 1
ATOM 3676 C C . THR A 1 458 ? -11.499 -10.354 40.885 1.00 89.94 458 THR A C 1
ATOM 3678 O O . THR A 1 458 ? -10.387 -10.094 40.421 1.00 89.94 458 THR A O 1
ATOM 3681 N N . GLY A 1 459 ? -12.176 -11.444 40.504 1.00 92.50 459 GLY A N 1
ATOM 3682 C CA . GLY A 1 459 ? -11.707 -12.347 39.452 1.00 92.50 459 GLY A CA 1
ATOM 3683 C C . GLY A 1 459 ? -11.522 -11.632 38.110 1.00 92.50 459 GLY A C 1
ATOM 3684 O O . GLY A 1 459 ? -10.477 -11.775 37.474 1.00 92.50 459 GLY A O 1
ATOM 3685 N N . LEU A 1 460 ? -12.485 -10.791 37.717 1.00 94.06 460 LEU A N 1
ATOM 3686 C CA . LEU A 1 460 ? -12.394 -9.978 36.503 1.00 94.06 460 LEU A CA 1
ATOM 3687 C C . LEU A 1 460 ? -11.235 -8.969 36.549 1.00 94.06 460 LEU A C 1
ATOM 3689 O O . LEU A 1 460 ? -10.558 -8.774 35.540 1.00 94.06 460 LEU A O 1
ATOM 3693 N N . VAL A 1 461 ? -10.981 -8.339 37.700 1.00 95.06 461 VAL A N 1
ATOM 3694 C CA . VAL A 1 461 ? -9.830 -7.440 37.894 1.00 95.06 461 VAL A CA 1
ATOM 3695 C C . VAL A 1 461 ? -8.527 -8.190 37.605 1.00 95.06 461 VAL A C 1
ATOM 3697 O O . VAL A 1 461 ? -7.693 -7.699 36.840 1.00 95.06 461 VAL A O 1
ATOM 3700 N N . ARG A 1 462 ? -8.367 -9.409 38.141 1.00 95.38 462 ARG A N 1
ATOM 3701 C CA . ARG A 1 462 ? -7.185 -10.248 37.885 1.00 95.38 462 ARG A CA 1
ATOM 3702 C C . ARG A 1 462 ? -7.034 -10.586 36.399 1.00 95.38 462 ARG A C 1
ATOM 3704 O O . ARG A 1 462 ? -5.955 -10.386 35.843 1.00 95.38 462 ARG A O 1
ATOM 3711 N N . GLU A 1 463 ? -8.112 -11.021 35.746 1.00 95.19 463 GLU A N 1
ATOM 3712 C CA . GLU A 1 463 ? -8.130 -11.294 34.299 1.00 95.19 463 GLU A CA 1
ATOM 3713 C C . GLU A 1 463 ? -7.743 -10.051 33.476 1.00 95.19 463 GLU A C 1
ATOM 3715 O O . GLU A 1 463 ? -6.986 -10.134 32.505 1.00 95.19 463 GLU A O 1
ATOM 3720 N N . ALA A 1 464 ? -8.221 -8.869 33.872 1.00 95.31 464 ALA A N 1
ATOM 3721 C CA . ALA A 1 464 ? -7.900 -7.612 33.208 1.00 95.31 464 ALA A CA 1
ATOM 3722 C C . ALA A 1 464 ? -6.407 -7.253 33.353 1.00 95.31 464 ALA A C 1
ATOM 3724 O O . ALA A 1 464 ? -5.764 -6.863 32.371 1.00 95.31 464 ALA A O 1
ATOM 3725 N N . TRP A 1 465 ? -5.822 -7.430 34.542 1.00 96.69 465 TRP A N 1
ATOM 3726 C CA . TRP A 1 465 ? -4.387 -7.224 34.774 1.00 96.69 465 TRP A CA 1
ATOM 3727 C C . TRP A 1 465 ? -3.511 -8.204 33.987 1.00 96.69 465 TRP A C 1
ATOM 3729 O O . TRP A 1 465 ? -2.508 -7.792 33.394 1.00 96.69 465 TRP A O 1
ATOM 3739 N N . GLU A 1 466 ? -3.903 -9.477 33.913 1.00 95.69 466 GLU A N 1
ATOM 3740 C CA . GLU A 1 466 ? -3.229 -10.473 33.074 1.00 95.69 466 GLU A CA 1
ATOM 3741 C C . GLU A 1 466 ? -3.278 -10.082 31.595 1.00 95.69 466 GLU A C 1
ATOM 3743 O O . GLU A 1 466 ? -2.241 -10.075 30.921 1.00 95.69 466 GLU A O 1
ATOM 3748 N N . LYS A 1 467 ? -4.447 -9.650 31.104 1.00 93.69 467 LYS A N 1
ATOM 3749 C CA . LYS A 1 467 ? -4.601 -9.173 29.726 1.00 93.69 467 LYS A CA 1
ATOM 3750 C C . LYS A 1 467 ? -3.703 -7.971 29.436 1.00 93.69 467 LYS A C 1
ATOM 3752 O O . LYS A 1 467 ? -3.029 -7.941 28.406 1.00 93.69 467 LYS A O 1
ATOM 3757 N N . LYS A 1 468 ? -3.613 -7.004 30.352 1.00 94.50 468 LYS A N 1
ATOM 3758 C CA . LYS A 1 468 ? -2.700 -5.858 30.217 1.00 94.50 468 LYS A CA 1
ATOM 3759 C C . LYS A 1 468 ? -1.235 -6.283 30.181 1.00 94.50 468 LYS A C 1
ATOM 3761 O O . LYS A 1 468 ? -0.485 -5.779 29.345 1.00 94.50 468 LYS A O 1
ATOM 3766 N N . LYS A 1 469 ? -0.825 -7.228 31.034 1.00 94.25 469 LYS A N 1
ATOM 3767 C CA . LYS A 1 469 ? 0.534 -7.795 31.020 1.00 94.25 469 LYS A CA 1
ATOM 3768 C C . LYS A 1 469 ? 0.835 -8.472 29.681 1.00 94.25 469 LYS A C 1
ATOM 3770 O O . LYS A 1 469 ? 1.917 -8.270 29.132 1.00 94.25 469 LYS A O 1
ATOM 3775 N N . GLN A 1 470 ? -0.116 -9.231 29.135 1.00 93.44 470 GLN A N 1
ATOM 3776 C CA . GLN A 1 470 ? 0.006 -9.840 27.811 1.00 93.44 470 GLN A CA 1
ATOM 3777 C C . GLN A 1 470 ? 0.171 -8.774 26.717 1.00 93.44 470 GLN A C 1
ATOM 3779 O O . GLN A 1 470 ? 1.119 -8.843 25.940 1.00 93.44 470 GLN A O 1
ATOM 3784 N N . LEU A 1 471 ? -0.689 -7.752 26.685 1.00 91.69 471 LEU A N 1
ATOM 3785 C CA . LEU A 1 471 ? -0.615 -6.677 25.689 1.00 91.69 471 LEU A CA 1
ATOM 3786 C C . LEU A 1 471 ? 0.699 -5.892 25.768 1.00 91.69 471 LEU A C 1
ATOM 3788 O O . LEU A 1 471 ? 1.265 -5.532 24.736 1.00 91.69 471 LEU A O 1
ATOM 3792 N N . ALA A 1 472 ? 1.208 -5.643 26.977 1.00 90.62 472 ALA A N 1
ATOM 3793 C CA . ALA A 1 472 ? 2.506 -5.006 27.175 1.00 90.62 472 ALA A CA 1
ATOM 3794 C C . ALA A 1 472 ? 3.646 -5.860 26.592 1.00 90.62 472 ALA A C 1
ATOM 3796 O O . ALA A 1 472 ? 4.486 -5.337 25.857 1.00 90.62 472 ALA A O 1
ATOM 3797 N N . LYS A 1 473 ? 3.631 -7.180 26.834 1.00 91.19 473 LYS A N 1
ATOM 3798 C CA . LYS A 1 473 ? 4.590 -8.122 26.232 1.00 91.19 473 LYS A CA 1
ATOM 3799 C C . LYS A 1 473 ? 4.491 -8.143 24.705 1.00 91.19 473 LYS A C 1
ATOM 3801 O O . LYS A 1 473 ? 5.511 -8.034 24.030 1.00 91.19 473 LYS A O 1
ATOM 3806 N N . GLU A 1 474 ? 3.281 -8.224 24.152 1.00 89.88 474 GLU A N 1
ATOM 3807 C CA . GLU A 1 474 ? 3.058 -8.202 22.701 1.00 89.88 474 GLU A CA 1
ATOM 3808 C C . GLU A 1 474 ? 3.555 -6.902 22.057 1.00 89.88 474 GLU A C 1
ATOM 3810 O O . GLU A 1 474 ? 4.129 -6.929 20.968 1.00 89.88 474 GLU A O 1
ATOM 3815 N N . LYS A 1 475 ? 3.353 -5.754 22.714 1.00 86.56 475 LYS A N 1
ATOM 3816 C CA . LYS A 1 475 ? 3.878 -4.466 22.242 1.00 86.56 475 LYS A CA 1
ATOM 3817 C C . LYS A 1 475 ? 5.401 -4.425 22.270 1.00 86.56 475 LYS A C 1
ATOM 3819 O O . LYS A 1 475 ? 5.986 -3.950 21.300 1.00 86.56 475 LYS A O 1
ATOM 3824 N N . GLY A 1 476 ? 6.027 -4.961 23.318 1.00 87.06 476 GLY A N 1
ATOM 3825 C CA . GLY A 1 476 ? 7.483 -5.104 23.393 1.00 87.06 476 GLY A CA 1
ATOM 3826 C C . GLY A 1 476 ? 8.038 -5.977 22.264 1.00 87.06 476 GLY A C 1
ATOM 3827 O O . GLY A 1 476 ? 8.947 -5.562 21.549 1.00 87.06 476 GLY A O 1
ATOM 3828 N N . ALA A 1 477 ? 7.422 -7.137 22.020 1.00 86.75 477 ALA A N 1
ATOM 3829 C CA . ALA A 1 477 ? 7.816 -8.036 20.933 1.00 86.75 477 ALA A CA 1
ATOM 3830 C C . ALA A 1 477 ? 7.635 -7.397 19.541 1.00 86.75 477 ALA A C 1
ATOM 3832 O O . ALA A 1 477 ? 8.516 -7.491 18.683 1.00 86.75 477 ALA A O 1
ATOM 3833 N N . LYS A 1 478 ? 6.523 -6.681 19.316 1.00 87.12 478 LYS A N 1
ATOM 3834 C CA . LYS A 1 478 ? 6.287 -5.938 18.065 1.00 87.12 478 LYS A CA 1
ATOM 3835 C C . LYS A 1 478 ? 7.283 -4.799 17.867 1.00 87.12 478 LYS A C 1
ATOM 3837 O O . LYS A 1 478 ? 7.679 -4.561 16.731 1.00 87.12 478 LYS A O 1
ATOM 3842 N N . ALA A 1 479 ? 7.682 -4.100 18.929 1.00 79.88 479 ALA A N 1
ATOM 3843 C CA . ALA A 1 479 ? 8.707 -3.060 18.851 1.00 79.88 479 ALA A CA 1
ATOM 3844 C C . ALA A 1 479 ? 10.060 -3.651 18.426 1.00 79.88 479 ALA A C 1
ATOM 3846 O O . ALA A 1 479 ? 10.666 -3.149 17.483 1.00 79.88 479 ALA A O 1
ATOM 3847 N N . SER A 1 480 ? 10.459 -4.776 19.030 1.00 78.56 480 SER A N 1
ATOM 3848 C CA . SER A 1 480 ? 11.662 -5.519 18.633 1.00 78.56 480 SER A CA 1
ATOM 3849 C C . SER A 1 480 ? 11.599 -5.969 17.166 1.00 78.56 480 SER A C 1
ATOM 3851 O O . SER A 1 480 ? 12.540 -5.747 16.410 1.00 78.56 480 SER A O 1
ATOM 3853 N N . THR A 1 481 ? 10.453 -6.483 16.710 1.00 81.88 481 THR A N 1
ATOM 3854 C CA . THR A 1 481 ? 10.272 -6.883 15.301 1.00 81.88 481 THR A CA 1
ATOM 3855 C C . THR A 1 481 ? 10.319 -5.699 14.339 1.00 81.88 481 THR A C 1
ATOM 3857 O O . THR A 1 481 ? 10.935 -5.786 13.281 1.00 81.88 481 THR A O 1
ATOM 3860 N N . LYS A 1 482 ? 9.717 -4.559 14.699 1.00 81.88 482 LYS A N 1
ATOM 3861 C CA . LYS A 1 482 ? 9.781 -3.345 13.873 1.00 81.88 482 LYS A CA 1
ATOM 3862 C C . LYS A 1 482 ? 11.211 -2.824 13.708 1.00 81.88 482 LYS A C 1
ATOM 3864 O O . LYS A 1 482 ? 11.516 -2.281 12.653 1.00 81.88 482 LYS A O 1
ATOM 3869 N N . MET A 1 483 ? 12.079 -3.019 14.702 1.00 79.88 483 MET A N 1
ATOM 3870 C CA . MET A 1 483 ? 13.504 -2.678 14.612 1.00 79.88 483 MET A CA 1
ATOM 3871 C C . MET A 1 483 ? 14.299 -3.612 13.684 1.00 79.88 483 MET A C 1
ATOM 3873 O O . MET A 1 483 ? 15.350 -3.210 13.194 1.00 79.88 483 MET A O 1
ATOM 3877 N N . MET A 1 484 ? 13.795 -4.816 13.378 1.00 85.00 484 MET A N 1
ATOM 3878 C CA . MET A 1 484 ? 14.448 -5.726 12.426 1.00 85.00 484 MET A CA 1
ATOM 3879 C C . MET A 1 484 ? 14.307 -5.263 10.969 1.00 85.00 484 MET A C 1
ATOM 3881 O O . MET A 1 484 ? 15.200 -5.513 10.167 1.00 85.00 484 MET A O 1
ATOM 3885 N N . ILE A 1 485 ? 13.226 -4.558 10.612 1.00 87.62 485 ILE A N 1
ATOM 3886 C CA . ILE A 1 485 ? 12.985 -4.116 9.225 1.00 87.62 485 ILE A CA 1
ATOM 3887 C C . ILE A 1 485 ? 14.112 -3.195 8.711 1.00 87.62 485 ILE A C 1
ATOM 3889 O O . ILE A 1 485 ? 14.668 -3.503 7.656 1.00 87.62 485 ILE A O 1
ATOM 3893 N N . PRO A 1 486 ? 14.516 -2.121 9.427 1.00 89.06 486 PRO A N 1
ATOM 3894 C CA . PRO A 1 486 ? 15.672 -1.313 9.032 1.00 89.06 486 PRO A CA 1
ATOM 3895 C C . PRO A 1 486 ? 16.954 -2.130 8.856 1.00 89.06 486 PRO A C 1
ATOM 3897 O O . PRO A 1 486 ? 17.706 -1.890 7.917 1.00 89.06 486 PRO A O 1
ATOM 3900 N N . LEU A 1 487 ? 17.185 -3.120 9.724 1.00 91.00 487 LEU A N 1
ATOM 3901 C CA . LEU A 1 487 ? 18.371 -3.974 9.666 1.00 91.00 487 LEU A CA 1
ATOM 3902 C C . LEU A 1 487 ? 18.391 -4.829 8.390 1.00 91.00 487 LEU A C 1
ATOM 3904 O O . LEU A 1 487 ? 19.425 -4.928 7.736 1.00 91.00 487 LEU A O 1
ATOM 3908 N N . VAL A 1 488 ? 17.245 -5.388 7.993 1.00 92.06 488 VAL A N 1
ATOM 3909 C CA . VAL A 1 488 ? 17.118 -6.153 6.742 1.00 92.06 488 VAL A CA 1
ATOM 3910 C C . VAL A 1 488 ? 17.297 -5.256 5.513 1.00 92.06 488 VAL A C 1
ATOM 3912 O O . VAL A 1 488 ? 17.984 -5.648 4.575 1.00 92.06 488 VAL A O 1
ATOM 3915 N N . ILE A 1 489 ? 16.738 -4.040 5.511 1.00 92.38 489 ILE A N 1
ATOM 3916 C CA . ILE A 1 489 ? 16.922 -3.084 4.402 1.00 92.38 489 ILE A CA 1
ATOM 3917 C C . ILE A 1 489 ? 18.401 -2.708 4.253 1.00 92.38 489 ILE A C 1
ATOM 3919 O O . ILE A 1 489 ? 18.921 -2.698 3.140 1.00 92.38 489 ILE A O 1
ATOM 3923 N N . MET A 1 490 ? 19.090 -2.454 5.369 1.00 91.69 490 MET A N 1
ATOM 3924 C CA . MET A 1 490 ? 20.532 -2.198 5.378 1.00 91.69 490 MET A CA 1
ATOM 3925 C C . MET A 1 490 ? 21.322 -3.387 4.823 1.00 91.69 490 MET A C 1
ATOM 3927 O O . MET A 1 490 ? 22.229 -3.190 4.020 1.00 91.69 490 MET A O 1
ATOM 3931 N N . LEU A 1 491 ? 20.952 -4.618 5.191 1.00 93.62 491 LEU A N 1
ATOM 3932 C CA . LEU A 1 491 ? 21.578 -5.828 4.656 1.00 93.62 491 LEU A CA 1
ATOM 3933 C C . LEU A 1 491 ? 21.408 -5.929 3.132 1.00 93.62 491 LEU A C 1
ATOM 3935 O O . LEU A 1 491 ? 22.384 -6.168 2.427 1.00 93.62 491 LEU A O 1
ATOM 3939 N N . ILE A 1 492 ? 20.197 -5.704 2.615 1.00 94.62 492 ILE A N 1
ATOM 3940 C CA . ILE A 1 492 ? 19.929 -5.711 1.168 1.00 94.62 492 ILE A CA 1
ATOM 3941 C C . ILE A 1 492 ? 20.742 -4.619 0.460 1.00 94.62 492 ILE A C 1
ATOM 3943 O O . ILE A 1 492 ? 21.336 -4.886 -0.581 1.00 94.62 492 ILE A O 1
ATOM 3947 N N . ALA A 1 493 ? 20.818 -3.413 1.029 1.00 92.19 493 ALA A N 1
ATOM 3948 C CA . ALA A 1 493 ? 21.610 -2.322 0.466 1.00 92.19 493 ALA A CA 1
ATOM 3949 C C . ALA A 1 493 ? 23.104 -2.680 0.372 1.00 92.19 493 ALA A C 1
ATOM 3951 O O . ALA A 1 493 ? 23.732 -2.408 -0.649 1.00 92.19 493 ALA A O 1
ATOM 3952 N N . ILE A 1 494 ? 23.654 -3.343 1.396 1.00 95.12 494 ILE A N 1
ATOM 3953 C CA . ILE A 1 494 ? 25.038 -3.842 1.388 1.00 95.12 494 ILE A CA 1
ATOM 3954 C C . ILE A 1 494 ? 25.223 -4.908 0.302 1.00 95.12 494 ILE A C 1
ATOM 3956 O O . ILE A 1 494 ? 26.186 -4.838 -0.456 1.00 95.12 494 ILE A O 1
ATOM 3960 N N . ILE A 1 495 ? 24.294 -5.863 0.176 1.00 93.81 495 ILE A N 1
ATOM 3961 C CA . ILE A 1 495 ? 24.349 -6.895 -0.873 1.00 93.81 495 ILE A CA 1
ATOM 3962 C C . ILE A 1 495 ? 24.360 -6.252 -2.264 1.00 93.81 495 ILE A C 1
ATOM 3964 O O . ILE A 1 495 ? 25.193 -6.615 -3.089 1.00 93.81 495 ILE A O 1
ATOM 3968 N N . ILE A 1 496 ? 23.484 -5.273 -2.519 1.00 92.56 496 ILE A N 1
ATOM 3969 C CA . ILE A 1 496 ? 23.442 -4.547 -3.798 1.00 92.56 496 ILE A CA 1
ATOM 3970 C C . ILE A 1 496 ? 24.754 -3.797 -4.035 1.00 92.56 496 ILE A C 1
ATOM 3972 O O . ILE A 1 496 ? 25.294 -3.874 -5.131 1.00 92.56 496 ILE A O 1
ATOM 3976 N N . MET A 1 497 ? 25.291 -3.112 -3.024 1.00 91.81 497 MET A N 1
ATOM 3977 C CA . MET A 1 497 ? 26.559 -2.384 -3.134 1.00 91.81 497 MET A CA 1
ATOM 3978 C C . MET A 1 497 ? 27.724 -3.304 -3.526 1.00 91.81 497 MET A C 1
ATOM 3980 O O . MET A 1 497 ? 28.566 -2.911 -4.329 1.00 91.81 497 MET A O 1
ATOM 3984 N N . VAL A 1 498 ? 27.758 -4.527 -2.992 1.00 92.38 498 VAL A N 1
ATOM 3985 C CA . VAL A 1 498 ? 28.793 -5.524 -3.304 1.00 92.38 498 VAL A CA 1
ATOM 3986 C C . VAL A 1 498 ? 28.562 -6.181 -4.669 1.00 92.38 498 VAL A C 1
ATOM 3988 O O . VAL A 1 498 ? 29.513 -6.386 -5.418 1.00 92.38 498 VAL A O 1
ATOM 3991 N N . MET A 1 499 ? 27.314 -6.506 -5.014 1.00 89.62 499 MET A N 1
ATOM 3992 C CA . MET A 1 499 ? 26.967 -7.225 -6.249 1.00 89.62 499 MET A CA 1
ATOM 3993 C C . MET A 1 499 ? 26.938 -6.326 -7.488 1.00 89.62 499 MET A C 1
ATOM 3995 O O . MET A 1 499 ? 27.244 -6.793 -8.582 1.00 89.62 499 MET A O 1
ATOM 3999 N N . ALA A 1 500 ? 26.585 -5.046 -7.341 1.00 87.12 500 ALA A N 1
ATOM 4000 C CA . ALA A 1 500 ? 26.492 -4.094 -8.446 1.00 87.12 500 ALA A CA 1
ATOM 4001 C C . ALA A 1 500 ? 27.745 -4.079 -9.345 1.00 87.12 500 ALA A C 1
ATOM 4003 O O . ALA A 1 500 ? 27.582 -4.281 -10.548 1.00 87.12 500 ALA A O 1
ATOM 4004 N N . PRO A 1 501 ? 28.983 -3.916 -8.833 1.00 84.50 501 PRO A N 1
ATOM 4005 C CA . PRO A 1 501 ? 30.170 -3.910 -9.689 1.00 84.50 501 PRO A CA 1
ATOM 4006 C C . PRO A 1 501 ? 30.391 -5.238 -10.429 1.00 84.50 501 PRO A C 1
ATOM 4008 O O . PRO A 1 501 ? 30.803 -5.211 -11.584 1.00 84.50 501 PRO A O 1
ATOM 4011 N N . ALA A 1 502 ? 30.068 -6.383 -9.817 1.00 82.69 502 ALA A N 1
ATOM 4012 C CA . ALA A 1 502 ? 30.194 -7.692 -10.464 1.00 82.69 502 ALA A CA 1
ATOM 4013 C C . ALA A 1 502 ? 29.214 -7.853 -11.639 1.00 82.69 502 ALA A C 1
ATOM 4015 O O . ALA A 1 502 ? 29.579 -8.384 -12.685 1.00 82.69 502 ALA A O 1
ATOM 4016 N N . ILE A 1 503 ? 27.988 -7.342 -11.489 1.00 78.12 503 ILE A N 1
ATOM 4017 C CA . ILE A 1 503 ? 26.972 -7.357 -12.550 1.00 78.12 503 ILE A CA 1
ATOM 4018 C C . ILE A 1 503 ? 27.367 -6.408 -13.691 1.00 78.12 503 ILE A C 1
ATOM 4020 O O . ILE A 1 503 ? 27.253 -6.778 -14.856 1.00 78.12 503 ILE A O 1
ATOM 4024 N N . PHE A 1 504 ? 27.884 -5.212 -13.381 1.00 81.25 504 PHE A N 1
ATOM 4025 C CA . PHE A 1 504 ? 28.334 -4.260 -14.406 1.00 81.25 504 PHE A CA 1
ATOM 4026 C C . PHE A 1 504 ? 29.569 -4.737 -15.185 1.00 81.25 504 PHE A C 1
ATOM 4028 O O . PHE A 1 504 ? 29.744 -4.338 -16.331 1.00 81.25 504 PHE A O 1
ATOM 4035 N N . GLN A 1 505 ? 30.403 -5.602 -14.604 1.00 74.50 505 GLN A N 1
ATOM 4036 C CA . GLN A 1 505 ? 31.576 -6.167 -15.280 1.00 74.50 505 GLN A CA 1
ATOM 4037 C C . GLN A 1 505 ? 31.251 -7.326 -16.235 1.00 74.50 505 GLN A C 1
ATOM 4039 O O . GLN A 1 505 ? 32.071 -7.636 -17.091 1.00 74.50 505 GLN A O 1
ATOM 4044 N N . MET A 1 506 ? 30.077 -7.957 -16.120 1.00 68.62 506 MET A N 1
ATOM 4045 C CA . MET A 1 506 ? 29.645 -9.052 -17.005 1.00 68.62 506 MET A CA 1
ATOM 4046 C C . MET A 1 506 ? 28.793 -8.586 -18.201 1.00 68.62 506 MET A C 1
ATOM 4048 O O . MET A 1 506 ? 28.408 -9.410 -19.024 1.00 68.62 506 MET A O 1
ATOM 4052 N N . GLY A 1 507 ? 28.468 -7.291 -18.285 1.00 52.75 507 GLY A N 1
ATOM 4053 C CA . GLY A 1 507 ? 27.549 -6.721 -19.279 1.00 52.75 507 GLY A CA 1
ATOM 4054 C C . GLY A 1 507 ? 28.189 -5.887 -20.395 1.00 52.75 507 GLY A C 1
ATOM 4055 O O . GLY A 1 507 ? 27.476 -5.066 -20.969 1.00 52.75 507 GLY A O 1
ATOM 4056 N N . PHE A 1 508 ? 29.484 -6.054 -20.682 1.00 42.28 508 PHE A N 1
ATOM 4057 C CA . PHE A 1 508 ? 30.180 -5.382 -21.788 1.00 42.28 508 PHE A CA 1
ATOM 4058 C C . PHE A 1 508 ? 30.906 -6.368 -22.693 1.00 42.28 508 PHE A C 1
ATOM 4060 O O . PHE A 1 508 ? 31.568 -7.279 -22.145 1.00 42.28 508 PHE A O 1
#

Solvent-accessible surface area (backbone atoms only — not comparable to full-atom values): 28591 Å² total; per-residue (Å²): 60,67,67,37,53,50,32,41,55,55,5,42,75,75,35,50,74,80,38,68,87,57,56,54,88,84,38,81,57,37,92,51,28,21,22,8,40,38,46,39,53,71,72,46,58,50,44,76,58,69,73,41,52,76,56,50,50,52,48,40,59,54,39,44,52,77,41,58,86,88,49,22,64,59,52,45,51,51,52,53,22,45,50,42,26,53,51,38,51,44,54,22,50,46,38,44,50,54,48,50,52,50,47,47,59,51,64,78,61,59,77,73,77,86,69,91,70,92,76,77,86,60,38,52,49,75,70,34,67,46,78,44,77,42,81,45,78,48,69,48,93,77,53,94,47,96,86,56,48,68,50,78,48,78,46,76,45,74,42,60,40,44,84,68,50,81,65,56,45,56,51,24,49,52,49,42,54,53,41,52,71,55,54,29,34,54,88,32,88,42,56,72,50,27,76,65,44,37,40,43,62,52,60,42,79,67,42,68,35,36,40,47,69,47,67,50,100,83,52,60,50,49,83,54,18,50,52,46,74,92,75,61,54,84,86,35,50,76,49,56,38,38,38,39,35,24,53,88,92,44,80,74,48,76,51,78,45,70,35,27,36,53,48,96,75,87,49,78,66,57,53,50,52,50,52,53,51,51,53,52,51,61,68,65,45,61,82,84,50,79,87,51,100,68,86,85,81,81,49,68,41,86,90,73,77,41,80,50,87,89,80,86,86,79,81,82,84,77,62,77,69,62,51,53,58,52,50,52,49,50,51,46,51,50,51,44,52,51,54,57,54,47,53,59,50,47,56,52,46,53,51,52,51,52,51,51,54,33,51,61,47,45,30,62,50,49,41,49,27,52,52,35,41,75,72,69,40,52,72,70,56,18,50,53,50,42,52,51,57,54,35,75,77,37,68,72,46,63,76,33,71,52,52,45,50,51,50,51,32,50,48,39,37,75,71,69,42,52,66,49,58,27,35,45,48,47,16,67,40,66,69,42,70,74,49,34,50,47,20,53,53,49,35,49,35,74,75,65,70,50,80,69,49,60,59,57,51,53,51,50,33,52,54,32,46,52,51,30,54,50,51,51,52,52,50,52,53,50,51,57,54,60,59,45,53,63,54,51,51,51,50,52,52,51,53,48,65,64,46,47,63,60,56,64,66,72,74,118

=== Feature glossary ===
The record interleaves many kinds of information about one protein. Here is each kind framed as the question it answers.

Q: What known structures does this most resemble?
A: Structural nearest neighbors (via Foldseek easy-search vs the PDB). Reported per hit: target PDB id, E-value, and alignment TM-score. A TM-score above ~0.5 is the conventional threshold for 'same fold'.

Q: Where is each backbone atom in 3D?
A: The mmCIF table is the protein's shape written out atom by atom. For each backbone N, Cα, C, and carbonyl O, it records an (x, y, z) coordinate triple in Å plus the residue type, chain letter, and residue number.

Q: What are the backbone torsion angles?
A: The φ/ψ torsion pair specifies the backbone conformation at each residue. φ rotates about the N–Cα bond, ψ about the Cα–C bond. Steric clashes forbid most of the (φ, ψ) plane — the allowed regions (α-helix basin, β-sheet basin, left-handed helix) are the Ramachandran-allowed regions.

Q: Which residues are buried vs exposed?
A: Solvent-accessible surface area (SASA) is the area in Å² traced out by the centre of a 1.4 Å probe sphere (a water molecule) rolled over the protein's van der Waals surface (Shrake–Rupley / Lee–Richards construction). Buried residues have near-zero SASA; fully exposed residues can exceed 200 Å². The total SASA scales roughly with the number of surface residues.

Q: How confident is the AlphaFold model at each residue?
A: pLDDT is the predicted lDDT-Cα score: AlphaFold's confidence that the local environment of each residue (all inter-atomic distances within 15 Å) is correctly placed. It is a per-residue number between 0 and 100, with higher meaning more reliable.

Q: What does the local fold look like, residue by residue?
A: 3Di is Foldseek's structural alphabet. Each residue is assigned one of twenty discrete states based on how its Cα sits relative to its spatial (not sequential) neighbors. Aligning 3Di strings finds structural homologs roughly as well as full 3D superposition, but orders of magnitude faster.

Q: How big and how compact is the whole molecule?
A: Radius of gyration (Rg) is the root-mean-square distance of Cα atoms from their centroid — a single number for overall size and compactness. A globular domain of N residues has Rg ≈ 2.2·N^0.38 Å; an extended or disordered chain has a much larger Rg. The Cα contact count is the number of residue pairs whose Cα atoms are within 8 Å and are more than four positions apart in sequence — a standard proxy for tertiary packing density. The bounding box is the smallest axis-aligned box enclosing all Cα atoms.

Q: Which residues are in helices, strands, or loops?
A: DSSP 8-state secondary structure assigns each residue one of H (α-helix), G (3₁₀-helix), I (π-helix), E (extended β-strand), B (isolated β-bridge), T (hydrogen-bonded turn), S (bend), or '-' (coil). The assignment is computed from backbone hydrogen-bond geometry via the Kabsch–Sander algorithm.

Q: How mobile is each atom in the crystal?
A: Crystallographic B-factors measure how much each atom's electron density is smeared out, in Å². They rise in mobile loops and surface residues and fall in the buried interior. In AlphaFold models this column is repurposed to hold pLDDT instead.

Q: What if only a Cα trace is available?
A: P-SEA three-state annotation labels each residue as helix, strand, or coil based purely on the geometry of the Cα trace. It serves as a fallback when the full backbone (and thus DSSP) is unavailable.

Q: What family and function is it annotated with?
A: Database cross-references. InterPro integrates a dozen domain/family signature databases into unified entries with residue-range hits. GO terms attach function/process/location labels with evidence codes. CATH codes position the fold in a four-level structural taxonomy. Organism is the NCBI-taxonomy species name.

Q: Are the domains correctly placed relative to each other?
A: Predicted Aligned Error (PAE) is an AlphaFold confidence matrix: entry (i, j) is the expected error in the position of residue j, in ångströms, when the prediction is superimposed on the true structure at residue i. Low PAE within a block of residues means that block is internally rigid and well-predicted; high PAE between two blocks means their relative placement is uncertain even if each block individually is confident.

Q: What do the diagnostic plots show?
A: Three diagnostic plots accompany the record. The Cα contact map visualizes the tertiary structure as a 2D adjacency matrix (8 Å cutoff, sequence-local contacts suppressed). The Ramachandran plot shows the distribution of backbone (φ, ψ) torsions, with points in the α and β basins reflecting secondary structure content. The PAE plot shows AlphaFold's inter-residue confidence as a color matrix.

Q: What is the amino-acid chain?
A: Primary structure: the covalent order of the twenty standard amino acids along the backbone. Two proteins with the same sequence will (almost always) fold to the same structure; two with 30% identity often share a fold but not the details.

Q: What do the rendered images show?
A: The six renders are orthographic views along the three Cartesian axes in both directions. Representation (cartoon, sticks, or surface) and color scheme (sequence-rainbow or by-chain) vary across proteins so the training set covers all the common visualization conventions.